Protein 8IX3 (pdb70)

Solvent-accessible surface area: 20314 Å² total; per-residue (Å²): 130,13,112,4,78,22,68,52,90,110,41,33,14,43,97,48,68,164,6,82,1,47,0,114,12,90,88,43,0,94,80,13,2,0,2,0,28,14,101,126,72,110,18,0,93,8,5,0,40,7,0,68,62,58,51,102,83,46,60,101,55,8,51,11,66,39,72,32,46,55,2,46,0,25,1,65,54,8,64,94,110,4,50,6,20,3,17,0,0,0,4,59,61,51,35,5,36,11,5,84,18,0,106,8,68,104,213,199,30,96,2,86,20,68,38,40,30,134,20,85,58,61,132,68,31,122,0,33,2,44,12,61,59,37,126,2,48,30,53,0,0,1,0,0,27,25,26,97,63,146,17,15,80,4,2,0,0,1,0,45,79,49,55,63,58,13,40,10,115,74,4,159,68,57,4,64,16,46,24,54,57,89,138,83,17,0,45,0,50,0,55,78,12,18,92,108,2,39,3,65,0,12,0,0,13,0,17,1,6,15,1,1,1,5,35,41,1,1,0,35,59,2,0,126,17,35,103,0,47,0,66,108,148,112,136,21,57,14,68,116,10,10,97,37,25,96,6,19,15,0,26,16,5,78,96,84,210,9,57,119,7,51,5,62,10,90,54,4,132,133,90,21,135,48,113,25,50,89,25,55,76,12,57,52,132,112,5,77,130,39,58,4,5,64,2,45,2,2,9,0,1,0,56,7,106,18,15,64,26,1,10,46,53,77,110,30,47,0,3,17,54,1,2,63,3,25,129,113,16,45,0,0,4,0,0,28,64,5,37,135,49,0,5,34,35,27,14,4,141,72,3,86,29,13,44,64,60,182,72,91,14,155,58,61,90,96,34,115,63,81,139,51,64,63,59,69,109,132,112,17,147,58,90,67,46,136,77,5,141,94,1,16,87,49,2,10,0,78,44,116,88,32,118,23,81,15,0,11,3,0,0,1,1,7,1,74,50,143,114,98,112,35,49,1,50,47

Secondary structure (DSSP, 8-state):
-PPP-STTTSS-S----TTS-----B-S----TTGGGTS---SEEEESSS-TTSTTS---SSBEE--EEE-STTGGGSSBT--SSSTTTT--B-TT--SEEEEEE-TTTS--SS--TT-EEE---SS---TT------PPEE-SSS--SS--STTEE-SEEE----TTS-TTTS-EEEEEEE---S-SS-----/--EEEEE----B-TT-EEEEEEEEESS-TTTS-EEEEEE-SSS-EEEEEEE-SSSSS-EE-SSSTTTEEEEEETTTTEEEEEEES--GGG-EEEEEEE-SSSS-SSSSS----EE---EEE-B--/---EEEE-SEEE--TT--EEEEEEESS--TT-EEEEEE-TTS--EEEEETTTEEPTTS-TTEEEE--TTEEEEEESS--TT--SEEEEEE-SSSSP-B---EEEE--

B-factor: mean 186.88, std 17.39, range [150.92, 232.84]

Structure (mmCIF, N/CA/C/O backbone):
data_8IX3
#
_entry.id   8IX3
#
_cell.length_a   1.00
_cell.length_b   1.00
_cell.length_c   1.00
_cell.angle_alpha   90.00
_cell.angle_beta   90.00
_cell.angle_gamma   90.00
#
_symmetry.space_group_name_H-M   'P 1'
#
loop_
_entity.id
_entity.type
_entity.pdbx_description
1 polymer 'light chain of 1G11'
2 polymer 'heavy chain of 1G11'
3 polymer 'BA.4/5 variant spike protein'
#
loop_
_atom_site.group_PDB
_atom_site.id
_atom_site.type_symbol
_atom_site.label_atom_id
_atom_site.label_alt_id
_atom_site.label_comp_id
_atom_site.label_asym_id
_atom_site.label_entity_id
_atom_site.label_seq_id
_atom_site.pdbx_PDB_ins_code
_atom_site.Cartn_x
_atom_site.Cartn_y
_atom_site.Cartn_z
_atom_site.occupancy
_atom_site.B_iso_or_equiv
_atom_site.auth_seq_id
_atom_site.auth_comp_id
_atom_site.auth_asym_id
_atom_site.auth_atom_id
_atom_site.pdbx_PDB_model_num
ATOM 1 N N . ASP A 1 1 ? 240.005 216.030 142.952 1.00 193.58 1 ASP L N 1
ATOM 2 C CA . ASP A 1 1 ? 239.671 216.751 144.174 1.00 193.58 1 ASP L CA 1
ATOM 3 C C . ASP A 1 1 ? 239.054 218.126 143.889 1.00 193.58 1 ASP L C 1
ATOM 4 O O . ASP A 1 1 ? 238.175 218.250 143.037 1.00 193.58 1 ASP L O 1
ATOM 9 N N . ILE A 1 2 ? 239.513 219.150 144.600 1.00 193.59 2 ILE L N 1
ATOM 10 C CA . ILE A 1 2 ? 238.889 220.467 144.543 1.00 193.59 2 ILE L CA 1
ATOM 11 C C . ILE A 1 2 ? 239.633 221.333 143.535 1.00 193.59 2 ILE L C 1
ATOM 12 O O . ILE A 1 2 ? 240.863 221.264 143.423 1.00 193.59 2 ILE L O 1
ATOM 17 N N . GLN A 1 3 ? 238.886 222.131 142.776 1.00 199.18 3 GLN L N 1
ATOM 18 C CA . GLN A 1 3 ? 239.433 223.036 141.776 1.00 199.18 3 GLN L CA 1
ATOM 19 C C . GLN A 1 3 ? 238.929 224.450 142.037 1.00 199.18 3 GLN L C 1
ATOM 20 O O . GLN A 1 3 ? 237.742 224.653 142.311 1.00 199.18 3 GLN L O 1
ATOM 26 N N . LEU A 1 4 ? 239.828 225.426 141.953 1.00 191.03 4 LEU L N 1
ATOM 27 C CA . LEU A 1 4 ? 239.506 226.822 142.213 1.00 191.03 4 LEU L CA 1
ATOM 28 C C . LEU A 1 4 ? 239.657 227.636 140.936 1.00 191.03 4 LEU L C 1
ATOM 29 O O . LEU A 1 4 ? 240.655 227.500 140.222 1.00 191.03 4 LEU L O 1
ATOM 34 N N . THR A 1 5 ? 238.667 228.479 140.654 1.00 197.29 5 THR L N 1
ATOM 35 C CA . THR A 1 5 ? 238.673 229.343 139.482 1.00 197.29 5 THR L CA 1
ATOM 36 C C . THR A 1 5 ? 238.508 230.784 139.933 1.00 197.29 5 THR L C 1
ATOM 37 O O . THR A 1 5 ? 237.804 231.054 140.909 1.00 197.29 5 THR L O 1
ATOM 41 N N . GLN A 1 6 ? 239.154 231.704 139.225 1.00 201.09 6 GLN L N 1
ATOM 42 C CA . GLN A 1 6 ? 239.084 233.121 139.541 1.00 201.09 6 GLN L CA 1
ATOM 43 C C . GLN A 1 6 ? 238.507 233.911 138.376 1.00 201.09 6 GLN L C 1
ATOM 44 O O . GLN A 1 6 ? 238.839 233.670 137.212 1.00 201.09 6 GLN L O 1
ATOM 50 N N . SER A 1 7 ? 237.649 234.877 138.709 1.00 209.06 7 SER L N 1
ATOM 51 C CA . SER A 1 7 ? 237.097 235.810 137.744 1.00 209.06 7 SER L CA 1
ATOM 52 C C . SER A 1 7 ? 237.078 237.180 138.404 1.00 209.06 7 SER L C 1
ATOM 53 O O . SER A 1 7 ? 236.633 237.292 139.555 1.00 209.06 7 SER L O 1
ATOM 56 N N . PRO A 1 8 ? 237.554 238.235 137.724 1.00 212.66 8 PRO L N 1
ATOM 57 C CA . PRO A 1 8 ? 238.108 238.272 136.365 1.00 212.66 8 PRO L CA 1
ATOM 58 C C . PRO A 1 8 ? 239.561 237.820 136.292 1.00 212.66 8 PRO L C 1
ATOM 59 O O . PRO A 1 8 ? 240.166 237.540 137.323 1.00 212.66 8 PRO L O 1
ATOM 63 N N . SER A 1 9 ? 240.102 237.737 135.076 1.00 216.36 9 SER L N 1
ATOM 64 C CA . SER A 1 9 ? 241.483 237.298 134.898 1.00 216.36 9 SER L CA 1
ATOM 65 C C . SER A 1 9 ? 242.452 238.469 134.833 1.00 216.36 9 SER L C 1
ATOM 66 O O . SER A 1 9 ? 243.668 238.264 134.921 1.00 216.36 9 SER L O 1
ATOM 69 N N . PHE A 1 10 ? 241.941 239.688 134.684 1.00 219.91 10 PHE L N 1
ATOM 70 C CA . PHE A 1 10 ? 242.768 240.883 134.615 1.00 219.91 10 PHE L CA 1
ATOM 71 C C . PHE A 1 10 ? 241.907 242.089 134.953 1.00 219.91 10 PHE L C 1
ATOM 72 O O . PHE A 1 10 ? 240.712 242.110 134.651 1.00 219.91 10 PHE L O 1
ATOM 80 N N . LEU A 1 11 ? 242.518 243.086 135.589 1.00 217.45 11 LEU L N 1
ATOM 81 C CA . LEU A 1 11 ? 241.864 244.364 135.833 1.00 217.45 11 LEU L CA 1
ATOM 82 C C . LEU A 1 11 ? 242.874 245.483 135.642 1.00 217.45 11 LEU L C 1
ATOM 83 O O . LEU A 1 11 ? 244.084 245.245 135.666 1.00 217.45 11 LEU L O 1
ATOM 88 N N . SER A 1 12 ? 242.370 246.694 135.439 1.00 221.24 12 SER L N 1
ATOM 89 C CA . SER A 1 12 ? 243.180 247.903 135.428 1.00 221.24 12 SER L CA 1
ATOM 90 C C . SER A 1 12 ? 242.422 248.976 136.194 1.00 221.24 12 SER L C 1
ATOM 91 O O . SER A 1 12 ? 241.435 249.521 135.689 1.00 221.24 12 SER L O 1
ATOM 94 N N . ALA A 1 13 ? 242.879 249.276 137.405 1.00 216.60 13 ALA L N 1
ATOM 95 C CA . ALA A 1 13 ? 242.183 250.211 138.273 1.00 216.60 13 ALA L CA 1
ATOM 96 C C . ALA A 1 13 ? 243.135 251.317 138.697 1.00 216.60 13 ALA L C 1
ATOM 97 O O . ALA A 1 13 ? 244.331 251.091 138.897 1.00 216.60 13 ALA L O 1
ATOM 99 N N . SER A 1 14 ? 242.588 252.520 138.828 1.00 219.09 14 SER L N 1
ATOM 100 C CA . SER A 1 14 ? 243.365 253.661 139.275 1.00 219.09 14 SER L CA 1
ATOM 101 C C . SER A 1 14 ? 243.252 253.820 140.790 1.00 219.09 14 SER L C 1
ATOM 102 O O . SER A 1 14 ? 242.577 253.046 141.472 1.00 219.09 14 SER L O 1
ATOM 105 N N . VAL A 1 15 ? 243.933 254.843 141.309 1.00 214.93 15 VAL L N 1
ATOM 106 C CA . VAL A 1 15 ? 243.981 255.074 142.746 1.00 214.93 15 VAL L CA 1
ATOM 107 C C . VAL A 1 15 ? 242.627 255.571 143.238 1.00 214.93 15 VAL L C 1
ATOM 108 O O . VAL A 1 15 ? 242.060 256.530 142.698 1.00 214.93 15 VAL L O 1
ATOM 112 N N . GLY A 1 16 ? 242.096 254.907 144.267 1.00 213.23 16 GLY L N 1
ATOM 113 C CA . GLY A 1 16 ? 240.852 255.299 144.889 1.00 213.23 16 GLY L CA 1
ATOM 114 C C . GLY A 1 16 ? 239.649 254.478 144.483 1.00 213.23 16 GLY L C 1
ATOM 115 O O . GLY A 1 16 ? 238.582 254.639 145.089 1.00 213.23 16 GLY L O 1
ATOM 116 N N . ASP A 1 17 ? 239.787 253.602 143.494 1.00 212.02 17 ASP L N 1
ATOM 117 C CA . ASP A 1 17 ? 238.662 252.831 142.993 1.00 212.02 17 ASP L CA 1
ATOM 118 C C . ASP A 1 17 ? 238.303 251.695 143.945 1.00 212.02 17 ASP L C 1
ATOM 119 O O . ASP A 1 17 ? 238.951 251.470 144.970 1.00 212.02 17 ASP L O 1
ATOM 124 N N . ARG A 1 18 ? 237.245 250.977 143.588 1.00 208.15 18 ARG L N 1
ATOM 125 C CA . ARG A 1 18 ? 236.806 249.804 144.327 1.00 208.15 18 ARG L CA 1
ATOM 126 C C . ARG A 1 18 ? 236.815 248.585 143.411 1.00 208.15 18 ARG L C 1
ATOM 127 O O . ARG A 1 18 ? 236.359 248.652 142.266 1.00 208.15 18 ARG L O 1
ATOM 135 N N . VAL A 1 19 ? 237.331 247.470 143.923 1.00 207.22 19 VAL L N 1
ATOM 136 C CA . VAL A 1 19 ? 237.572 246.266 143.137 1.00 207.22 19 VAL L CA 1
ATOM 137 C C . VAL A 1 19 ? 236.930 245.081 143.851 1.00 207.22 19 VAL L C 1
ATOM 138 O O . VAL A 1 19 ? 236.951 245.002 145.083 1.00 207.22 19 VAL L O 1
ATOM 142 N N . THR A 1 20 ? 236.305 244.186 143.083 1.00 205.99 20 THR L N 1
ATOM 143 C CA . THR A 1 20 ? 235.778 242.932 143.606 1.00 205.99 20 THR L CA 1
ATOM 144 C C . THR A 1 20 ? 236.357 241.786 142.791 1.00 205.99 20 THR L C 1
ATOM 145 O O . THR A 1 20 ? 236.375 241.847 141.558 1.00 205.99 20 THR L O 1
ATOM 149 N N . ILE A 1 21 ? 236.838 240.752 143.480 1.00 203.69 21 ILE L N 1
ATOM 150 C CA . ILE A 1 21 ? 237.369 239.553 142.844 1.00 203.69 21 ILE L CA 1
ATOM 151 C C . ILE A 1 21 ? 236.536 238.369 143.310 1.00 203.69 21 ILE L C 1
ATOM 152 O O . ILE A 1 21 ? 236.179 238.269 144.487 1.00 203.69 21 ILE L O 1
ATOM 157 N N . THR A 1 22 ? 236.224 237.469 142.383 1.00 207.33 22 THR L N 1
ATOM 158 C CA . THR A 1 22 ? 235.399 236.313 142.686 1.00 207.33 22 THR L CA 1
ATOM 159 C C . THR A 1 22 ? 236.248 235.048 142.681 1.00 207.33 22 THR L C 1
ATOM 160 O O . THR A 1 22 ? 237.345 235.011 142.118 1.00 207.33 22 THR L O 1
ATOM 164 N N . CYS A 1 23 ? 235.724 234.007 143.325 1.00 205.87 23 CYS L N 1
ATOM 165 C CA . CYS A 1 23 ? 236.445 232.758 143.526 1.00 205.87 23 CYS L CA 1
ATOM 166 C C . CYS A 1 23 ? 235.441 231.648 143.798 1.00 205.87 23 CYS L C 1
ATOM 167 O O . CYS A 1 23 ? 234.641 231.752 144.732 1.00 205.87 23 CYS L O 1
ATOM 170 N N . ARG A 1 24 ? 235.478 230.594 142.988 1.00 203.74 24 ARG L N 1
ATOM 171 C CA . ARG A 1 24 ? 234.500 229.521 143.077 1.00 203.74 24 ARG L CA 1
ATOM 172 C C . ARG A 1 24 ? 235.201 228.172 143.153 1.00 203.74 24 ARG L C 1
ATOM 173 O O . ARG A 1 24 ? 236.322 227.999 142.671 1.00 203.74 24 ARG L O 1
ATOM 181 N N . ALA A 1 25 ? 234.507 227.211 143.760 1.00 207.96 25 ALA L N 1
ATOM 182 C CA . ALA A 1 25 ? 235.006 225.857 143.940 1.00 207.96 25 ALA L CA 1
ATOM 183 C C . ALA A 1 25 ? 234.073 224.876 143.249 1.00 207.96 25 ALA L C 1
ATOM 184 O O . ALA A 1 25 ? 232.963 225.229 142.847 1.00 207.96 25 ALA L O 1
ATOM 186 N N . SER A 1 26 ? 234.536 223.633 143.113 1.00 210.72 26 SER L N 1
ATOM 187 C CA . SER A 1 26 ? 233.719 222.616 142.458 1.00 210.72 26 SER L CA 1
ATOM 188 C C . SER A 1 26 ? 232.649 222.076 143.399 1.00 210.72 26 SER L C 1
ATOM 189 O O . SER A 1 26 ? 231.644 221.512 142.948 1.00 210.72 26 SER L O 1
ATOM 192 N N . GLN A 1 27 ? 232.847 222.228 144.706 1.00 206.12 27 GLN L N 1
ATOM 193 C CA . GLN A 1 27 ? 231.894 221.766 145.702 1.00 206.12 27 GLN L CA 1
ATOM 194 C C . GLN A 1 27 ? 231.786 222.795 146.817 1.00 206.12 27 GLN L C 1
ATOM 195 O O . GLN A 1 27 ? 232.419 223.852 146.776 1.00 206.12 27 GLN L O 1
ATOM 201 N N . GLY A 1 28 ? 230.962 222.479 147.812 1.00 200.41 28 GLY L N 1
ATOM 202 C CA . GLY A 1 28 ? 230.849 223.321 148.987 1.00 200.41 28 GLY L CA 1
ATOM 203 C C . GLY A 1 28 ? 231.981 223.074 149.959 1.00 200.41 28 GLY L C 1
ATOM 204 O O . GLY A 1 28 ? 232.161 221.946 150.423 1.00 200.41 28 GLY L O 1
ATOM 205 N N . ILE A 1 29 ? 232.758 224.111 150.278 1.00 188.31 29 ILE L N 1
ATOM 206 C CA . ILE A 1 29 ? 233.934 223.944 151.121 1.00 188.31 29 ILE L CA 1
ATOM 207 C C . ILE A 1 29 ? 233.742 224.515 152.516 1.00 188.31 29 ILE L C 1
ATOM 208 O O . ILE A 1 29 ? 234.615 224.314 153.370 1.00 188.31 29 ILE L O 1
ATOM 213 N N 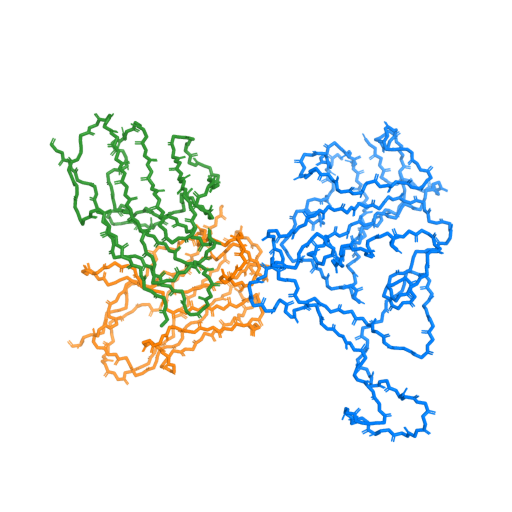. ASP A 1 30 ? 232.632 225.231 152.761 1.00 190.07 30 ASP L N 1
ATOM 214 C CA . ASP A 1 30 ? 232.198 225.682 154.095 1.00 190.07 30 ASP L CA 1
ATOM 215 C C . ASP A 1 30 ? 233.226 226.596 154.767 1.00 190.07 30 ASP L C 1
ATOM 216 O O . ASP A 1 30 ? 233.797 226.248 155.803 1.00 190.07 30 ASP L O 1
ATOM 221 N N . LYS A 1 31 ? 233.498 227.747 154.145 1.00 178.01 31 LYS L N 1
ATOM 222 C CA . LYS A 1 31 ? 234.166 228.944 154.688 1.00 178.01 31 LYS L CA 1
ATOM 223 C C . LYS A 1 31 ? 235.674 228.763 154.892 1.00 178.01 31 LYS L C 1
ATOM 224 O O . LYS A 1 31 ? 236.367 229.755 155.147 1.00 178.01 31 LYS L O 1
ATOM 230 N N . TYR A 1 32 ? 236.222 227.558 154.734 1.00 175.89 32 TYR L N 1
ATOM 231 C CA . TYR A 1 32 ? 237.648 227.329 154.982 1.00 175.89 32 TYR L CA 1
ATOM 232 C C . TYR A 1 32 ? 238.460 227.783 153.770 1.00 175.89 32 TYR L C 1
ATOM 233 O O . TYR A 1 32 ? 238.946 226.985 152.970 1.00 175.89 32 TYR L O 1
ATOM 242 N N . LEU A 1 33 ? 238.620 229.097 153.654 1.00 179.45 33 LEU L N 1
ATOM 243 C CA . LEU A 1 33 ? 239.305 229.663 152.504 1.00 179.45 33 LEU L CA 1
ATOM 244 C C . LEU A 1 33 ? 239.982 230.961 152.909 1.00 179.45 33 LEU L C 1
ATOM 245 O O . LEU A 1 33 ? 239.498 231.691 153.774 1.00 179.45 33 LEU L O 1
ATOM 250 N N . ALA A 1 34 ? 241.118 231.245 152.274 1.00 181.33 34 ALA L N 1
ATOM 25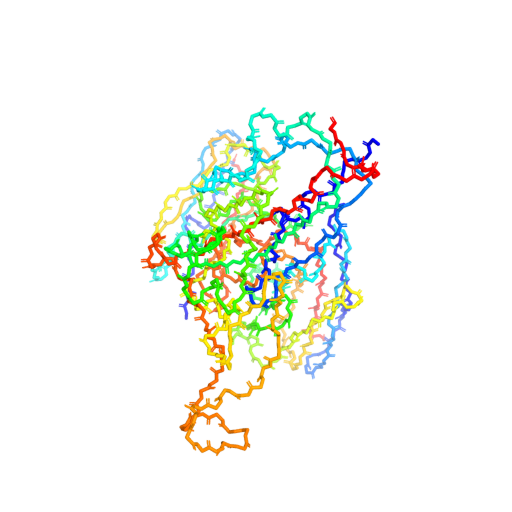1 C CA . ALA A 1 34 ? 241.916 232.413 152.607 1.00 181.33 34 ALA L CA 1
ATOM 252 C C . ALA A 1 34 ? 242.147 233.246 151.353 1.00 181.33 34 ALA L C 1
ATOM 253 O O . ALA A 1 34 ? 241.678 232.911 150.262 1.00 181.33 34 ALA L O 1
ATOM 255 N N . TRP A 1 35 ? 242.863 234.355 151.522 1.00 183.41 35 TRP L N 1
ATOM 256 C CA . TRP A 1 35 ? 243.221 235.235 150.418 1.00 183.41 35 TRP L CA 1
ATOM 257 C C . TRP A 1 35 ? 244.631 235.745 150.654 1.00 183.41 35 TRP L C 1
ATOM 258 O O . TRP A 1 35 ? 244.992 236.071 151.787 1.00 183.41 35 TRP L O 1
ATOM 269 N N . TYR A 1 36 ? 245.423 235.819 149.589 1.00 181.40 36 TYR L N 1
ATOM 270 C CA . TYR A 1 36 ? 246.819 236.219 149.691 1.00 181.40 36 TYR L CA 1
ATOM 271 C C . TYR A 1 36 ? 247.133 237.269 148.639 1.00 181.40 36 TYR L C 1
ATOM 272 O O . TYR A 1 36 ? 246.333 237.525 147.739 1.00 181.40 36 TYR L O 1
ATOM 281 N N . GLN A 1 37 ? 248.304 237.887 148.772 1.00 192.09 37 GLN L N 1
ATOM 282 C CA . GLN A 1 37 ? 248.726 238.980 147.910 1.00 192.09 37 GLN L CA 1
ATOM 283 C C . GLN A 1 37 ? 250.222 238.883 147.662 1.00 192.09 37 GLN L C 1
ATOM 284 O O . GLN A 1 37 ? 250.994 238.682 148.603 1.00 192.09 37 GLN L O 1
ATOM 290 N N . GLN A 1 38 ? 250.631 239.038 146.405 1.00 196.59 38 GLN L N 1
ATOM 291 C CA . GLN A 1 38 ? 252.032 238.930 146.028 1.00 196.59 38 GLN L CA 1
ATOM 292 C C . GLN A 1 38 ? 252.412 240.062 145.087 1.00 196.59 38 GLN L C 1
ATOM 293 O O . GLN A 1 38 ? 251.894 240.142 143.970 1.00 196.59 38 GLN L O 1
ATOM 299 N N . LYS A 1 39 ? 253.320 240.921 145.530 1.00 202.68 39 LYS L N 1
ATOM 300 C CA . LYS A 1 39 ? 253.960 241.891 144.661 1.00 202.68 39 LYS L CA 1
ATOM 301 C C . LYS A 1 39 ? 255.147 241.238 143.959 1.00 202.68 39 LYS L C 1
ATOM 302 O O . LYS A 1 39 ? 255.772 240.325 144.512 1.00 202.68 39 LYS L O 1
ATOM 308 N N . PRO A 1 40 ? 255.462 241.646 142.726 1.00 208.83 40 PRO L N 1
ATOM 309 C CA . PRO A 1 40 ? 256.480 240.922 141.947 1.00 208.83 40 PRO L CA 1
ATOM 310 C C . PRO A 1 40 ? 257.881 241.142 142.496 1.00 208.83 40 PRO L C 1
ATOM 311 O O . PRO A 1 40 ? 258.339 242.277 142.644 1.00 208.83 40 PRO L O 1
ATOM 315 N N . GLY A 1 41 ? 258.562 240.037 142.794 1.00 211.70 41 GLY L N 1
ATOM 316 C CA . GLY A 1 41 ? 259.921 240.072 143.281 1.00 211.70 41 GLY L CA 1
ATOM 317 C C . GLY A 1 41 ? 260.089 239.868 144.769 1.00 211.70 41 GLY L C 1
ATOM 318 O O . GLY A 1 41 ? 261.223 239.937 145.256 1.00 211.70 41 GLY L O 1
ATOM 319 N N . GLN A 1 42 ? 259.012 239.615 145.510 1.00 206.43 42 GLN L N 1
ATOM 320 C CA . GLN A 1 42 ? 259.079 239.389 146.947 1.00 206.43 42 GLN L CA 1
ATOM 321 C C . GLN A 1 42 ? 258.154 238.249 147.356 1.00 206.43 42 GLN L C 1
ATOM 322 O O . GLN A 1 42 ? 257.567 237.560 146.519 1.00 206.43 42 GLN L O 1
ATOM 328 N N . ALA A 1 43 ? 258.036 238.061 148.666 1.00 188.43 43 ALA L N 1
ATOM 329 C CA . ALA A 1 43 ? 257.265 236.971 149.238 1.00 188.43 43 ALA L CA 1
ATOM 330 C C . ALA A 1 43 ? 255.803 237.363 149.422 1.00 188.43 43 ALA L C 1
ATOM 331 O O . ALA A 1 43 ? 255.487 238.532 149.649 1.00 188.43 43 ALA L O 1
ATOM 333 N N . PRO A 1 44 ? 254.887 236.404 149.316 1.00 184.27 44 PRO L N 1
ATOM 334 C CA . PRO A 1 44 ? 253.477 236.694 149.596 1.00 184.27 44 PRO L CA 1
ATOM 335 C C . PRO A 1 44 ? 253.197 236.747 151.093 1.00 184.27 44 PRO L C 1
ATOM 336 O O . PRO A 1 44 ? 253.972 236.257 151.916 1.00 184.27 44 PRO L O 1
ATOM 340 N N . LYS A 1 45 ? 252.062 237.356 151.440 1.00 177.43 45 LYS L N 1
ATOM 341 C CA . LYS A 1 45 ? 251.659 237.540 152.828 1.00 177.43 45 LYS L CA 1
ATOM 342 C C . LYS A 1 45 ? 250.163 237.301 152.993 1.00 177.43 45 LYS L C 1
ATOM 343 O O . LYS A 1 45 ? 249.411 237.316 152.014 1.00 177.43 45 LYS L O 1
ATOM 349 N N . VAL A 1 46 ? 249.746 237.092 154.238 1.00 179.54 46 VAL L N 1
ATOM 350 C CA . VAL A 1 46 ? 248.356 236.791 154.573 1.00 179.54 46 VAL L CA 1
ATOM 351 C C . VAL A 1 46 ? 247.555 238.085 154.583 1.00 179.54 46 VAL L C 1
ATOM 352 O O . VAL A 1 46 ? 248.038 239.120 155.050 1.00 179.54 46 VAL L O 1
ATOM 356 N N . LEU A 1 47 ? 246.331 238.033 154.064 1.00 180.52 47 LEU L N 1
ATOM 357 C CA . LEU A 1 47 ? 245.403 239.137 154.267 1.00 180.52 47 LEU L CA 1
ATOM 358 C C . LEU A 1 47 ? 244.186 238.726 155.089 1.00 180.52 47 LEU L C 1
ATOM 359 O O . LEU A 1 47 ? 243.913 239.327 156.131 1.00 180.52 47 LEU L O 1
ATOM 364 N N . ILE A 1 48 ? 243.446 237.714 154.645 1.00 180.13 48 ILE L N 1
ATOM 365 C CA . ILE A 1 48 ? 242.234 237.276 155.327 1.00 180.13 48 ILE L CA 1
ATOM 366 C C . ILE A 1 48 ? 242.246 235.756 155.385 1.00 180.13 48 ILE L C 1
ATOM 367 O O . ILE A 1 48 ? 242.518 235.088 154.386 1.00 180.13 48 ILE L O 1
ATOM 372 N N . TYR A 1 49 ? 241.976 235.204 156.570 1.00 178.16 49 TYR L N 1
ATOM 373 C CA . TYR A 1 49 ? 241.727 233.776 156.710 1.00 178.16 49 TYR L CA 1
ATOM 374 C C . TYR A 1 49 ? 240.262 233.573 157.066 1.00 178.16 49 TYR L C 1
ATOM 375 O O . TYR A 1 49 ? 239.630 234.437 157.678 1.00 178.16 49 TYR L O 1
ATOM 384 N N . ALA A 1 50 ? 239.733 232.415 156.650 1.00 177.25 50 ALA L N 1
ATOM 385 C CA . ALA A 1 50 ? 238.334 231.996 156.849 1.00 177.25 50 ALA L CA 1
ATOM 386 C C . ALA A 1 50 ? 237.325 232.984 156.256 1.00 177.25 50 ALA L C 1
ATOM 387 O O . ALA A 1 50 ? 236.188 233.070 156.727 1.00 177.25 50 ALA L O 1
ATOM 389 N N . ALA A 1 51 ? 237.767 233.778 155.270 1.00 186.62 51 ALA L N 1
ATOM 390 C CA . ALA A 1 51 ? 236.980 234.653 154.398 1.00 186.62 51 ALA L CA 1
ATOM 391 C C . ALA A 1 51 ? 236.320 235.837 155.100 1.00 186.62 51 ALA L C 1
ATOM 392 O O . ALA A 1 51 ? 235.710 236.677 154.433 1.00 186.62 51 ALA L O 1
ATOM 394 N N . SER A 1 52 ? 236.439 235.939 156.424 1.00 188.33 52 SER L N 1
ATOM 395 C CA . SER A 1 52 ? 235.773 237.005 157.159 1.00 188.33 52 SER L CA 1
ATOM 396 C C . SER A 1 52 ? 236.614 237.611 158.272 1.00 188.33 52 SER L C 1
ATOM 397 O O . SER A 1 52 ? 236.160 238.567 158.906 1.00 188.33 52 SER L O 1
ATOM 400 N N . THR A 1 53 ? 237.815 237.104 158.528 1.00 185.59 53 THR L N 1
ATOM 401 C CA . THR A 1 53 ? 238.633 237.554 159.642 1.00 185.59 53 THR L CA 1
ATOM 402 C C . THR A 1 53 ? 240.007 237.958 159.126 1.00 185.59 53 THR L C 1
ATOM 403 O O . THR A 1 53 ? 240.644 237.200 158.391 1.00 185.59 53 THR L O 1
ATOM 407 N N . LEU A 1 54 ? 240.460 239.146 159.513 1.00 194.05 54 LEU L N 1
ATOM 408 C CA . LEU A 1 54 ? 241.738 239.658 159.041 1.00 194.05 54 LEU L CA 1
ATOM 409 C C . LEU A 1 54 ? 242.875 239.223 159.954 1.00 194.05 54 LEU L C 1
ATOM 410 O O . LEU A 1 54 ? 242.666 238.926 161.133 1.00 194.05 54 LEU L O 1
ATOM 415 N N . HIS A 1 55 ? 244.082 239.183 159.399 1.00 198.99 55 HIS L N 1
ATOM 416 C CA . HIS A 1 55 ? 245.264 238.923 160.202 1.00 198.99 55 HIS L CA 1
ATOM 417 C C . HIS A 1 55 ? 245.851 240.234 160.709 1.00 198.99 55 HIS L C 1
ATOM 418 O O . HIS A 1 55 ? 245.541 241.315 160.203 1.00 198.99 55 HIS L O 1
ATOM 425 N N . SER A 1 56 ? 246.710 240.129 161.719 1.00 202.05 56 SER L N 1
ATOM 426 C CA . SER A 1 56 ? 247.227 241.313 162.391 1.00 202.05 56 SER L CA 1
ATOM 427 C C . SER A 1 56 ? 248.246 242.042 161.523 1.00 202.05 56 SER L C 1
ATOM 428 O O . SER A 1 56 ? 249.077 241.422 160.855 1.00 202.05 56 SER L O 1
ATOM 431 N N . GLY A 1 57 ? 248.179 243.372 161.544 1.00 204.55 57 GLY L N 1
ATOM 432 C CA . GLY A 1 57 ? 249.112 244.216 160.838 1.00 204.55 57 GLY L CA 1
ATOM 433 C C . GLY A 1 57 ? 248.536 244.940 159.639 1.00 204.55 57 GLY L C 1
ATOM 434 O O . GLY A 1 57 ? 248.954 246.068 159.356 1.00 204.55 57 GLY L O 1
ATOM 435 N N . VAL A 1 58 ? 247.590 244.331 158.934 1.00 203.09 58 VAL L N 1
ATOM 436 C CA . VAL A 1 58 ? 247.007 244.949 157.746 1.00 203.09 58 VAL L CA 1
ATOM 437 C C . VAL A 1 58 ? 245.911 245.918 158.181 1.00 203.09 58 VAL L C 1
ATOM 438 O O . VAL A 1 58 ? 245.327 245.743 159.261 1.00 203.09 58 VAL L O 1
ATOM 442 N N . PRO A 1 59 ? 245.647 246.979 157.421 1.00 208.82 59 PRO L N 1
ATOM 443 C CA . PRO A 1 59 ? 244.582 247.914 157.802 1.00 208.82 59 PRO L CA 1
ATOM 444 C C . PRO A 1 59 ? 243.195 247.308 157.642 1.00 208.82 59 PRO L C 1
ATOM 445 O O . PRO A 1 59 ? 242.996 246.280 156.993 1.00 208.82 59 PRO L O 1
ATOM 449 N N . SER A 1 60 ? 242.219 247.985 158.250 1.00 213.27 60 SER L N 1
ATOM 450 C CA . SER A 1 60 ? 240.859 247.462 158.308 1.00 213.27 60 SER L CA 1
ATOM 451 C C . SER A 1 60 ? 240.041 247.784 157.065 1.00 213.27 60 SER L C 1
ATOM 452 O O . SER A 1 60 ? 238.831 247.535 157.061 1.00 213.27 60 SER L O 1
ATOM 455 N N . ARG A 1 61 ? 240.654 248.338 156.016 1.00 210.98 61 ARG L N 1
ATOM 456 C CA . ARG A 1 61 ? 239.907 248.555 154.781 1.00 210.98 61 ARG L CA 1
ATOM 457 C C . ARG A 1 61 ? 239.697 247.251 154.024 1.00 210.98 61 ARG L C 1
ATOM 458 O O . ARG A 1 61 ? 238.754 247.139 153.232 1.00 210.98 61 ARG L O 1
ATOM 466 N N . PHE A 1 62 ? 240.554 246.260 154.255 1.00 205.92 62 PHE L N 1
ATOM 467 C CA . PHE A 1 62 ? 240.405 244.954 153.630 1.00 205.92 62 PHE L CA 1
ATOM 468 C C . PHE A 1 62 ? 239.243 244.201 154.258 1.00 205.92 62 PHE L C 1
ATOM 469 O O . PHE A 1 62 ? 239.100 244.160 155.482 1.00 205.92 62 PHE L O 1
ATOM 477 N N . SER A 1 63 ? 238.413 243.595 153.413 1.00 200.94 63 SER L N 1
ATOM 478 C CA . SER A 1 63 ? 237.270 242.845 153.906 1.00 200.94 63 SER L CA 1
ATOM 479 C C . SER A 1 63 ? 236.861 241.809 152.874 1.00 200.94 63 SER L C 1
ATOM 480 O O . SER A 1 63 ? 236.936 242.039 151.666 1.00 200.94 63 SER L O 1
ATOM 483 N N . GLY A 1 64 ? 236.423 240.660 153.375 1.00 194.89 64 GLY L N 1
ATOM 484 C CA . GLY A 1 64 ? 235.871 239.626 152.524 1.00 194.89 64 GLY L CA 1
ATOM 485 C C . GLY A 1 64 ? 234.513 239.231 153.052 1.00 194.89 64 GLY L C 1
ATOM 486 O O . GLY A 1 64 ? 234.179 239.483 154.214 1.00 194.89 64 GLY L O 1
ATOM 487 N N . SER A 1 65 ? 233.724 238.612 152.181 1.00 195.90 65 SER L N 1
ATOM 488 C CA . SER A 1 65 ? 232.380 238.187 152.547 1.00 195.90 65 SER L CA 1
ATOM 489 C C . SER A 1 65 ? 232.036 236.936 151.752 1.00 195.90 65 SER L C 1
ATOM 490 O O . SER A 1 65 ? 232.809 236.481 150.904 1.00 195.90 65 SER L O 1
ATOM 493 N N . GLY A 1 66 ? 230.868 236.378 152.041 1.00 196.12 66 GLY L N 1
ATOM 494 C CA . GLY A 1 66 ? 230.399 235.213 151.326 1.00 196.12 66 GLY L CA 1
ATOM 495 C C . GLY A 1 66 ? 230.703 233.920 152.047 1.00 196.12 66 GLY L C 1
ATOM 496 O O . GLY A 1 66 ? 231.587 233.867 152.906 1.00 196.12 66 GLY L O 1
ATOM 497 N N . SER A 1 67 ? 229.964 232.869 151.702 1.00 203.35 67 SER L N 1
ATOM 498 C CA . SER A 1 67 ? 230.195 231.538 152.237 1.00 203.35 67 SER L CA 1
ATOM 499 C C . SER A 1 67 ? 229.761 230.527 151.190 1.00 203.35 67 SER L C 1
ATOM 500 O O . SER A 1 67 ? 229.316 230.890 150.099 1.00 203.35 67 SER L O 1
ATOM 503 N N . GLY A 1 68 ? 229.899 229.252 151.529 1.00 202.40 68 GLY L N 1
ATOM 504 C CA . GLY A 1 68 ? 229.492 228.213 150.607 1.00 202.40 68 GLY L CA 1
ATOM 505 C C . GLY A 1 68 ? 230.482 227.994 149.484 1.00 202.40 68 GLY L C 1
ATOM 506 O O . GLY A 1 68 ? 231.619 227.586 149.728 1.00 202.40 68 GLY L O 1
ATOM 507 N N . THR A 1 69 ? 230.066 228.262 148.244 1.00 202.98 69 THR L N 1
ATOM 508 C CA . THR A 1 69 ? 230.921 227.944 147.107 1.00 202.98 69 THR L CA 1
ATOM 509 C C . THR A 1 69 ? 231.597 229.172 146.512 1.00 202.98 69 THR L C 1
ATOM 510 O O . THR A 1 69 ? 232.697 229.053 145.960 1.00 202.98 69 THR L O 1
ATOM 514 N N . ASP A 1 70 ? 230.978 230.346 146.601 1.00 204.59 70 ASP L N 1
ATOM 515 C CA . ASP A 1 70 ? 231.505 231.555 145.977 1.00 204.59 70 ASP L CA 1
ATOM 516 C C . ASP A 1 70 ? 232.007 232.504 147.056 1.00 204.59 70 ASP L C 1
ATOM 517 O O . ASP A 1 70 ? 231.389 232.621 148.120 1.00 204.59 70 ASP L O 1
ATOM 522 N N . PHE A 1 71 ? 233.125 233.178 146.781 1.00 193.62 71 PHE L N 1
ATOM 523 C CA . PHE A 1 71 ? 233.755 234.080 147.733 1.00 193.62 71 PHE L CA 1
ATOM 524 C C . PHE A 1 71 ? 234.159 235.372 147.041 1.00 193.62 71 PHE L C 1
ATOM 525 O O . PHE A 1 71 ? 234.504 235.379 145.857 1.00 193.62 71 PHE L O 1
ATOM 533 N N . THR A 1 72 ? 234.108 236.472 147.792 1.00 189.74 72 THR L N 1
ATOM 534 C CA . THR A 1 72 ? 234.436 237.790 147.274 1.00 189.74 72 THR L CA 1
ATOM 535 C C . THR A 1 72 ? 235.506 238.440 148.137 1.00 189.74 72 THR L C 1
ATOM 536 O O . THR A 1 72 ? 235.544 238.252 149.355 1.00 189.74 72 THR L O 1
ATOM 540 N N . LEU A 1 73 ? 236.363 239.222 147.487 1.00 196.57 73 LEU L N 1
ATOM 541 C CA . LEU A 1 73 ? 237.379 240.030 148.148 1.00 196.57 73 LEU L CA 1
ATOM 542 C C . LEU A 1 73 ? 237.286 241.449 147.617 1.00 196.57 73 LEU L C 1
ATOM 543 O O . LEU A 1 73 ? 237.381 241.663 146.404 1.00 196.57 73 LEU L O 1
ATOM 548 N N . THR A 1 74 ? 237.108 242.416 148.514 1.00 205.15 74 THR L N 1
ATOM 549 C CA . THR A 1 74 ? 236.924 243.799 148.105 1.00 205.15 74 THR L CA 1
ATOM 550 C C . THR A 1 74 ? 237.744 244.750 148.965 1.00 205.15 74 THR L C 1
ATOM 551 O O . THR A 1 74 ? 238.000 244.490 150.144 1.00 205.15 74 THR L O 1
ATOM 555 N N . ILE A 1 75 ? 238.195 245.831 148.339 1.00 209.07 75 ILE L N 1
ATOM 556 C CA . ILE A 1 75 ? 238.844 246.946 149.013 1.00 209.07 75 ILE L CA 1
ATOM 557 C C . ILE A 1 75 ? 238.094 248.199 148.591 1.00 209.07 75 ILE L C 1
ATOM 558 O O . ILE A 1 75 ? 237.917 248.442 147.392 1.00 209.07 75 ILE L O 1
ATOM 563 N N . SER A 1 76 ? 237.641 248.989 149.566 1.00 212.25 76 SER L N 1
ATOM 564 C CA . SER A 1 76 ? 236.864 250.181 149.239 1.00 212.25 76 SER L CA 1
ATOM 565 C C . SER A 1 76 ? 237.750 251.258 148.629 1.00 212.25 76 SER L C 1
ATOM 566 O O . SER A 1 76 ? 237.448 251.793 147.558 1.00 212.25 76 SER L O 1
ATOM 569 N N . SER A 1 77 ? 238.864 251.570 149.284 1.00 214.26 77 SER L N 1
ATOM 570 C CA . SER A 1 77 ? 239.774 252.596 148.786 1.00 214.26 77 SER L CA 1
ATOM 571 C C . SER A 1 77 ? 241.091 251.934 148.429 1.00 214.26 77 SER L C 1
ATOM 572 O O . SER A 1 77 ? 241.839 251.523 149.322 1.00 214.26 77 SER L O 1
ATOM 575 N N . LEU A 1 78 ? 241.375 251.833 147.133 1.00 214.49 78 LEU L N 1
ATOM 576 C CA . LEU A 1 78 ? 242.620 251.229 146.685 1.00 214.49 78 LEU L CA 1
ATOM 577 C C . LEU A 1 78 ? 243.797 252.160 146.950 1.00 214.49 78 LEU L C 1
ATOM 578 O O . LEU A 1 78 ? 243.654 253.385 146.969 1.00 214.49 78 LEU L O 1
ATOM 583 N N . GLN A 1 79 ? 244.960 251.569 147.162 1.00 216.54 79 GLN L N 1
ATOM 584 C CA . GLN A 1 79 ? 246.169 252.285 147.518 1.00 216.54 79 GLN L CA 1
ATOM 585 C C . GLN A 1 79 ? 247.287 251.980 146.529 1.00 216.54 79 GLN L C 1
ATOM 586 O O . GLN A 1 79 ? 247.254 250.953 145.843 1.00 216.54 79 GLN L O 1
ATOM 592 N N . PRO A 1 80 ? 248.290 252.864 146.406 1.00 218.03 80 PRO L N 1
ATOM 593 C CA . PRO A 1 80 ? 249.394 252.587 145.468 1.00 218.03 80 PRO L CA 1
ATOM 594 C C . PRO A 1 80 ? 250.292 251.427 145.870 1.00 218.03 80 PRO L C 1
ATOM 595 O O . PRO A 1 80 ? 251.061 250.942 145.032 1.00 218.03 80 PRO L O 1
ATOM 599 N N . GLU A 1 81 ? 250.231 250.971 147.123 1.00 214.84 81 GLU L N 1
ATOM 600 C CA . GLU A 1 81 ? 251.003 249.794 147.505 1.00 214.84 81 GLU L CA 1
ATOM 601 C C . GLU A 1 81 ? 250.257 248.508 147.185 1.00 214.84 81 GLU L C 1
ATOM 602 O O . GLU A 1 81 ? 250.849 247.424 147.218 1.00 214.84 81 GLU L O 1
ATOM 608 N N . ASP A 1 82 ? 248.964 248.604 146.873 1.00 208.68 82 ASP L N 1
ATOM 609 C CA . ASP A 1 82 ? 248.157 247.404 146.681 1.00 208.68 82 ASP L CA 1
ATOM 610 C C . ASP A 1 82 ? 248.173 246.920 145.239 1.00 208.68 82 ASP L C 1
ATOM 611 O O . ASP A 1 82 ? 247.431 245.992 144.897 1.00 208.68 82 ASP L O 1
ATOM 616 N N . PHE A 1 83 ? 248.986 247.530 144.380 1.00 213.79 83 PHE L N 1
ATOM 617 C CA . PHE A 1 83 ? 249.056 247.092 142.993 1.00 213.79 83 PHE L CA 1
ATOM 618 C C . PHE A 1 83 ? 249.869 245.809 142.904 1.00 213.79 83 PHE L C 1
ATOM 619 O O . PHE A 1 83 ? 251.095 245.847 142.774 1.00 213.79 83 PHE L O 1
ATOM 627 N N . ALA A 1 84 ? 249.173 244.676 142.970 1.00 204.48 84 ALA L N 1
ATOM 628 C CA . ALA A 1 84 ? 249.790 243.356 142.976 1.00 204.48 84 ALA L CA 1
ATOM 629 C C . ALA A 1 84 ? 248.748 242.316 142.585 1.00 204.48 84 ALA L C 1
ATOM 630 O O . ALA A 1 84 ? 247.606 242.669 142.274 1.00 204.48 84 ALA L O 1
ATOM 632 N N . THR A 1 85 ? 249.117 241.038 142.594 1.00 196.35 85 THR L N 1
ATOM 633 C CA . THR A 1 85 ? 248.177 239.975 142.270 1.00 196.35 85 THR L CA 1
ATOM 634 C C . THR A 1 85 ? 247.623 239.350 143.541 1.00 196.35 85 THR L C 1
ATOM 635 O O . THR A 1 85 ? 248.228 239.451 144.612 1.00 196.35 85 THR L O 1
ATOM 639 N N . TYR A 1 86 ? 246.459 238.717 143.422 1.00 194.73 86 TYR L N 1
ATOM 640 C CA . TYR A 1 86 ? 245.755 238.158 144.565 1.00 194.73 86 TYR L CA 1
ATOM 641 C C . TYR A 1 86 ? 245.358 236.715 144.288 1.00 194.73 86 TYR L C 1
ATOM 642 O O . TYR A 1 86 ? 244.769 236.413 143.248 1.00 194.73 86 TYR L O 1
ATOM 651 N N . TYR A 1 87 ? 245.672 235.831 145.233 1.00 190.68 87 TYR L N 1
ATOM 652 C CA . TYR A 1 87 ? 245.410 234.406 145.103 1.00 190.68 87 TYR L CA 1
ATOM 653 C C . TYR A 1 87 ? 244.419 233.940 146.159 1.00 190.68 87 TYR L C 1
ATOM 654 O O . TYR A 1 87 ? 244.452 234.389 147.308 1.00 190.68 87 TYR L O 1
ATOM 663 N N . CYS A 1 88 ? 243.548 233.019 145.761 1.00 187.34 88 CYS L N 1
ATOM 664 C CA . CYS A 1 88 ? 242.702 232.281 146.683 1.00 187.34 88 CYS L CA 1
ATOM 665 C C . CYS A 1 88 ? 243.507 231.123 147.240 1.00 187.34 88 CYS L C 1
ATOM 666 O O . CYS A 1 88 ? 244.583 230.808 146.730 1.00 187.34 88 CYS L O 1
ATOM 669 N N . GLN A 1 89 ? 242.987 230.494 148.288 1.00 177.68 89 GLN L N 1
ATOM 670 C CA . GLN A 1 89 ? 243.484 229.211 148.761 1.00 177.68 89 GLN L CA 1
ATOM 671 C C . GLN A 1 89 ? 242.370 228.494 149.499 1.00 177.68 89 GLN L C 1
ATOM 672 O O . GLN A 1 89 ? 241.822 229.028 150.465 1.00 177.68 89 GLN L O 1
ATOM 678 N N . GLN A 1 90 ? 242.028 227.290 149.054 1.00 176.32 90 GLN L N 1
ATOM 679 C CA . GLN A 1 90 ? 241.023 226.497 149.746 1.00 176.32 90 GLN L CA 1
ATOM 680 C C . GLN A 1 90 ? 241.709 225.756 150.880 1.00 176.32 90 GLN L C 1
ATOM 681 O O . GLN A 1 90 ? 242.915 225.502 150.820 1.00 176.32 90 GLN L O 1
ATOM 687 N N . LEU A 1 91 ? 240.938 225.406 151.903 1.00 171.23 91 LEU L N 1
ATOM 688 C CA . LEU A 1 91 ? 241.459 224.691 153.058 1.00 171.23 91 LEU L CA 1
ATOM 689 C C . LEU A 1 91 ? 240.502 223.627 153.572 1.00 171.23 91 LEU L C 1
ATOM 690 O O . LEU A 1 91 ? 240.415 223.432 154.787 1.00 171.23 91 LEU L O 1
ATOM 695 N N . TYR A 1 92 ? 239.750 222.960 152.696 1.00 175.00 92 TYR L N 1
ATOM 696 C CA . TYR A 1 92 ? 238.815 221.951 153.179 1.00 175.00 92 TYR L CA 1
ATOM 697 C C . TYR A 1 92 ? 239.544 220.696 153.639 1.00 175.00 92 TYR L C 1
ATOM 698 O O . TYR A 1 92 ? 239.387 220.270 154.788 1.00 175.00 92 TYR L O 1
ATOM 707 N N . THR A 1 93 ? 240.356 220.099 152.769 1.00 175.13 93 THR L N 1
ATOM 708 C CA . THR A 1 93 ? 241.130 218.920 153.138 1.00 175.13 93 THR L CA 1
ATOM 709 C C . THR A 1 93 ? 242.355 218.827 152.239 1.00 175.13 93 THR L C 1
ATOM 710 O O . THR A 1 93 ? 242.477 219.556 151.252 1.00 175.13 93 THR L O 1
ATOM 714 N N . PHE A 1 94 ? 243.268 217.935 152.615 1.00 168.73 94 PHE L N 1
ATOM 715 C CA . PHE A 1 94 ? 244.392 217.610 151.750 1.00 168.73 94 PHE L CA 1
ATOM 716 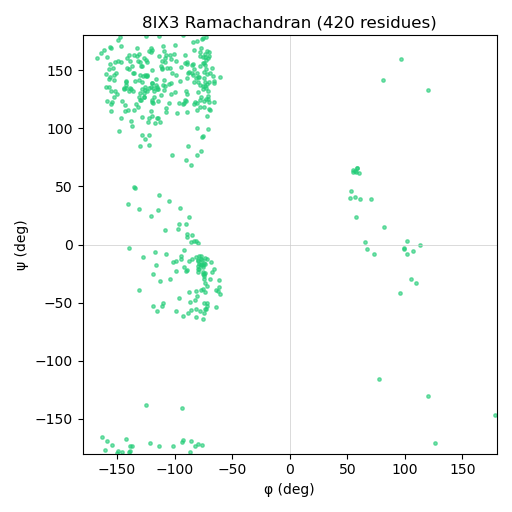C C . PHE A 1 94 ? 243.873 216.923 150.489 1.00 168.73 94 PHE L C 1
ATOM 717 O O . PHE A 1 94 ? 242.962 216.098 150.566 1.00 168.73 94 PHE L O 1
ATOM 725 N N . PRO A 1 95 ? 244.434 217.228 149.314 1.00 169.61 95 PRO L N 1
ATOM 726 C CA . PRO A 1 95 ? 245.531 218.141 149.001 1.00 169.61 95 PRO L CA 1
ATOM 727 C C . PRO A 1 95 ? 245.100 219.593 148.857 1.00 169.61 95 PRO L C 1
ATOM 728 O O . PRO A 1 95 ? 244.055 219.878 148.274 1.00 169.61 95 PRO L O 1
ATOM 732 N N . VAL A 1 96 ? 245.923 220.498 149.383 1.00 174.75 96 VAL L N 1
ATOM 733 C CA . VAL A 1 96 ? 245.659 221.926 149.284 1.00 174.75 96 VAL L CA 1
ATOM 734 C C . VAL A 1 96 ? 245.883 222.379 147.850 1.00 174.75 96 VAL L C 1
ATOM 735 O O . VAL A 1 96 ? 246.844 221.960 147.192 1.00 174.75 96 VAL L O 1
ATOM 739 N N . THR A 1 97 ? 244.996 223.232 147.345 1.00 177.98 97 THR L N 1
ATOM 740 C CA . THR A 1 97 ? 245.172 223.819 146.028 1.00 177.98 97 THR L CA 1
ATOM 741 C C . THR A 1 97 ? 244.787 225.290 146.060 1.00 177.98 97 THR L C 1
ATOM 742 O O . THR A 1 97 ? 244.055 225.741 146.946 1.00 177.98 97 THR L O 1
ATOM 746 N N . PHE A 1 98 ? 245.308 226.036 145.095 1.00 179.31 98 PHE L N 1
ATOM 747 C CA . PHE A 1 98 ? 245.219 227.487 145.075 1.00 179.31 98 PHE L CA 1
ATOM 748 C C . PHE A 1 98 ? 244.358 227.950 143.911 1.00 179.31 98 PHE L C 1
ATOM 749 O O . PHE A 1 98 ? 243.727 227.156 143.213 1.00 179.31 98 PHE L O 1
ATOM 757 N N . GLY A 1 99 ? 244.333 229.264 143.721 1.00 188.33 99 GLY L N 1
ATOM 758 C CA . GLY A 1 99 ? 243.659 229.862 142.596 1.00 188.33 99 GLY L CA 1
ATOM 759 C C . GLY A 1 99 ? 244.642 230.235 141.507 1.00 188.33 99 GLY L C 1
ATOM 760 O O . GLY A 1 99 ? 245.855 230.290 141.737 1.00 188.33 99 GLY L O 1
ATOM 761 N N . PRO A 1 100 ? 244.144 230.494 140.297 1.00 195.98 100 PRO L N 1
ATOM 762 C CA . PRO A 1 100 ? 245.055 230.783 139.178 1.00 195.98 100 PRO L CA 1
ATOM 763 C C . PRO A 1 100 ? 245.726 232.143 139.263 1.00 195.98 100 PRO L C 1
ATOM 764 O O . PRO A 1 100 ? 246.894 232.258 138.873 1.00 195.98 100 PRO L O 1
ATOM 768 N N . GLY A 1 101 ? 245.048 233.163 139.760 1.00 198.50 101 GLY L N 1
ATOM 769 C CA . GLY A 1 101 ? 245.714 234.437 139.935 1.00 198.50 101 GLY L CA 1
ATOM 770 C C . GLY A 1 101 ? 245.060 235.558 139.150 1.00 198.50 101 GLY L C 1
ATOM 771 O O . GLY A 1 101 ? 244.744 235.427 137.963 1.00 198.50 101 GLY L O 1
ATOM 772 N N . THR A 1 102 ? 244.855 236.686 139.827 1.00 202.21 102 THR L N 1
ATOM 773 C CA . THR A 1 102 ? 244.315 237.896 139.224 1.00 202.21 102 THR L CA 1
ATOM 774 C C . THR A 1 102 ? 245.161 239.079 139.660 1.00 202.21 102 THR L C 1
ATOM 775 O O . THR A 1 102 ? 245.269 239.353 140.859 1.00 202.21 102 THR L O 1
ATOM 779 N N . LYS A 1 103 ? 245.748 239.783 138.697 1.00 202.62 103 LYS L N 1
ATOM 780 C CA . LYS A 1 103 ? 246.684 240.857 138.990 1.00 202.62 103 LYS L CA 1
ATOM 781 C C . LYS A 1 103 ? 246.032 242.216 138.794 1.00 202.62 103 LYS L C 1
ATOM 782 O O . LYS A 1 103 ? 245.101 242.364 137.999 1.00 202.62 103 LYS L O 1
ATOM 788 N N . VAL A 1 104 ? 246.520 243.201 139.544 1.00 207.05 104 VAL L N 1
ATOM 789 C CA . VAL A 1 104 ? 245.983 244.557 139.543 1.00 207.05 104 VAL L CA 1
ATOM 790 C C . VAL A 1 104 ? 247.050 245.486 138.983 1.00 207.05 104 VAL L C 1
ATOM 791 O O . VAL A 1 104 ? 248.070 245.741 139.638 1.00 207.05 104 VAL L O 1
ATOM 795 N N . ASP A 1 105 ? 246.820 245.988 137.776 1.00 217.89 105 ASP L N 1
ATOM 796 C CA . ASP A 1 105 ? 247.739 246.896 137.113 1.00 217.89 105 ASP L CA 1
ATOM 797 C C . ASP A 1 105 ? 247.130 248.290 137.050 1.00 217.89 105 ASP L C 1
ATOM 798 O O . ASP A 1 105 ? 245.952 248.484 137.364 1.00 217.89 105 ASP L O 1
ATOM 803 N N . VAL A 1 106 ? 247.945 249.258 136.642 1.00 219.09 106 VAL L N 1
ATOM 804 C CA . VAL A 1 106 ? 247.536 250.659 136.627 1.00 219.09 106 VAL L CA 1
ATOM 805 C C . VAL A 1 106 ? 246.558 250.894 135.484 1.00 219.09 106 VAL L C 1
ATOM 806 O O . VAL A 1 106 ? 246.471 250.094 134.547 1.00 219.09 106 VAL L O 1
ATOM 810 N N . ARG A 1 107 ? 245.810 251.991 135.566 1.00 220.18 107 ARG L N 1
ATOM 811 C CA . ARG A 1 107 ? 244.835 252.338 134.535 1.00 220.18 107 ARG L CA 1
ATOM 812 C C . ARG A 1 107 ? 245.077 253.746 134.000 1.00 220.18 107 ARG L C 1
ATOM 813 O O . ARG A 1 107 ? 245.227 254.698 134.764 1.00 220.18 107 ARG L O 1
ATOM 822 N N . GLU B 2 1 ? 261.673 238.718 164.938 1.00 203.14 1 GLU H N 1
ATOM 823 C CA . GLU B 2 1 ? 260.445 238.242 164.316 1.00 203.14 1 GLU H CA 1
ATOM 824 C C . GLU B 2 1 ? 260.570 236.771 163.944 1.00 203.14 1 GLU H C 1
ATOM 825 O O . GLU B 2 1 ? 261.103 235.974 164.712 1.00 203.14 1 GLU H O 1
ATOM 831 N N . VAL B 2 2 ? 260.077 236.415 162.762 1.00 195.29 2 VAL H N 1
ATOM 832 C CA . VAL B 2 2 ? 260.149 235.052 162.250 1.00 195.29 2 VAL H CA 1
ATOM 833 C C . VAL B 2 2 ? 261.226 235.016 161.178 1.00 195.29 2 VAL H C 1
ATOM 834 O O . VAL B 2 2 ? 261.144 235.744 160.180 1.00 195.29 2 VAL H O 1
ATOM 838 N N . GLN B 2 3 ? 262.231 234.171 161.377 1.00 194.78 3 GLN H N 1
ATOM 839 C CA . GLN B 2 3 ? 263.359 234.065 160.462 1.00 194.78 3 GLN H CA 1
ATOM 840 C C . GLN B 2 3 ? 263.438 232.642 159.933 1.00 194.78 3 GLN H C 1
ATOM 841 O O . GLN B 2 3 ? 263.682 231.705 160.700 1.00 194.78 3 GLN H O 1
ATOM 847 N N . LEU B 2 4 ? 263.228 232.484 158.630 1.00 193.75 4 LEU H N 1
ATOM 848 C CA . LEU B 2 4 ? 263.318 231.193 157.960 1.00 193.75 4 LEU H CA 1
ATOM 849 C C . LEU B 2 4 ? 264.334 231.292 156.832 1.00 193.75 4 LEU H C 1
ATOM 850 O O . LEU B 2 4 ? 264.046 231.883 155.785 1.00 193.75 4 LEU H O 1
ATOM 855 N N . VAL B 2 5 ? 265.512 230.715 157.041 1.00 197.47 5 VAL H N 1
ATOM 856 C CA . VAL B 2 5 ? 266.548 230.659 156.019 1.00 197.47 5 VAL H CA 1
ATOM 857 C C . VAL B 2 5 ? 266.558 229.255 155.428 1.00 197.47 5 VAL H C 1
ATOM 858 O O . VAL B 2 5 ? 266.370 228.262 156.142 1.00 197.47 5 VAL H O 1
ATOM 862 N N . GLU B 2 6 ? 266.721 229.180 154.113 1.00 203.34 6 GLU H N 1
ATOM 863 C CA . GLU B 2 6 ? 266.673 227.928 153.375 1.00 203.34 6 GLU H CA 1
ATOM 864 C C . GLU B 2 6 ? 267.918 227.810 152.508 1.00 203.34 6 GLU H C 1
ATOM 865 O O . GLU B 2 6 ? 268.512 228.824 152.130 1.00 203.34 6 GLU H O 1
ATOM 871 N N . SER B 2 7 ? 268.310 226.576 152.200 1.00 208.19 7 SER H N 1
ATOM 872 C CA . SER B 2 7 ? 269.524 226.333 151.435 1.00 208.19 7 SER H CA 1
ATOM 873 C C . SER B 2 7 ? 269.336 225.091 150.577 1.00 208.19 7 SER H C 1
ATOM 874 O O . SER B 2 7 ? 268.296 224.428 150.621 1.00 208.19 7 SER H O 1
ATOM 877 N N . GLY B 2 8 ? 270.368 224.774 149.802 1.00 211.33 8 GLY H N 1
ATOM 878 C CA . GLY B 2 8 ? 270.368 223.595 148.965 1.00 211.33 8 GLY H CA 1
ATOM 879 C C . GLY B 2 8 ? 270.031 223.831 147.511 1.00 211.33 8 GLY H C 1
ATOM 880 O O . GLY B 2 8 ? 270.094 222.882 146.720 1.00 211.33 8 GLY H O 1
ATOM 881 N N . GLY B 2 9 ? 269.688 225.057 147.127 1.00 216.70 9 GLY H N 1
ATOM 882 C CA . GLY B 2 9 ? 269.329 225.320 145.744 1.00 216.70 9 GLY H CA 1
ATOM 883 C C . GLY B 2 9 ? 270.550 225.359 144.841 1.00 216.70 9 GLY H C 1
ATOM 884 O O . GLY B 2 9 ? 271.565 225.984 145.154 1.00 216.70 9 GLY H O 1
ATOM 885 N N . GLY B 2 10 ? 270.443 224.677 143.706 1.00 221.82 10 GLY H N 1
ATOM 886 C CA . GLY B 2 10 ? 271.526 224.633 142.743 1.00 221.82 10 GLY H CA 1
ATOM 887 C C . GLY B 2 10 ? 271.096 224.066 141.406 1.00 221.82 10 GLY H C 1
ATOM 888 O O . GLY B 2 10 ? 270.070 223.387 141.316 1.00 221.82 10 GLY H O 1
ATOM 889 N N . LEU B 2 11 ? 271.866 224.345 140.358 1.00 223.84 11 LEU H N 1
ATOM 890 C CA . LEU B 2 11 ? 271.541 223.826 139.037 1.00 223.84 11 LEU H CA 1
ATOM 891 C C . LEU B 2 11 ? 271.868 222.339 138.972 1.00 223.84 11 LEU H C 1
ATOM 892 O O . LEU B 2 11 ? 273.002 221.927 139.230 1.00 223.84 11 LEU H O 1
ATOM 897 N N . VAL B 2 12 ? 270.860 221.532 138.637 1.00 223.55 12 VAL H N 1
ATOM 898 C CA . VAL B 2 12 ? 270.983 220.081 138.619 1.00 223.55 12 VAL H CA 1
ATOM 899 C C . VAL B 2 12 ? 270.443 219.536 137.303 1.00 223.55 12 VAL H C 1
ATOM 900 O O . VAL B 2 12 ? 269.740 220.221 136.558 1.00 223.55 12 VAL H O 1
ATOM 904 N N . GLN B 2 13 ? 270.796 218.285 137.024 1.00 220.68 13 GLN H N 1
ATOM 905 C CA . GLN B 2 13 ? 270.413 217.595 135.803 1.00 220.68 13 GLN H CA 1
ATOM 906 C C . GLN B 2 13 ? 269.206 216.701 136.081 1.00 220.68 13 GLN H C 1
ATOM 907 O O . GLN B 2 13 ? 269.058 216.184 137.190 1.00 220.68 13 GLN H O 1
ATOM 913 N N . PRO B 2 14 ? 268.300 216.536 135.106 1.00 219.12 14 PRO H N 1
ATOM 914 C CA . PRO B 2 14 ? 267.127 215.677 135.331 1.00 219.12 14 PRO H CA 1
ATOM 915 C C . PRO B 2 14 ? 267.498 214.214 135.513 1.00 219.12 14 PRO H C 1
ATOM 916 O O . PRO B 2 14 ? 268.355 213.674 134.809 1.00 219.12 14 PRO H O 1
ATOM 920 N N . GLY B 2 15 ? 266.825 213.575 136.470 1.00 219.47 15 GLY H N 1
ATOM 921 C CA . GLY B 2 15 ? 267.149 212.230 136.885 1.00 219.47 15 GLY H CA 1
ATOM 922 C C . GLY B 2 15 ? 267.984 212.141 138.142 1.00 219.47 15 GLY H C 1
ATOM 923 O O . GLY B 2 15 ? 268.269 211.029 138.602 1.00 219.47 15 GLY H O 1
ATOM 924 N N . ARG B 2 16 ? 268.389 213.272 138.708 1.00 218.03 16 ARG H N 1
ATOM 925 C CA . ARG B 2 16 ? 269.231 213.281 139.891 1.00 218.03 16 ARG H CA 1
ATOM 926 C C . ARG B 2 16 ? 268.380 213.381 141.154 1.00 218.03 16 ARG H C 1
ATOM 927 O O . ARG B 2 16 ? 267.154 213.248 141.129 1.00 218.03 16 ARG H O 1
ATOM 935 N N . SER B 2 17 ? 269.051 213.615 142.278 1.00 213.75 17 SER H N 1
ATOM 936 C CA . SER B 2 17 ? 268.397 213.764 143.567 1.00 213.75 17 SER H CA 1
ATOM 937 C C . SER B 2 17 ? 269.082 214.848 144.387 1.00 213.75 17 SER H C 1
ATOM 938 O O . SER B 2 17 ? 270.279 215.110 144.230 1.00 213.75 17 SER H O 1
ATOM 941 N N . LEU B 2 18 ? 268.307 215.472 145.269 1.00 207.14 18 LEU H N 1
ATOM 942 C CA . LEU B 2 18 ? 268.774 216.584 146.082 1.00 207.14 18 LEU H CA 1
ATOM 943 C C . LEU B 2 18 ? 267.899 216.660 147.323 1.00 207.14 18 LEU H C 1
ATOM 944 O O . LEU B 2 18 ? 266.760 216.188 147.322 1.00 207.14 18 LEU H O 1
ATOM 949 N N . ARG B 2 19 ? 268.442 217.242 148.389 1.00 201.44 19 ARG H N 1
ATOM 950 C CA . ARG B 2 19 ? 267.693 217.465 149.618 1.00 201.44 19 ARG H CA 1
ATOM 951 C C . ARG B 2 19 ? 267.654 218.956 149.912 1.00 201.44 19 ARG H C 1
ATOM 952 O O . ARG B 2 19 ? 268.702 219.604 149.994 1.00 201.44 19 ARG H O 1
ATOM 960 N N . LEU B 2 20 ? 266.450 219.496 150.062 1.00 199.93 20 LEU H N 1
ATOM 961 C CA . LEU B 2 20 ? 266.265 220.878 150.475 1.00 199.93 20 LEU H CA 1
ATOM 962 C C . LEU B 2 20 ? 266.305 220.984 151.993 1.00 199.93 20 LEU H C 1
ATOM 963 O O . LEU B 2 20 ? 266.014 220.029 152.715 1.00 199.93 20 LEU H O 1
ATOM 968 N N . SER B 2 21 ? 266.671 222.167 152.474 1.00 197.86 21 SER H N 1
ATOM 969 C CA . SER B 2 21 ? 266.794 222.420 153.899 1.00 197.86 21 SER H CA 1
ATOM 970 C C . SER B 2 21 ? 266.180 223.769 154.230 1.00 197.86 21 SER H C 1
ATOM 971 O O . SER B 2 21 ? 266.113 224.659 153.380 1.00 197.86 21 SER H O 1
ATOM 974 N N . CYS B 2 22 ? 265.728 223.908 155.474 1.00 195.98 22 CYS H N 1
ATOM 975 C CA . CYS B 2 22 ? 265.115 225.144 155.947 1.00 195.98 22 CYS H CA 1
ATOM 976 C C . CYS B 2 22 ? 265.274 225.226 157.456 1.00 195.98 22 CYS H C 1
ATOM 977 O O . CYS B 2 22 ? 264.704 224.410 158.185 1.00 195.98 22 CYS H O 1
ATOM 980 N N . ALA B 2 23 ? 266.041 226.205 157.919 1.00 192.52 23 ALA H N 1
ATOM 981 C CA . ALA B 2 23 ? 266.217 226.449 159.340 1.00 192.52 23 ALA H CA 1
ATOM 982 C C . ALA B 2 23 ? 265.144 227.409 159.831 1.00 192.52 23 ALA H C 1
ATOM 983 O O . ALA B 2 23 ? 264.567 228.172 159.050 1.00 192.52 23 ALA H O 1
ATOM 985 N N . ALA B 2 24 ? 264.870 227.361 161.130 1.00 186.50 24 ALA H N 1
ATOM 986 C CA . ALA B 2 24 ? 263.842 228.189 161.738 1.00 186.50 24 ALA H CA 1
ATOM 987 C C . ALA B 2 24 ? 264.366 228.819 163.017 1.00 186.50 24 ALA H C 1
ATOM 988 O O . ALA B 2 24 ? 265.077 228.174 163.794 1.00 186.50 24 ALA H O 1
ATOM 990 N N . SER B 2 25 ? 264.002 230.079 163.233 1.00 191.15 25 SER H N 1
ATOM 991 C CA . SER B 2 25 ? 264.399 230.822 164.416 1.00 191.15 25 SER H CA 1
ATOM 992 C C . SER B 2 25 ? 263.415 231.958 164.643 1.00 191.15 25 SER H C 1
ATOM 993 O O . SER B 2 25 ? 263.041 232.671 163.709 1.00 191.15 25 SER H O 1
ATOM 996 N N . GLY B 2 26 ? 263.007 232.126 165.895 1.00 187.96 26 GLY H N 1
ATOM 997 C CA . GLY B 2 26 ? 262.083 233.179 166.250 1.00 187.96 26 GLY H CA 1
ATOM 998 C C . GLY B 2 26 ? 260.718 232.721 166.707 1.00 187.96 26 GLY H C 1
ATOM 999 O O . GLY B 2 26 ? 259.880 233.570 167.036 1.00 187.96 26 GLY H O 1
ATOM 1000 N N . PHE B 2 27 ? 260.459 231.419 166.737 1.00 180.38 27 PHE H N 1
ATOM 1001 C CA . PHE B 2 27 ? 259.219 230.907 167.299 1.00 180.38 27 PHE H CA 1
ATOM 1002 C C . PHE B 2 27 ? 259.498 229.535 167.892 1.00 180.38 27 PHE H C 1
ATOM 1003 O O . PHE B 2 27 ? 260.632 229.053 167.892 1.00 180.38 27 PHE H O 1
ATOM 1011 N N . LYS B 2 28 ? 258.445 228.916 168.411 1.00 179.99 28 LYS H N 1
ATOM 1012 C CA . LYS B 2 28 ? 258.529 227.544 168.894 1.00 179.99 28 LYS H CA 1
ATOM 1013 C C . LYS B 2 28 ? 258.202 226.620 167.731 1.00 179.99 28 LYS H C 1
ATOM 1014 O O . LYS B 2 28 ? 257.068 226.606 167.245 1.00 179.99 28 LYS H O 1
ATOM 1020 N N . PHE B 2 29 ? 259.192 225.846 167.285 1.00 182.76 29 PHE H N 1
ATOM 1021 C CA . PHE B 2 29 ? 259.048 225.121 166.028 1.00 182.76 29 PHE H CA 1
ATOM 1022 C C . PHE B 2 29 ? 258.135 223.913 166.168 1.00 182.76 29 PHE H C 1
ATOM 1023 O O . PHE B 2 29 ? 257.358 223.610 165.258 1.00 182.76 29 PHE H O 1
ATOM 1031 N N . ASP B 2 30 ? 258.219 223.200 167.291 1.00 182.66 30 ASP H N 1
ATOM 1032 C CA . ASP B 2 30 ? 257.488 221.942 167.405 1.00 182.66 30 ASP H CA 1
ATOM 1033 C C . ASP B 2 30 ? 256.000 222.165 167.664 1.00 182.66 30 ASP H C 1
ATOM 1034 O O . ASP B 2 30 ? 255.201 221.229 167.558 1.00 182.66 30 ASP H O 1
ATOM 1039 N N . ASP B 2 31 ? 255.605 223.395 167.996 1.00 178.86 31 ASP H N 1
ATOM 1040 C CA . ASP B 2 31 ? 254.190 223.661 168.227 1.00 178.86 31 ASP H CA 1
ATOM 1041 C C . ASP B 2 31 ? 253.475 224.054 166.940 1.00 178.86 31 ASP H C 1
ATOM 1042 O O . ASP B 2 31 ? 252.249 223.932 166.847 1.00 178.86 31 ASP H O 1
ATOM 1047 N N . TYR B 2 32 ? 254.209 224.532 165.945 1.00 177.43 32 TYR H N 1
ATOM 1048 C CA . TYR B 2 32 ? 253.623 224.962 164.684 1.00 177.43 32 TYR H CA 1
ATOM 1049 C C . TYR B 2 32 ? 253.928 223.950 163.589 1.00 177.43 32 TYR H C 1
ATOM 1050 O O . TYR B 2 32 ? 254.945 223.256 163.641 1.00 177.43 32 TYR H O 1
ATOM 1059 N N . ALA B 2 33 ? 253.046 223.872 162.600 1.00 171.23 33 ALA H N 1
ATOM 1060 C CA . ALA B 2 33 ? 253.262 222.963 161.488 1.00 171.23 33 ALA H CA 1
ATOM 1061 C C . ALA B 2 33 ? 254.197 223.587 160.460 1.00 171.23 33 ALA H C 1
ATOM 1062 O O . ALA B 2 33 ? 254.755 224.666 160.662 1.00 171.23 33 ALA H O 1
ATOM 1064 N N . MET B 2 34 ? 254.357 222.893 159.339 1.00 174.29 34 MET H N 1
ATOM 1065 C CA . MET B 2 34 ? 255.201 223.347 158.243 1.00 174.29 34 MET H CA 1
ATOM 1066 C C . MET B 2 34 ? 254.643 222.837 156.923 1.00 174.29 34 MET H C 1
ATOM 1067 O O . MET B 2 34 ? 253.897 221.855 156.892 1.00 174.29 34 MET H O 1
ATOM 1072 N N . HIS B 2 35 ? 255.001 223.510 155.833 1.00 174.25 35 HIS H N 1
ATOM 1073 C CA . HIS B 2 35 ? 254.608 223.107 154.493 1.00 174.25 35 HIS H CA 1
ATOM 1074 C C . HIS B 2 35 ? 255.725 223.441 153.514 1.00 174.25 35 HIS H C 1
ATOM 1075 O O . HIS B 2 35 ? 256.783 223.945 153.892 1.00 174.25 35 HIS H O 1
ATOM 1082 N N . TRP B 2 36 ? 255.476 223.143 152.243 1.00 184.86 36 TRP H N 1
ATOM 1083 C CA . TRP B 2 36 ? 256.322 223.573 151.141 1.00 184.86 36 TRP H CA 1
ATOM 1084 C C . TRP B 2 36 ? 255.430 223.921 149.962 1.00 184.86 36 TRP H C 1
ATOM 1085 O O . TRP B 2 36 ? 254.507 223.169 149.637 1.00 184.86 36 TRP H O 1
ATOM 1096 N N . VAL B 2 37 ? 255.701 225.052 149.322 1.00 188.55 37 VAL H N 1
ATOM 1097 C CA . VAL B 2 37 ? 254.931 225.497 148.171 1.00 188.55 37 VAL H CA 1
ATOM 1098 C C . VAL B 2 37 ? 255.892 226.052 147.125 1.00 188.55 37 VAL H C 1
ATOM 1099 O O . VAL B 2 37 ? 256.832 226.787 147.452 1.00 188.55 37 VAL H O 1
ATOM 1103 N N . ARG B 2 38 ? 255.698 225.640 145.875 1.00 198.33 38 ARG H N 1
ATOM 1104 C CA . ARG B 2 38 ? 256.567 226.045 144.785 1.00 198.33 38 ARG H CA 1
ATOM 1105 C C . ARG B 2 38 ? 255.835 227.018 143.874 1.00 198.33 38 ARG H C 1
ATOM 1106 O O . ARG B 2 38 ? 254.603 227.064 143.835 1.00 198.33 38 ARG H O 1
ATOM 1114 N N . GLN B 2 39 ? 256.618 227.815 143.149 1.00 204.53 39 GLN H N 1
ATOM 1115 C CA . GLN B 2 39 ? 256.077 228.801 142.224 1.00 204.53 39 GLN H CA 1
ATOM 1116 C C . GLN B 2 39 ? 256.942 228.820 140.976 1.00 204.53 39 GLN H C 1
ATOM 1117 O O . GLN B 2 39 ? 258.123 229.168 141.048 1.00 204.53 39 GLN H O 1
ATOM 1123 N N . ALA B 2 40 ? 256.351 228.447 139.844 1.00 214.20 40 ALA H N 1
ATOM 1124 C CA . ALA B 2 40 ? 257.041 228.505 138.570 1.00 214.20 40 ALA H CA 1
ATOM 1125 C C . ALA B 2 40 ? 257.293 229.959 138.173 1.00 214.20 40 ALA H C 1
ATOM 1126 O O . ALA B 2 40 ? 256.559 230.856 138.595 1.00 214.20 40 ALA H O 1
ATOM 1128 N N . PRO B 2 41 ? 258.365 230.224 137.386 1.00 212.98 41 PRO H N 1
ATOM 1129 C CA . PRO B 2 41 ? 258.651 231.602 136.948 1.00 212.98 41 PRO H CA 1
ATOM 1130 C C . PRO B 2 41 ? 257.558 232.228 136.095 1.00 212.98 41 PRO H C 1
ATOM 1131 O O . PRO B 2 41 ? 257.358 233.446 136.130 1.00 212.98 41 PRO H O 1
ATOM 1135 N N . GLY B 2 42 ? 256.844 231.404 135.326 1.00 215.93 42 GLY H N 1
ATOM 1136 C CA . GLY B 2 42 ? 255.737 231.912 134.538 1.00 215.93 42 GLY H CA 1
ATOM 1137 C C . GLY B 2 42 ? 254.375 231.711 135.162 1.00 215.93 42 GLY H C 1
ATOM 1138 O O . GLY B 2 42 ? 253.440 232.448 134.831 1.00 215.93 42 GLY H O 1
ATOM 1139 N N . LYS B 2 43 ? 254.238 230.739 136.059 1.00 212.71 43 LYS H N 1
ATOM 1140 C CA . LYS B 2 43 ? 252.940 230.420 136.631 1.00 212.71 43 LYS H CA 1
ATOM 1141 C C . LYS B 2 43 ? 252.805 231.024 138.029 1.00 212.71 43 LYS H C 1
ATOM 1142 O O . LYS B 2 43 ? 253.654 231.785 138.499 1.00 212.71 43 LYS H O 1
ATOM 1148 N N . GLY B 2 44 ? 251.706 230.676 138.700 1.00 205.94 44 GLY H N 1
ATOM 1149 C CA . GLY B 2 44 ? 251.458 231.122 140.053 1.00 205.94 44 GLY H CA 1
ATOM 1150 C C . GLY B 2 44 ? 251.936 230.120 141.088 1.00 205.94 44 GLY H C 1
ATOM 1151 O O . GLY B 2 44 ? 252.984 229.491 140.956 1.00 205.94 44 GLY H O 1
ATOM 1152 N N . LEU B 2 45 ? 251.135 229.972 142.138 1.00 194.85 45 LEU H N 1
ATOM 1153 C CA . LEU B 2 45 ? 251.493 229.090 143.238 1.00 194.85 45 LEU H CA 1
ATOM 1154 C C . LEU B 2 45 ? 250.875 227.711 143.054 1.00 194.85 45 LEU H C 1
ATOM 1155 O O . LEU B 2 45 ? 249.833 227.559 142.409 1.00 194.85 45 LEU H O 1
ATOM 1160 N N . GLU B 2 46 ? 251.530 226.703 143.626 1.00 187.26 46 GLU H N 1
ATOM 1161 C CA . GLU B 2 46 ? 251.036 225.335 143.636 1.00 187.26 46 GLU H CA 1
ATOM 1162 C C . GLU B 2 46 ? 251.602 224.627 144.856 1.00 187.26 46 GLU H C 1
ATOM 1163 O O . GLU B 2 46 ? 252.817 224.618 145.065 1.00 187.26 46 GLU H O 1
ATOM 1169 N N . TRP B 2 47 ? 250.720 224.028 145.648 1.00 182.36 47 TRP H N 1
ATOM 1170 C CA . TRP B 2 47 ? 251.079 223.464 146.946 1.00 182.36 47 TRP H CA 1
ATOM 1171 C C . TRP B 2 47 ? 251.791 222.132 146.740 1.00 182.36 47 TRP H C 1
ATOM 1172 O O . TRP B 2 47 ? 251.282 221.240 146.059 1.00 182.36 47 TRP H O 1
ATOM 1183 N N . VAL B 2 48 ? 252.978 221.993 147.333 1.00 182.41 48 VAL H N 1
ATOM 1184 C CA . VAL B 2 48 ? 253.794 220.804 147.106 1.00 182.41 48 VAL H CA 1
ATOM 1185 C C . VAL B 2 48 ? 253.516 219.746 148.162 1.00 182.41 48 VAL H C 1
ATOM 1186 O O . VAL B 2 48 ? 253.067 218.637 147.852 1.00 182.41 48 VAL H O 1
ATOM 1190 N N . SER B 2 49 ? 253.779 220.071 149.425 1.00 181.56 49 SER H N 1
ATOM 1191 C CA . SER B 2 49 ? 253.750 219.075 150.483 1.00 181.56 49 SER H CA 1
ATOM 1192 C C . SER B 2 49 ? 253.272 219.719 151.770 1.00 181.56 49 SER H C 1
ATOM 1193 O O . SER B 2 49 ? 253.120 220.939 151.861 1.00 181.56 49 SER H O 1
ATOM 1196 N N . GLY B 2 50 ? 253.022 218.876 152.761 1.00 177.64 50 GLY H N 1
ATOM 1197 C CA . GLY B 2 50 ? 252.591 219.350 154.055 1.00 177.64 50 GLY H CA 1
ATOM 1198 C C . GLY B 2 50 ? 252.904 218.356 155.149 1.00 177.64 50 GLY H C 1
ATOM 1199 O O . GLY B 2 50 ? 252.799 217.144 154.940 1.00 177.64 50 GLY H O 1
ATOM 1200 N N . THR B 2 51 ? 253.287 218.846 156.321 1.00 173.21 51 THR H N 1
ATOM 1201 C CA . THR B 2 51 ? 253.599 217.980 157.441 1.00 173.21 51 THR H CA 1
ATOM 1202 C C . THR B 2 51 ? 252.960 218.518 158.709 1.00 173.21 51 THR H C 1
ATOM 1203 O O . THR B 2 51 ? 252.560 219.681 158.782 1.00 173.21 51 THR H O 1
ATOM 1207 N N . SER B 2 52 ? 252.868 217.651 159.707 1.00 173.26 52 SER H N 1
ATOM 1208 C CA . SER B 2 52 ? 252.230 217.961 160.971 1.00 173.26 52 SER H CA 1
ATOM 1209 C C . SER B 2 52 ? 253.256 218.474 161.977 1.00 173.26 52 SER H C 1
ATOM 1210 O O . SER B 2 52 ? 254.397 218.795 161.641 1.00 173.26 52 SER H O 1
ATOM 1213 N N . TRP B 2 53 ? 252.832 218.561 163.239 1.00 174.65 53 TRP H N 1
ATOM 1214 C CA . TRP B 2 53 ? 253.733 219.031 164.286 1.00 174.65 53 TRP H CA 1
ATOM 1215 C C . TRP B 2 53 ? 254.757 217.965 164.653 1.00 174.65 53 TRP H C 1
ATOM 1216 O O . TRP B 2 53 ? 255.882 218.289 165.053 1.00 174.65 53 TRP H O 1
ATOM 1227 N N . ASN B 2 54 ? 254.394 216.691 164.522 1.00 175.16 54 ASN H N 1
ATOM 1228 C CA . ASN B 2 54 ? 255.290 215.585 164.823 1.00 175.16 54 ASN H CA 1
ATOM 1229 C C . ASN B 2 54 ? 255.323 214.552 163.709 1.00 175.16 54 ASN H C 1
ATOM 1230 O O . ASN B 2 54 ? 255.543 213.368 163.988 1.00 175.16 54 ASN H O 1
ATOM 1235 N N . SER B 2 55 ? 255.124 214.986 162.462 1.00 176.53 55 SER H N 1
ATOM 1236 C CA . SER B 2 55 ? 254.887 214.141 161.292 1.00 176.53 55 SER H CA 1
ATOM 1237 C C . SER B 2 55 ? 253.762 213.143 161.517 1.00 176.53 55 SER H C 1
ATOM 1238 O O . SER B 2 55 ? 253.865 211.985 161.103 1.00 176.53 55 SER H O 1
ATOM 1241 N N . GLY B 2 56 ? 252.688 213.568 162.183 1.00 175.73 56 GLY H N 1
ATOM 1242 C CA . GLY B 2 56 ? 251.553 212.684 162.375 1.00 175.73 56 GLY H CA 1
ATOM 1243 C C . GLY B 2 56 ? 250.769 212.466 161.097 1.00 175.73 56 GLY H C 1
ATOM 1244 O O . GLY B 2 56 ? 250.572 211.329 160.663 1.00 175.73 56 GLY H O 1
ATOM 1245 N N . THR B 2 57 ? 250.319 213.550 160.474 1.00 172.66 57 THR H N 1
ATOM 1246 C CA . THR B 2 57 ? 249.605 213.491 159.207 1.00 172.66 57 THR H CA 1
ATOM 1247 C C . THR B 2 57 ? 250.394 214.274 158.173 1.00 172.66 57 THR H C 1
ATOM 1248 O O . THR B 2 57 ? 250.474 215.503 158.254 1.00 172.66 57 THR H O 1
ATOM 1252 N N . THR B 2 58 ? 250.976 213.565 157.213 1.00 172.54 58 THR H N 1
ATOM 1253 C CA . THR B 2 58 ? 251.657 214.188 156.090 1.00 172.54 58 THR H CA 1
ATOM 1254 C C . THR B 2 58 ? 250.919 213.832 154.814 1.00 172.54 58 THR H C 1
ATOM 1255 O O . THR B 2 58 ? 250.500 212.687 154.627 1.00 172.54 58 THR H O 1
ATOM 1259 N N . GLY B 2 59 ? 250.752 214.821 153.942 1.00 179.96 59 GLY H N 1
ATOM 1260 C CA . GLY B 2 59 ? 250.159 214.586 152.644 1.00 179.96 59 GLY H CA 1
ATOM 1261 C C . GLY B 2 59 ? 250.887 215.389 151.587 1.00 179.96 59 GLY H C 1
ATOM 1262 O O . GLY B 2 59 ? 251.452 216.451 151.857 1.00 179.96 59 GLY H O 1
ATOM 1263 N N . TYR B 2 60 ? 250.870 214.858 150.371 1.00 183.57 60 TYR H N 1
ATOM 1264 C CA . TYR B 2 60 ? 251.481 215.524 149.236 1.00 183.57 60 TYR H CA 1
ATOM 1265 C C . TYR B 2 60 ? 250.417 215.773 148.179 1.00 183.57 60 TYR H C 1
ATOM 1266 O O . TYR B 2 60 ? 249.325 215.205 148.226 1.00 183.57 60 TYR H O 1
ATOM 1275 N N . ALA B 2 61 ? 250.746 216.633 147.221 1.00 193.54 61 ALA H N 1
ATOM 1276 C CA . ALA B 2 61 ? 249.876 216.817 146.073 1.00 193.54 61 ALA H CA 1
ATOM 1277 C C . ALA B 2 61 ? 249.969 215.604 145.149 1.00 193.54 61 ALA H C 1
ATOM 1278 O O . ALA B 2 61 ? 250.891 214.788 145.237 1.00 193.54 61 ALA H O 1
ATOM 1280 N N . ASP B 2 62 ? 248.996 215.490 144.244 1.00 203.66 62 ASP H N 1
ATOM 1281 C CA . ASP B 2 62 ? 248.944 214.326 143.367 1.00 203.66 62 ASP H CA 1
ATOM 1282 C C . ASP B 2 62 ? 250.000 214.370 142.269 1.00 203.66 62 ASP H C 1
ATOM 1283 O O . ASP B 2 62 ? 250.274 213.341 141.643 1.00 203.66 62 ASP H O 1
ATOM 1288 N N . SER B 2 63 ? 250.601 215.533 142.020 1.00 203.62 63 SER H N 1
ATOM 1289 C CA . SER B 2 63 ? 251.623 215.625 140.982 1.00 203.62 63 SER H CA 1
ATOM 1290 C C . SER B 2 63 ? 252.971 215.131 141.493 1.00 203.62 63 SER H C 1
ATOM 1291 O O . SER B 2 63 ? 253.671 214.380 140.804 1.00 203.62 63 SER H O 1
ATOM 1294 N N . VAL B 2 64 ? 253.351 215.542 142.703 1.00 198.95 64 VAL H N 1
ATOM 1295 C CA . VAL B 2 64 ? 254.641 215.146 143.256 1.00 198.95 64 VAL H CA 1
ATOM 1296 C C . VAL B 2 64 ? 254.536 213.938 144.178 1.00 198.95 64 VAL H C 1
ATOM 1297 O O . VAL B 2 64 ? 255.466 213.679 144.952 1.00 198.95 64 VAL H O 1
ATOM 1301 N N . ARG B 2 65 ? 253.435 213.191 144.102 1.00 197.39 65 ARG H N 1
ATOM 1302 C CA . ARG B 2 65 ? 253.209 212.046 144.976 1.00 197.39 65 ARG H CA 1
ATOM 1303 C C . ARG B 2 65 ? 254.209 210.929 144.706 1.00 197.39 65 ARG H C 1
ATOM 1304 O O . ARG B 2 65 ? 254.311 210.427 143.584 1.00 197.39 65 ARG H O 1
ATOM 1312 N N . GLY B 2 66 ? 254.946 210.546 145.743 1.00 199.98 66 GLY H N 1
ATOM 1313 C CA . GLY B 2 66 ? 255.912 209.473 145.630 1.00 199.98 66 GLY H CA 1
ATOM 1314 C C . GLY B 2 66 ? 257.327 209.938 145.356 1.00 199.98 66 GLY H C 1
ATOM 1315 O O . GLY B 2 66 ? 258.279 209.415 145.942 1.00 199.98 66 GLY H O 1
ATOM 1316 N N . ARG B 2 67 ? 257.482 210.922 144.469 1.00 204.89 67 ARG H N 1
ATOM 1317 C CA . ARG B 2 67 ? 258.815 211.397 144.112 1.00 204.89 67 ARG H CA 1
ATOM 1318 C C . ARG B 2 67 ? 259.435 212.231 145.225 1.00 204.89 67 ARG H C 1
ATOM 1319 O O . ARG B 2 67 ? 260.663 212.339 145.312 1.00 204.89 67 ARG H O 1
ATOM 1327 N N . PHE B 2 68 ? 258.606 212.831 146.071 1.00 200.82 68 PHE H N 1
ATOM 1328 C CA . PHE B 2 68 ? 259.058 213.699 147.144 1.00 200.82 68 PHE H CA 1
ATOM 1329 C C . PHE B 2 68 ? 258.798 213.027 148.486 1.00 200.82 68 PHE H C 1
ATOM 1330 O O . PHE B 2 68 ? 257.954 212.134 148.595 1.00 200.82 68 PHE H O 1
ATOM 1338 N N . THR B 2 69 ? 259.534 213.459 149.506 1.00 193.19 69 THR H N 1
ATOM 1339 C CA . THR B 2 69 ? 259.325 212.971 150.865 1.00 193.19 69 THR H CA 1
ATOM 1340 C C . THR B 2 69 ? 259.735 214.049 151.856 1.00 193.19 69 THR H C 1
ATOM 1341 O O . THR B 2 69 ? 260.800 214.658 151.719 1.00 193.19 69 THR H O 1
ATOM 1345 N N . ILE B 2 70 ? 258.866 214.303 152.835 1.00 181.11 70 ILE H N 1
ATOM 1346 C CA . ILE B 2 70 ? 259.149 215.309 153.846 1.00 181.11 70 ILE H CA 1
ATOM 1347 C C . ILE B 2 70 ? 259.572 214.621 155.139 1.00 181.11 70 ILE H C 1
ATOM 1348 O O . ILE B 2 70 ? 259.328 213.423 155.344 1.00 181.11 70 ILE H O 1
ATOM 1353 N N . SER B 2 71 ? 260.252 215.369 156.005 1.00 185.84 71 SER H N 1
ATOM 1354 C CA . SER B 2 71 ? 260.568 214.883 157.339 1.00 185.84 71 SER H CA 1
ATOM 1355 C C . SER B 2 71 ? 260.717 216.072 158.269 1.00 185.84 71 SER H C 1
ATOM 1356 O O . SER B 2 71 ? 261.089 217.172 157.856 1.00 185.84 71 SER H O 1
ATOM 1359 N N . ARG B 2 72 ? 260.433 215.832 159.537 1.00 183.55 72 ARG H N 1
ATOM 1360 C CA . ARG B 2 72 ? 260.524 216.850 160.565 1.00 183.55 72 ARG H CA 1
ATOM 1361 C C . ARG B 2 72 ? 261.603 216.464 161.562 1.00 183.55 72 ARG H C 1
ATOM 1362 O O . ARG B 2 72 ? 261.690 215.311 161.992 1.00 183.55 72 ARG H O 1
ATOM 1370 N N . ASP B 2 73 ? 262.425 217.438 161.935 1.00 191.23 73 ASP H N 1
ATOM 1371 C CA . ASP B 2 73 ? 263.442 217.187 162.938 1.00 191.23 73 ASP H CA 1
ATOM 1372 C C . ASP B 2 73 ? 263.445 218.386 163.887 1.00 191.23 73 ASP H C 1
ATOM 1373 O O . ASP B 2 73 ? 263.978 219.457 163.605 1.00 191.23 73 ASP H O 1
ATOM 1378 N N . ASN B 2 74 ? 262.825 218.190 165.053 1.00 190.97 74 ASN H N 1
ATOM 1379 C CA . ASN B 2 74 ? 262.584 219.299 165.969 1.00 190.97 74 ASN H CA 1
ATOM 1380 C C . ASN B 2 74 ? 263.836 219.659 166.760 1.00 190.97 74 ASN H C 1
ATOM 1381 O O . ASN B 2 74 ? 263.863 220.681 167.453 1.00 190.97 74 ASN H O 1
ATOM 1386 N N . ALA B 2 75 ? 264.873 218.825 166.678 1.00 193.72 75 ALA H N 1
ATOM 1387 C CA . ALA B 2 75 ? 266.081 219.061 167.464 1.00 193.72 75 ALA H CA 1
ATOM 1388 C C . ALA B 2 75 ? 266.868 220.251 166.929 1.00 193.72 75 ALA H C 1
ATOM 1389 O O . ALA B 2 75 ? 267.192 221.183 167.675 1.00 193.72 75 ALA H O 1
ATOM 1391 N N . LYS B 2 76 ? 267.175 220.243 165.635 1.00 192.86 76 LYS H N 1
ATOM 1392 C CA . LYS B 2 76 ? 267.990 221.280 165.013 1.00 192.86 76 LYS H CA 1
ATOM 1393 C C . LYS B 2 76 ? 267.179 222.492 164.576 1.00 192.86 76 LYS H C 1
ATOM 1394 O O . LYS B 2 76 ? 267.764 223.426 164.011 1.00 192.86 76 LYS H O 1
ATOM 1400 N N . LYS B 2 77 ? 265.865 222.496 164.845 1.00 189.38 77 LYS H N 1
ATOM 1401 C CA . LYS B 2 77 ? 264.903 223.468 164.310 1.00 189.38 77 LYS H CA 1
ATOM 1402 C C . LYS B 2 77 ? 264.991 223.545 162.786 1.00 189.38 77 LYS H C 1
ATOM 1403 O O . LYS B 2 77 ? 265.027 224.625 162.195 1.00 189.38 77 LYS H O 1
ATOM 1409 N N . SER B 2 78 ? 265.029 222.378 162.151 1.00 188.97 78 SER H N 1
ATOM 1410 C CA . SER B 2 78 ? 265.250 222.281 160.719 1.00 188.97 78 SER H CA 1
ATOM 1411 C C . SER B 2 78 ? 264.075 221.587 160.048 1.00 188.97 78 SER H C 1
ATOM 1412 O O . SER B 2 78 ? 263.204 221.011 160.703 1.00 188.97 78 SER H O 1
ATOM 1415 N N . LEU B 2 79 ? 264.070 221.656 158.721 1.00 188.69 79 LEU H N 1
ATOM 1416 C CA . LEU B 2 79 ? 263.041 221.048 157.892 1.00 188.69 79 LEU H CA 1
ATOM 1417 C C . LEU B 2 79 ? 263.702 220.489 156.642 1.00 188.69 79 LEU H C 1
ATOM 1418 O O . LEU B 2 79 ? 264.618 221.110 156.095 1.00 188.69 79 LEU H O 1
ATOM 1423 N N . TYR B 2 80 ? 263.245 219.323 156.195 1.00 193.02 80 TYR H N 1
ATOM 1424 C CA . TYR B 2 80 ? 263.882 218.595 155.107 1.00 193.02 80 TYR H CA 1
ATOM 1425 C C . TYR B 2 80 ? 262.861 218.235 154.041 1.00 193.02 80 TYR H C 1
ATOM 1426 O O . TYR B 2 80 ? 261.769 217.753 154.356 1.00 193.02 80 TYR H O 1
ATOM 1435 N N . LEU B 2 81 ? 263.221 218.467 152.784 1.00 195.47 81 LEU H N 1
ATOM 1436 C CA . LEU B 2 81 ? 262.476 217.969 151.637 1.00 195.47 81 LEU H CA 1
ATOM 1437 C C . LEU B 2 81 ? 263.456 217.302 150.685 1.00 195.47 81 LEU H C 1
ATOM 1438 O O . LEU B 2 81 ? 264.458 217.910 150.298 1.00 195.47 81 LEU H O 1
ATOM 1443 N N . GLN B 2 82 ? 263.166 216.058 150.314 1.00 205.00 82 GLN H N 1
ATOM 1444 C CA . GLN B 2 82 ? 264.022 215.264 149.441 1.00 205.00 82 GLN H CA 1
ATOM 1445 C C . GLN B 2 82 ? 263.284 214.995 148.138 1.00 205.00 82 GLN H C 1
ATOM 1446 O O . GLN B 2 82 ? 262.180 214.441 148.151 1.00 205.00 82 GLN H O 1
ATOM 1452 N N . MET B 2 83 ? 263.892 215.383 147.023 1.00 209.13 83 MET H N 1
ATOM 1453 C CA . MET B 2 83 ? 263.293 215.246 145.701 1.00 209.13 83 MET H CA 1
ATOM 1454 C C . MET B 2 83 ? 264.070 214.200 144.911 1.00 209.13 83 MET H C 1
ATOM 1455 O O . MET B 2 83 ? 265.300 214.275 144.819 1.00 209.13 83 MET H O 1
ATOM 1460 N N . ASN B 2 84 ? 263.358 213.229 144.350 1.00 212.83 84 ASN H N 1
ATOM 1461 C CA . ASN B 2 84 ? 263.964 212.184 143.541 1.00 212.83 84 ASN H CA 1
ATOM 1462 C C . ASN B 2 84 ? 263.214 212.051 142.221 1.00 212.83 84 ASN H C 1
ATOM 1463 O O . ASN B 2 84 ? 261.993 212.228 142.163 1.00 212.83 84 ASN H O 1
ATOM 1468 N N . SER B 2 85 ? 263.978 211.725 141.172 1.00 215.10 85 SER H N 1
ATOM 1469 C CA . SER B 2 85 ? 263.505 211.632 139.782 1.00 215.10 85 SER H CA 1
ATOM 1470 C C . SER B 2 85 ? 262.832 212.929 139.338 1.00 215.10 85 SER H C 1
ATOM 1471 O O . SER B 2 85 ? 261.634 212.975 139.055 1.00 215.10 85 SER H O 1
ATOM 1474 N N . LEU B 2 86 ? 263.623 213.996 139.288 1.00 212.89 86 LEU H N 1
ATOM 1475 C CA . LEU B 2 86 ? 263.101 215.305 138.929 1.00 212.89 86 LEU H CA 1
ATOM 1476 C C . LEU B 2 86 ? 262.812 215.373 137.436 1.00 212.89 86 LEU H C 1
ATOM 1477 O O . LEU B 2 86 ? 263.411 214.650 136.637 1.00 212.89 86 LEU H O 1
ATOM 1482 N N . GLY B 2 87 ? 261.880 216.253 137.059 1.00 215.64 87 GLY H N 1
ATOM 1483 C CA . GLY B 2 87 ? 261.637 216.552 135.666 1.00 215.64 87 GLY H CA 1
ATOM 1484 C C . GLY B 2 87 ? 262.024 217.989 135.367 1.00 215.64 87 GLY H C 1
ATOM 1485 O O . GLY B 2 87 ? 262.461 218.729 136.249 1.00 215.64 87 GLY H O 1
ATOM 1486 N N . VAL B 2 88 ? 261.846 218.379 134.102 1.00 220.02 88 VAL H N 1
ATOM 1487 C CA . VAL B 2 88 ? 262.197 219.740 133.706 1.00 220.02 88 VAL H CA 1
ATOM 1488 C C . VAL B 2 88 ? 261.126 220.724 134.161 1.00 220.02 88 VAL H C 1
ATOM 1489 O O . VAL B 2 88 ? 261.372 221.933 134.238 1.00 220.02 88 VAL H O 1
ATOM 1493 N N . GLU B 2 89 ? 259.935 220.225 134.496 1.00 217.81 89 GLU H N 1
ATOM 1494 C CA . GLU B 2 89 ? 258.837 221.100 134.887 1.00 217.81 89 GLU H CA 1
ATOM 1495 C C . GLU B 2 89 ? 258.990 221.628 136.305 1.00 217.81 89 GLU H C 1
ATOM 1496 O O . GLU B 2 89 ? 258.279 222.564 136.684 1.00 217.81 89 GLU H O 1
ATOM 1502 N N . ASP B 2 90 ? 259.899 221.057 137.101 1.00 213.89 90 ASP H N 1
ATOM 1503 C CA . ASP B 2 90 ? 259.978 221.431 138.506 1.00 213.89 90 ASP H CA 1
ATOM 1504 C C . ASP B 2 90 ? 260.935 222.585 138.762 1.00 213.89 90 ASP H C 1
ATOM 1505 O O . ASP B 2 90 ? 261.355 222.776 139.907 1.00 213.89 90 ASP H O 1
ATOM 1510 N N . THR B 2 91 ? 261.298 223.351 137.737 1.00 217.61 91 THR H N 1
ATOM 1511 C CA . THR B 2 91 ? 262.039 224.581 137.974 1.00 217.61 91 THR H CA 1
ATOM 1512 C C . THR B 2 91 ? 261.129 225.638 138.595 1.00 217.61 91 THR H C 1
ATOM 1513 O O . THR B 2 91 ? 260.195 226.140 137.962 1.00 217.61 91 THR H O 1
ATOM 1517 N N . ALA B 2 92 ? 261.387 225.953 139.862 1.00 209.80 92 ALA H N 1
ATOM 1518 C CA . ALA B 2 92 ? 260.488 226.810 140.624 1.00 209.80 92 ALA H CA 1
ATOM 1519 C C . ALA B 2 92 ? 261.233 227.363 141.829 1.00 209.80 92 ALA H C 1
ATOM 1520 O O . ALA B 2 92 ? 262.325 226.905 142.179 1.00 209.80 92 ALA H O 1
ATOM 1522 N N . PHE B 2 93 ? 260.620 228.359 142.463 1.00 206.84 93 PHE H N 1
ATOM 1523 C CA . PHE B 2 93 ? 261.062 228.849 143.757 1.00 206.84 93 PHE H CA 1
ATOM 1524 C C . PHE B 2 93 ? 260.289 228.112 144.841 1.00 206.84 93 PHE H C 1
ATOM 1525 O O . PHE B 2 93 ? 259.058 228.186 144.883 1.00 206.84 93 PHE H O 1
ATOM 1533 N N . TYR B 2 94 ? 261.005 227.417 145.719 1.00 200.30 94 TYR H N 1
ATOM 1534 C CA . TYR B 2 94 ? 260.392 226.636 146.786 1.00 200.30 94 TYR H CA 1
ATOM 1535 C C . TYR B 2 94 ? 260.412 227.452 148.070 1.00 200.30 94 TYR H C 1
ATOM 1536 O O . TYR B 2 94 ? 261.486 227.734 148.613 1.00 200.30 94 TYR H O 1
ATOM 1545 N N . TYR B 2 95 ? 259.232 227.834 148.544 1.00 193.14 95 TYR H N 1
ATOM 1546 C CA . TYR B 2 95 ? 259.087 228.607 149.767 1.00 193.14 95 TYR H CA 1
ATOM 1547 C C . TYR B 2 95 ? 258.909 227.682 150.962 1.00 193.14 95 TYR H C 1
ATOM 1548 O O . TYR B 2 95 ? 257.969 226.887 151.014 1.00 193.14 95 TYR H O 1
ATOM 1557 N N . CYS B 2 96 ? 259.807 227.798 151.933 1.00 187.48 96 CYS H N 1
ATOM 1558 C CA . CYS B 2 96 ? 259.651 227.114 153.207 1.00 187.48 96 CYS H CA 1
ATOM 1559 C C . CYS B 2 96 ? 258.692 227.931 154.054 1.00 187.48 96 CYS H C 1
ATOM 1560 O O . CYS B 2 96 ? 259.087 228.936 154.650 1.00 187.48 96 CYS H O 1
ATOM 1563 N N . VAL B 2 97 ? 257.435 227.503 154.105 1.00 177.96 97 VAL H N 1
ATOM 1564 C CA . VAL B 2 97 ? 256.349 228.322 154.623 1.00 177.96 97 VAL H CA 1
ATOM 1565 C C . VAL B 2 97 ? 255.873 227.758 155.957 1.00 177.96 97 VAL H C 1
ATOM 1566 O O . VAL B 2 97 ? 255.702 226.543 156.111 1.00 177.96 97 VAL H O 1
ATOM 1570 N N . LYS B 2 98 ? 255.725 228.640 156.940 1.00 177.01 98 LYS H N 1
ATOM 1571 C CA . LYS B 2 98 ? 255.315 228.258 158.284 1.00 177.01 98 LYS H CA 1
ATOM 1572 C C . LYS B 2 98 ? 253.800 228.332 158.387 1.00 177.01 98 LYS H C 1
ATOM 1573 O O . LYS B 2 98 ? 253.209 229.383 158.131 1.00 177.01 98 LYS H O 1
ATOM 1579 N N . ASP B 2 99 ? 253.180 227.226 158.778 1.00 173.80 99 ASP H N 1
ATOM 1580 C CA . ASP B 2 99 ? 251.744 227.211 158.988 1.00 173.80 99 ASP H CA 1
ATOM 1581 C C . ASP B 2 99 ? 251.421 227.918 160.303 1.00 173.80 99 ASP H C 1
ATOM 1582 O O . ASP B 2 99 ? 252.309 228.251 161.089 1.00 173.80 99 ASP H O 1
ATOM 1587 N N . SER B 2 100 ? 250.137 228.042 160.642 1.00 171.05 100 SER H N 1
ATOM 1588 C CA . SER B 2 100 ? 249.744 228.679 161.910 1.00 171.05 100 SER H CA 1
ATOM 1589 C C . SER B 2 100 ? 249.160 227.777 162.991 1.00 171.05 100 SER H C 1
ATOM 1590 O O . SER B 2 100 ? 249.574 227.848 164.127 1.00 171.05 100 SER H O 1
ATOM 1593 N N . ASN B 2 101 ? 248.173 226.962 162.671 1.00 174.18 101 ASN H N 1
ATOM 1594 C CA . ASN B 2 101 ? 247.647 226.019 163.659 1.00 174.18 101 ASN H CA 1
ATOM 1595 C C . ASN B 2 101 ? 248.542 224.811 163.818 1.00 174.18 101 ASN H C 1
ATOM 1596 O O . ASN B 2 101 ? 249.420 224.576 162.998 1.00 174.18 101 ASN H O 1
ATOM 1601 N N . TYR B 2 102 ? 248.332 224.033 164.868 1.00 171.79 102 TYR H N 1
ATOM 1602 C CA . TYR B 2 102 ? 249.227 222.914 165.137 1.00 171.79 102 TYR H CA 1
ATOM 1603 C C . TYR B 2 102 ? 249.318 221.804 164.126 1.00 171.79 102 TYR H C 1
ATOM 1604 O O . TYR B 2 102 ? 250.402 221.295 163.887 1.00 171.79 102 TYR H O 1
ATOM 1613 N N . ASP B 2 103 ? 248.210 221.399 163.529 1.00 175.22 103 ASP H N 1
ATOM 1614 C CA . ASP B 2 103 ? 248.283 220.227 162.663 1.00 175.22 103 ASP H CA 1
ATOM 1615 C C . ASP B 2 103 ? 248.134 220.286 161.164 1.00 175.22 103 ASP H C 1
ATOM 1616 O O . ASP B 2 103 ? 249.023 219.811 160.467 1.00 175.22 103 ASP H O 1
ATOM 1621 N N . SER B 2 104 ? 247.068 220.876 160.636 1.00 178.54 104 SER H N 1
ATOM 1622 C CA . SER B 2 104 ? 246.846 220.770 159.189 1.00 178.54 104 SER H CA 1
ATOM 1623 C C . SER B 2 104 ? 245.894 221.704 158.491 1.00 178.54 104 SER H C 1
ATOM 1624 O O . SER B 2 104 ? 245.500 222.720 159.039 1.00 178.54 104 SER H O 1
ATOM 1627 N N . SER B 2 105 ? 245.539 221.353 157.260 1.00 173.94 105 SER H N 1
ATOM 1628 C CA . SER B 2 105 ? 244.603 222.150 156.467 1.00 173.94 105 SER H CA 1
ATOM 1629 C C . SER B 2 105 ? 243.169 222.298 156.941 1.00 173.94 105 SER H C 1
ATOM 1630 O O . SER B 2 105 ? 242.597 223.370 156.813 1.00 173.94 105 SER H O 1
ATOM 1633 N N . GLY B 2 106 ? 242.571 221.243 157.472 1.00 171.90 106 GLY H N 1
ATOM 1634 C CA . GLY B 2 106 ? 241.166 221.287 157.845 1.00 171.90 106 GLY H CA 1
ATOM 1635 C C . GLY B 2 106 ? 240.712 222.274 158.894 1.00 171.90 106 GLY H C 1
ATOM 1636 O O . GLY B 2 106 ? 239.614 222.810 158.801 1.00 171.90 106 GLY H O 1
ATOM 1637 N N . TYR B 2 107 ? 241.528 222.511 159.905 1.00 174.10 107 TYR H N 1
ATOM 1638 C CA . TYR B 2 107 ? 241.125 223.383 160.995 1.00 174.10 107 TYR H CA 1
ATOM 1639 C C . TYR B 2 107 ? 240.830 224.772 160.494 1.00 174.10 107 TYR H C 1
ATOM 1640 O O . TYR B 2 107 ? 241.507 225.268 159.602 1.00 174.10 107 TYR H O 1
ATOM 1649 N N . LEU B 2 108 ? 239.837 225.424 161.080 1.00 173.88 108 LEU H N 1
ATOM 1650 C CA . LEU B 2 108 ? 239.421 226.728 160.583 1.00 173.88 108 LEU H CA 1
ATOM 1651 C C . LEU B 2 108 ? 240.525 227.763 160.630 1.00 173.88 108 LEU H C 1
ATOM 1652 O O . LEU B 2 108 ? 240.701 228.517 159.681 1.00 173.88 108 LEU H O 1
ATOM 1657 N N . ILE B 2 109 ? 241.278 227.803 161.718 1.00 174.23 109 ILE H N 1
ATOM 1658 C CA . ILE B 2 109 ? 242.324 228.799 161.831 1.00 174.23 109 ILE H CA 1
ATOM 1659 C C . ILE B 2 109 ? 243.603 228.313 161.168 1.00 174.23 109 ILE H C 1
ATOM 1660 O O . ILE B 2 109 ? 244.603 228.021 161.816 1.00 174.23 109 ILE H O 1
ATOM 1665 N N . ASN B 2 110 ? 243.574 228.205 159.852 1.00 169.04 110 ASN H N 1
ATOM 1666 C CA . ASN B 2 110 ? 244.779 227.834 159.148 1.00 169.04 110 ASN H CA 1
ATOM 1667 C C . ASN B 2 110 ? 245.065 228.906 158.131 1.00 169.04 110 ASN H C 1
ATOM 1668 O O . ASN B 2 110 ? 244.169 229.340 157.423 1.00 169.04 110 ASN H O 1
ATOM 1673 N N . ASN B 2 111 ? 246.299 229.372 158.082 1.00 173.17 111 ASN H N 1
ATOM 1674 C CA . ASN B 2 111 ? 246.678 230.371 157.110 1.00 173.17 111 ASN H CA 1
ATOM 1675 C C . ASN B 2 111 ? 248.179 230.291 156.978 1.00 173.17 111 ASN H C 1
ATOM 1676 O O . ASN B 2 111 ? 248.875 230.171 157.976 1.00 173.17 111 ASN H O 1
ATOM 1681 N N . PHE B 2 112 ? 248.690 230.324 155.757 1.00 174.07 112 PHE H N 1
ATOM 1682 C CA . PHE B 2 112 ? 250.124 230.157 155.588 1.00 174.07 112 PHE H CA 1
ATOM 1683 C C . PHE B 2 112 ? 250.827 231.440 156.007 1.00 174.07 112 PHE H C 1
ATOM 1684 O O . PHE B 2 112 ? 251.010 232.351 155.198 1.00 174.07 112 PHE H O 1
ATOM 1692 N N . ASP B 2 113 ? 251.252 231.491 157.273 1.00 183.67 113 ASP H N 1
ATOM 1693 C CA . ASP B 2 113 ? 251.488 232.758 157.959 1.00 183.67 113 ASP H CA 1
ATOM 1694 C C . ASP B 2 113 ? 252.782 233.420 157.505 1.00 183.67 113 ASP H C 1
ATOM 1695 O O . ASP B 2 113 ? 252.745 234.508 156.925 1.00 183.67 113 ASP H O 1
ATOM 1700 N N . TYR B 2 114 ? 253.924 232.795 157.758 1.00 185.95 114 TYR H N 1
ATOM 1701 C CA . TYR B 2 114 ? 255.184 233.400 157.353 1.00 185.95 114 TYR H CA 1
ATOM 1702 C C . TYR B 2 114 ? 255.808 232.606 156.218 1.00 185.95 114 TYR H C 1
ATOM 1703 O O . TYR B 2 114 ? 255.825 231.373 156.240 1.00 185.95 114 TYR H O 1
ATOM 1712 N N . TRP B 2 115 ? 256.327 233.321 155.228 1.00 179.58 115 TRP H N 1
ATOM 1713 C CA . TRP B 2 115 ? 256.873 232.720 154.023 1.00 179.58 115 TRP H CA 1
ATOM 1714 C C . TRP B 2 115 ? 258.342 233.096 153.940 1.00 179.58 115 TRP H C 1
ATOM 1715 O O . TRP B 2 115 ? 258.700 234.256 154.167 1.00 179.58 115 TRP H O 1
ATOM 1726 N N . GLY B 2 116 ? 259.188 232.123 153.624 1.00 192.12 116 GLY H N 1
ATOM 1727 C CA . GLY B 2 116 ? 260.597 232.397 153.466 1.00 192.12 116 GLY H CA 1
ATOM 1728 C C . GLY B 2 116 ? 260.902 233.152 152.188 1.00 192.12 116 GLY H C 1
ATOM 1729 O O . GLY B 2 116 ? 260.024 233.451 151.381 1.00 192.12 116 GLY H O 1
ATOM 1730 N N . GLN B 2 117 ? 262.184 233.466 152.007 1.00 195.39 117 GLN H N 1
ATOM 1731 C CA . GLN B 2 117 ? 262.630 234.191 150.825 1.00 195.39 117 GLN H CA 1
ATOM 1732 C C . GLN B 2 117 ? 262.513 233.320 149.582 1.00 195.39 117 GLN H C 1
ATOM 1733 O O . GLN B 2 117 ? 262.303 233.828 148.476 1.00 195.39 117 GLN H O 1
ATOM 1739 N N . GLY B 2 118 ? 262.644 232.013 149.755 1.00 200.78 118 GLY H N 1
ATOM 1740 C CA . GLY B 2 118 ? 262.534 231.082 148.655 1.00 200.78 118 GLY H CA 1
ATOM 1741 C C . GLY B 2 118 ? 263.817 230.993 147.850 1.00 200.78 118 GLY H C 1
ATOM 1742 O O . GLY B 2 118 ? 264.512 231.983 147.607 1.00 200.78 118 GLY H O 1
ATOM 1743 N N . ILE B 2 119 ? 264.132 229.777 147.419 1.00 205.92 119 ILE H N 1
ATOM 1744 C CA . ILE B 2 119 ? 265.318 229.506 146.621 1.00 205.92 119 ILE H CA 1
ATOM 1745 C C . ILE B 2 119 ? 264.883 228.830 145.332 1.00 205.92 119 ILE H C 1
ATOM 1746 O O . ILE B 2 119 ? 263.909 228.069 145.320 1.00 205.92 119 ILE H O 1
ATOM 1751 N N . LEU B 2 120 ? 265.581 229.135 144.244 1.00 209.94 120 LEU H N 1
ATOM 1752 C CA . LEU B 2 120 ? 265.259 228.541 142.956 1.00 209.94 120 LEU H CA 1
ATOM 1753 C C . LEU B 2 120 ? 266.041 227.245 142.809 1.00 209.94 120 LEU H C 1
ATOM 1754 O O . LEU B 2 120 ? 267.251 227.205 143.050 1.00 209.94 120 LEU H O 1
ATOM 1759 N N . VAL B 2 121 ? 265.344 226.173 142.462 1.00 214.25 121 VAL H N 1
ATOM 1760 C CA . VAL B 2 121 ? 265.976 224.944 142.013 1.00 214.25 121 VAL H CA 1
ATOM 1761 C C . VAL B 2 121 ? 265.627 224.780 140.547 1.00 214.25 121 VAL H C 1
ATOM 1762 O O . VAL B 2 121 ? 264.493 224.425 140.208 1.00 214.25 121 VAL H O 1
ATOM 1766 N N . THR B 2 122 ? 266.594 225.037 139.674 1.00 222.95 122 THR H N 1
ATOM 1767 C CA . THR B 2 122 ? 266.380 225.006 138.237 1.00 222.95 122 THR H CA 1
ATOM 1768 C C . THR B 2 122 ? 267.050 223.765 137.672 1.00 222.95 122 THR H C 1
ATOM 1769 O O . THR B 2 122 ? 268.270 223.611 137.772 1.00 222.95 122 THR H O 1
ATOM 1773 N N . VAL B 2 123 ? 266.245 222.877 137.100 1.00 228.09 123 VAL H N 1
ATOM 1774 C CA . VAL B 2 123 ? 266.719 221.602 136.583 1.00 228.09 123 VAL H CA 1
ATOM 1775 C C . VAL B 2 123 ? 266.365 221.509 135.095 1.00 228.09 123 VAL H C 1
ATOM 1776 O O . VAL B 2 123 ? 265.236 221.165 134.715 1.00 228.09 123 VAL H O 1
ATOM 1780 N N . SER B 2 124 ? 267.322 221.897 134.252 1.00 232.84 124 SER H N 1
ATOM 1781 C CA . SER B 2 124 ? 267.190 221.746 132.809 1.00 232.84 124 SER H CA 1
ATOM 1782 C C . SER B 2 124 ? 268.434 221.088 132.230 1.0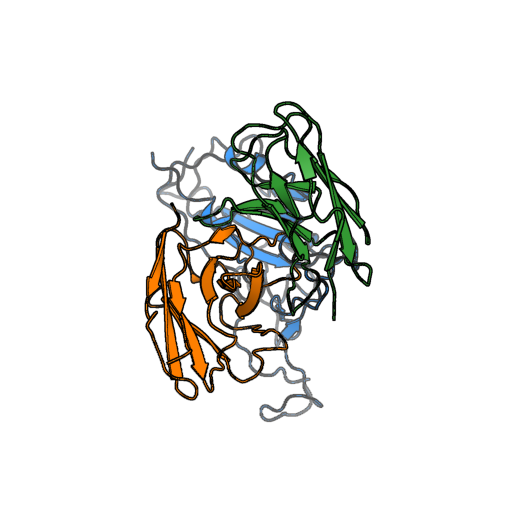0 232.84 124 SER H C 1
ATOM 1783 O O . SER B 2 124 ? 268.332 220.244 131.332 1.00 232.84 124 SER H O 1
ATOM 1786 N N . SER B 2 125 ? 269.601 221.468 132.761 1.00 229.91 125 SER H N 1
ATOM 1787 C CA . SER B 2 125 ? 270.933 221.042 132.303 1.00 229.91 125 SER H CA 1
ATOM 1788 C C . SER B 2 125 ? 271.156 221.257 130.806 1.00 229.91 125 SER H C 1
ATOM 1789 O O . SER B 2 125 ? 271.159 222.388 130.321 1.00 229.91 125 SER H O 1
ATOM 1793 N N . THR C 3 1 ? 259.216 241.546 190.395 1.00 174.98 333 THR G N 1
ATOM 1794 C CA . THR C 3 1 ? 258.387 242.419 189.572 1.00 174.98 333 THR G CA 1
ATOM 1795 C C . THR C 3 1 ? 258.123 241.838 188.186 1.00 174.98 333 THR G C 1
ATOM 1796 O O . THR C 3 1 ? 257.365 242.410 187.404 1.00 174.98 333 THR G O 1
ATOM 1800 N N . ASN C 3 2 ? 258.750 240.706 187.880 1.00 177.18 334 ASN G N 1
ATOM 1801 C CA . ASN C 3 2 ? 258.541 240.069 186.589 1.00 177.18 334 ASN G CA 1
ATOM 1802 C C . ASN C 3 2 ? 257.284 239.202 186.589 1.00 177.18 334 ASN G C 1
ATOM 1803 O O . ASN C 3 2 ? 257.142 238.261 187.373 1.00 177.18 334 ASN G O 1
ATOM 1808 N N . LEU C 3 3 ? 256.360 239.541 185.695 1.00 184.58 335 LEU G N 1
ATOM 1809 C CA . LEU C 3 3 ? 255.101 238.823 185.589 1.00 184.58 335 LEU G CA 1
ATOM 1810 C C . LEU C 3 3 ? 255.339 237.429 185.024 1.00 184.58 335 LEU G C 1
ATOM 1811 O O . LEU C 3 3 ? 255.777 237.258 183.883 1.00 184.58 335 LEU G O 1
ATOM 1816 N N . CYS C 3 4 ? 255.044 236.429 185.838 1.00 194.87 336 CYS G N 1
ATOM 1817 C CA . CYS C 3 4 ? 255.358 235.069 185.440 1.00 194.87 336 CYS G CA 1
ATOM 1818 C C . CYS C 3 4 ? 254.285 234.542 184.488 1.00 194.87 336 CYS G C 1
ATOM 1819 O O . CYS C 3 4 ? 253.115 234.922 184.601 1.00 194.87 336 CYS G O 1
ATOM 1822 N N . PRO C 3 5 ? 254.664 233.669 183.525 1.00 193.19 337 PRO G N 1
ATOM 1823 C CA . PRO C 3 5 ? 253.794 233.432 182.367 1.00 193.19 337 PRO G CA 1
ATOM 1824 C C . PRO C 3 5 ? 252.502 232.686 182.647 1.00 193.19 337 PRO G C 1
ATOM 1825 O O . PRO C 3 5 ? 252.502 231.528 183.075 1.00 193.19 337 PRO G O 1
ATOM 1829 N N . PHE C 3 6 ? 251.390 233.380 182.428 1.00 189.65 338 PHE G N 1
ATOM 1830 C CA . PHE C 3 6 ? 250.114 232.739 182.166 1.00 189.65 338 PHE G CA 1
ATOM 1831 C C . PHE C 3 6 ? 249.875 232.541 180.679 1.00 189.65 338 PHE G C 1
ATOM 1832 O O . PHE C 3 6 ? 249.050 231.704 180.304 1.00 189.65 338 PHE G O 1
ATOM 1840 N N . ASP C 3 7 ? 250.587 233.286 179.832 1.00 193.49 339 ASP G N 1
ATOM 1841 C CA . ASP C 3 7 ? 250.358 233.220 178.395 1.00 193.49 339 ASP G CA 1
ATOM 1842 C C . ASP C 3 7 ? 250.916 231.939 177.792 1.00 193.49 339 ASP G C 1
ATOM 1843 O O . ASP C 3 7 ? 250.430 231.479 176.754 1.00 193.49 339 ASP G O 1
ATOM 1848 N N . GLU C 3 8 ? 251.928 231.344 178.425 1.00 188.11 340 GLU G N 1
ATOM 1849 C CA . GLU C 3 8 ? 252.447 230.072 177.936 1.00 188.11 340 GLU G CA 1
ATOM 1850 C C . GLU C 3 8 ? 251.585 228.911 178.415 1.00 188.11 340 GLU G C 1
ATOM 1851 O O . GLU C 3 8 ? 251.747 227.773 177.959 1.00 188.11 340 GLU G O 1
ATOM 1857 N N . VAL C 3 9 ? 250.666 229.178 179.344 1.00 175.70 341 VAL G N 1
ATOM 1858 C CA . VAL C 3 9 ? 249.683 228.172 179.730 1.00 175.70 341 VAL G CA 1
ATOM 1859 C C . VAL C 3 9 ? 248.383 228.384 178.964 1.00 175.70 341 VAL G C 1
ATOM 1860 O O . VAL C 3 9 ? 247.803 227.442 178.413 1.00 175.70 341 VAL G O 1
ATOM 1864 N N . PHE C 3 10 ? 247.924 229.633 178.895 1.00 180.98 342 PHE G N 1
ATOM 1865 C CA . PHE C 3 10 ? 246.637 229.914 178.270 1.00 180.98 342 PHE G CA 1
ATOM 1866 C C . PHE C 3 10 ? 246.758 229.984 176.757 1.00 180.98 342 PHE G C 1
ATOM 1867 O O . PHE C 3 10 ? 246.151 229.181 176.041 1.00 180.98 342 PHE G O 1
ATOM 1875 N N . ASN C 3 11 ? 247.541 230.930 176.255 1.00 186.80 343 ASN G N 1
ATOM 1876 C CA . ASN C 3 11 ? 247.608 231.235 174.832 1.00 186.80 343 ASN G CA 1
ATOM 1877 C C . ASN C 3 11 ? 248.691 230.371 174.202 1.00 186.80 343 ASN G C 1
ATOM 1878 O O . ASN C 3 11 ? 249.764 230.871 173.849 1.00 186.80 343 ASN G O 1
ATOM 1883 N N . ALA C 3 12 ? 248.409 229.080 174.061 1.00 170.92 344 ALA G N 1
ATOM 1884 C CA . ALA C 3 12 ? 249.337 228.158 173.428 1.00 170.92 344 ALA G CA 1
ATOM 1885 C C . ALA C 3 12 ? 248.569 227.345 172.403 1.00 170.92 344 ALA G C 1
ATOM 1886 O O . ALA C 3 12 ? 247.346 227.216 172.484 1.00 170.92 344 ALA G O 1
ATOM 1888 N N . THR C 3 13 ? 249.298 226.803 171.428 1.00 167.48 345 THR G N 1
ATOM 1889 C CA . THR C 3 13 ? 248.637 226.095 170.339 1.00 167.48 345 THR G CA 1
ATOM 1890 C C . THR C 3 13 ? 248.272 224.675 170.741 1.00 167.48 345 THR G C 1
ATOM 1891 O O . THR C 3 13 ? 247.106 224.279 170.654 1.00 167.48 345 THR G O 1
ATOM 1895 N N . ARG C 3 14 ? 249.248 223.896 171.192 1.00 165.23 346 ARG G N 1
ATOM 1896 C CA . ARG C 3 14 ? 249.007 222.524 171.613 1.00 165.23 346 ARG G CA 1
ATOM 1897 C C . ARG C 3 14 ? 248.487 222.509 173.038 1.00 165.23 346 ARG G C 1
ATOM 1898 O O . ARG C 3 14 ? 249.147 223.016 173.951 1.00 165.23 346 ARG G O 1
ATOM 1906 N N . PHE C 3 15 ? 247.315 221.928 173.225 1.00 156.14 347 PHE G N 1
ATOM 1907 C CA . PHE C 3 15 ? 246.858 221.508 174.537 1.00 156.14 347 PHE G CA 1
ATOM 1908 C C . PHE C 3 15 ? 246.988 219.998 174.599 1.00 156.14 347 PHE G C 1
ATOM 1909 O O . PHE C 3 15 ? 246.692 219.305 173.623 1.00 156.14 347 PHE G O 1
ATOM 1917 N N . ALA C 3 16 ? 247.457 219.492 175.731 1.00 157.72 348 ALA G N 1
ATOM 1918 C CA . ALA C 3 16 ? 247.694 218.066 175.843 1.00 157.72 348 ALA G CA 1
ATOM 1919 C C . ALA C 3 16 ? 246.379 217.315 176.002 1.00 157.72 348 ALA G C 1
ATOM 1920 O O . ALA C 3 16 ? 245.341 217.888 176.339 1.00 157.72 348 ALA G O 1
ATOM 1922 N N . SER C 3 17 ? 246.428 216.016 175.734 1.00 159.25 349 SER G N 1
ATOM 1923 C CA . SER C 3 17 ? 245.269 215.165 175.935 1.00 159.25 349 SER G CA 1
ATOM 1924 C C . SER C 3 17 ? 244.993 214.991 177.423 1.00 159.25 349 SER G C 1
ATOM 1925 O O . SER C 3 17 ? 245.851 215.243 178.273 1.00 159.25 349 SER G O 1
ATOM 1928 N N . VAL C 3 18 ? 243.774 214.545 177.739 1.00 150.92 350 VAL G N 1
ATOM 1929 C CA . VAL C 3 18 ? 243.321 214.581 179.125 1.00 150.92 350 VAL G CA 1
ATOM 1930 C C . VAL C 3 18 ? 243.969 213.492 179.977 1.00 150.92 350 VAL G C 1
ATOM 1931 O O . VAL C 3 18 ? 244.013 213.621 181.206 1.00 150.92 350 VAL G O 1
ATOM 1935 N N . TYR C 3 19 ? 244.524 212.438 179.375 1.00 160.50 351 TYR G N 1
ATOM 1936 C CA . TYR C 3 19 ? 245.154 211.422 180.209 1.00 160.50 351 TYR G CA 1
ATOM 1937 C C . TYR C 3 19 ? 246.542 211.836 180.659 1.00 160.50 351 TYR G C 1
ATOM 1938 O O . TYR C 3 19 ? 247.062 211.259 181.617 1.00 160.50 351 TYR G O 1
ATOM 1947 N N . ALA C 3 20 ? 247.156 212.813 179.998 1.00 157.00 352 ALA G N 1
ATOM 1948 C CA . ALA C 3 20 ? 248.423 213.389 180.445 1.00 157.00 352 ALA G CA 1
ATOM 1949 C C . ALA C 3 20 ? 248.257 214.902 180.442 1.00 157.00 352 ALA G C 1
ATOM 1950 O O . ALA C 3 20 ? 248.638 215.573 179.483 1.00 157.00 352 ALA G O 1
ATOM 1952 N N . TRP C 3 21 ? 247.716 215.437 181.525 1.00 164.36 353 TRP G N 1
ATOM 1953 C CA . TRP C 3 21 ? 247.579 216.874 181.681 1.00 164.36 353 TRP G CA 1
ATOM 1954 C C . TRP C 3 21 ? 248.905 217.478 182.121 1.00 164.36 353 TRP G C 1
ATOM 1955 O O . TRP C 3 21 ? 249.662 216.870 182.880 1.00 164.36 353 TRP G O 1
ATOM 1966 N N . ASN C 3 22 ? 249.181 218.679 181.632 1.00 166.07 354 ASN G N 1
ATOM 1967 C CA . ASN C 3 22 ? 250.451 219.332 181.906 1.00 166.07 354 ASN G CA 1
ATOM 1968 C C . ASN C 3 22 ? 250.495 219.856 183.339 1.00 166.07 354 ASN G C 1
ATOM 1969 O O . ASN C 3 22 ? 249.471 220.100 183.976 1.00 166.07 354 ASN G O 1
ATOM 1974 N N . ARG C 3 23 ? 251.713 220.013 183.850 1.00 168.82 355 ARG G N 1
ATOM 1975 C CA . ARG C 3 23 ? 251.940 220.600 185.160 1.00 168.82 355 ARG G CA 1
ATOM 1976 C C . ARG C 3 23 ? 253.017 221.660 185.042 1.00 168.82 355 ARG G C 1
ATOM 1977 O O . ARG C 3 23 ? 254.157 221.355 184.685 1.00 168.82 355 ARG G O 1
ATOM 1985 N N . LYS C 3 24 ? 252.660 222.900 185.350 1.00 174.49 356 LYS G N 1
ATOM 1986 C CA . LYS C 3 24 ? 253.601 224.008 185.310 1.00 174.49 356 LYS G CA 1
ATOM 1987 C C . LYS C 3 24 ? 253.754 224.569 186.714 1.00 174.49 356 LYS G C 1
ATOM 1988 O O . LYS C 3 24 ? 252.861 225.268 187.202 1.00 174.49 356 LYS G O 1
ATOM 1994 N N . ARG C 3 25 ? 254.875 224.256 187.361 1.00 177.45 357 ARG G N 1
ATOM 1995 C CA . ARG C 3 25 ? 255.157 224.750 188.704 1.00 177.45 357 ARG G CA 1
ATOM 1996 C C . ARG C 3 25 ? 255.445 226.241 188.614 1.00 177.45 357 ARG G C 1
ATOM 1997 O O . ARG C 3 25 ? 256.553 226.649 188.252 1.00 177.45 357 ARG G O 1
ATOM 2005 N N . ILE C 3 26 ? 254.444 227.052 188.931 1.00 175.54 358 ILE G N 1
ATOM 2006 C CA . ILE C 3 26 ? 254.517 228.503 188.823 1.00 175.54 358 ILE G CA 1
ATOM 2007 C C . ILE C 3 26 ? 254.874 229.051 190.197 1.00 175.54 358 ILE G C 1
ATOM 2008 O O . ILE C 3 26 ? 254.165 228.795 191.177 1.00 175.54 358 ILE G O 1
ATOM 2013 N N . SER C 3 27 ? 255.984 229.779 190.278 1.00 185.08 359 SER G N 1
ATOM 2014 C CA . SER C 3 27 ? 256.440 230.334 191.543 1.00 185.08 359 SER G CA 1
ATOM 2015 C C . SER C 3 27 ? 257.315 231.548 191.274 1.00 185.08 359 SER G C 1
ATOM 2016 O O . SER C 3 27 ? 257.697 231.808 190.130 1.00 185.08 359 SER G O 1
ATOM 2019 N N . ASN C 3 28 ? 257.625 232.279 192.356 1.00 185.97 360 ASN G N 1
ATOM 2020 C CA . ASN C 3 28 ? 258.447 233.495 192.351 1.00 185.97 360 ASN G CA 1
ATOM 2021 C C . ASN C 3 28 ? 257.897 234.546 191.385 1.00 185.97 360 ASN G C 1
ATOM 2022 O O . ASN C 3 28 ? 258.543 234.943 190.416 1.00 185.97 360 ASN G O 1
ATOM 2027 N N . CYS C 3 29 ? 256.685 234.999 191.677 1.00 186.78 361 CYS G N 1
ATOM 2028 C CA . CYS C 3 29 ? 255.950 235.836 190.748 1.00 186.78 361 CYS G CA 1
ATOM 2029 C C . CYS C 3 29 ? 255.589 237.151 191.416 1.00 186.78 361 CYS G C 1
ATOM 2030 O O . CYS C 3 29 ? 255.689 237.302 192.635 1.00 186.78 361 CYS G O 1
ATOM 2033 N N . VAL C 3 30 ? 255.169 238.105 190.594 1.00 177.86 362 VAL G N 1
ATOM 2034 C CA . VAL C 3 30 ? 254.246 239.156 190.989 1.00 177.86 362 VAL G CA 1
ATOM 2035 C C . VAL C 3 30 ? 253.114 239.088 189.976 1.00 177.86 362 VAL G C 1
ATOM 2036 O O . VAL C 3 30 ? 253.195 239.702 188.906 1.00 177.86 362 VAL G O 1
ATOM 2040 N N . ALA C 3 31 ? 252.089 238.299 190.284 1.00 176.33 363 ALA G N 1
ATOM 2041 C CA . ALA C 3 31 ? 251.080 237.905 189.310 1.00 176.33 363 ALA G CA 1
ATOM 2042 C C . ALA C 3 31 ? 249.802 238.703 189.504 1.00 176.33 363 ALA G C 1
ATOM 2043 O O . ALA C 3 31 ? 249.276 238.786 190.618 1.00 176.33 363 ALA G O 1
ATOM 2045 N N . ASP C 3 32 ? 249.303 239.275 188.412 1.00 177.99 364 ASP G N 1
ATOM 2046 C CA . ASP C 3 32 ? 248.036 239.992 188.380 1.00 177.99 364 ASP G CA 1
ATOM 2047 C C . ASP C 3 32 ? 247.130 239.335 187.350 1.00 177.99 364 ASP G C 1
ATOM 2048 O O . ASP C 3 32 ? 247.564 239.044 186.231 1.00 177.99 364 ASP G O 1
ATOM 2053 N N . TYR C 3 33 ? 245.873 239.116 187.724 1.00 182.30 365 TYR G N 1
ATOM 2054 C CA . TYR C 3 33 ? 244.930 238.378 186.895 1.00 182.30 365 TYR G CA 1
ATOM 2055 C C . TYR C 3 33 ? 244.066 239.276 186.024 1.00 182.30 365 TYR G C 1
ATOM 2056 O O . TYR C 3 33 ? 242.911 238.932 185.761 1.00 182.30 365 TYR G O 1
ATOM 2065 N N . SER C 3 34 ? 244.587 240.423 185.587 1.00 194.48 366 SER G N 1
ATOM 2066 C CA . SER C 3 34 ? 243.819 241.284 184.695 1.00 194.48 366 SER G CA 1
ATOM 2067 C C . SER C 3 34 ? 243.847 240.763 183.263 1.00 194.48 366 SER G C 1
ATOM 2068 O O . SER C 3 34 ? 243.020 241.158 182.433 1.00 194.48 366 SER G O 1
ATOM 2071 N N . VAL C 3 35 ? 244.793 239.873 182.956 1.00 194.33 367 VAL G N 1
ATOM 2072 C CA . VAL C 3 35 ? 244.971 239.393 181.591 1.00 194.33 367 VAL G CA 1
ATOM 2073 C C . VAL C 3 35 ? 243.952 238.311 181.243 1.00 194.33 367 VAL G C 1
ATOM 2074 O O . VAL C 3 35 ? 243.762 237.991 180.064 1.00 194.33 367 VAL G O 1
ATOM 2078 N N . LEU C 3 36 ? 243.257 237.763 182.240 1.00 193.56 368 LEU G N 1
ATOM 2079 C CA . LEU C 3 36 ? 242.405 236.603 182.001 1.00 193.56 368 LEU G CA 1
ATOM 2080 C C . LEU C 3 36 ? 241.099 236.986 181.316 1.00 193.56 368 LEU G C 1
ATOM 2081 O O . LEU C 3 36 ? 240.405 236.125 180.765 1.00 193.56 368 LEU G O 1
ATOM 2086 N N . TYR C 3 37 ? 240.739 238.269 181.339 1.00 200.40 369 TYR G N 1
ATOM 2087 C CA . TYR C 3 37 ? 239.452 238.673 180.782 1.00 200.40 369 TYR G CA 1
ATOM 2088 C C . TYR C 3 37 ? 239.584 239.128 179.334 1.00 200.40 369 TYR G C 1
ATOM 2089 O O . TYR C 3 37 ? 238.577 239.334 178.647 1.00 200.40 369 TYR G O 1
ATOM 2098 N N . ASN C 3 38 ? 240.816 239.286 178.849 1.00 206.78 370 ASN G N 1
ATOM 2099 C CA . ASN C 3 38 ? 241.018 239.825 177.506 1.00 206.78 370 ASN G CA 1
ATOM 2100 C C . ASN C 3 38 ? 241.049 238.722 176.454 1.00 206.78 370 ASN G C 1
ATOM 2101 O O . ASN C 3 38 ? 240.782 238.974 175.273 1.00 206.78 370 ASN G O 1
ATOM 2106 N N . PHE C 3 39 ? 241.367 237.490 176.858 1.00 204.36 371 PHE G N 1
ATOM 2107 C CA . PHE C 3 39 ? 241.698 236.468 175.870 1.00 204.36 371 PHE G CA 1
ATOM 2108 C C . PHE C 3 39 ? 240.454 235.838 175.255 1.00 204.36 371 PHE G C 1
ATOM 2109 O O . PHE C 3 39 ? 240.423 235.582 174.045 1.00 204.36 371 PHE G O 1
ATOM 2117 N N . ALA C 3 40 ? 239.418 235.590 176.052 1.00 199.85 372 ALA G N 1
ATOM 2118 C CA . ALA C 3 40 ? 238.226 234.930 175.538 1.00 199.85 372 ALA G CA 1
ATOM 2119 C C . ALA C 3 40 ? 237.048 235.272 176.438 1.00 199.85 372 ALA G C 1
ATOM 2120 O O . ALA C 3 40 ? 237.231 235.533 177.631 1.00 199.85 372 ALA G O 1
ATOM 2122 N N . PRO C 3 41 ? 235.828 235.292 175.891 1.00 196.93 373 PRO G N 1
ATOM 2123 C CA . PRO C 3 41 ? 234.623 235.299 176.733 1.00 196.93 373 PRO G CA 1
ATOM 2124 C C . PRO C 3 41 ? 234.325 233.881 177.196 1.00 196.93 373 PRO G C 1
ATOM 2125 O O . PRO C 3 41 ? 234.020 233.003 176.387 1.00 196.93 373 PRO G O 1
ATOM 2129 N N . PHE C 3 42 ? 234.404 233.659 178.505 1.00 182.33 374 PHE G N 1
ATOM 2130 C CA . PHE C 3 42 ? 234.493 232.310 179.040 1.00 182.33 374 PHE G CA 1
ATOM 2131 C C . PHE C 3 42 ? 233.143 231.610 179.067 1.00 182.33 374 PHE G C 1
ATOM 2132 O O . PHE C 3 42 ? 232.106 232.228 179.309 1.00 182.33 374 PHE G O 1
ATOM 2140 N N . PHE C 3 43 ? 233.174 230.301 178.815 1.00 174.43 375 PHE G N 1
ATOM 2141 C CA . PHE C 3 43 ? 231.983 229.470 178.930 1.00 174.43 375 PHE G CA 1
ATOM 2142 C C . PHE C 3 43 ? 231.635 229.212 180.387 1.00 174.43 375 PHE G C 1
ATOM 2143 O O . PHE C 3 43 ? 230.488 229.415 180.800 1.00 174.43 375 PHE G O 1
ATOM 2151 N N . ALA C 3 44 ? 232.608 228.767 181.178 1.00 166.13 376 ALA G N 1
ATOM 2152 C CA . ALA C 3 44 ? 232.422 228.514 182.601 1.00 166.13 376 ALA G CA 1
ATOM 2153 C C . ALA C 3 44 ? 233.688 228.923 183.333 1.00 166.13 376 ALA G C 1
ATOM 2154 O O . ALA C 3 44 ? 234.745 228.322 183.131 1.00 166.13 376 ALA G O 1
ATOM 2156 N N . PHE C 3 45 ? 233.577 229.946 184.179 1.00 158.67 377 PHE G N 1
ATOM 2157 C CA . PHE C 3 45 ? 234.679 230.431 185.010 1.00 158.67 377 PHE G CA 1
ATOM 2158 C C . PHE C 3 45 ? 234.197 230.337 186.447 1.00 158.67 377 PHE G C 1
ATOM 2159 O O . PHE C 3 45 ? 233.656 231.295 186.999 1.00 158.67 377 PHE G O 1
ATOM 2167 N N . LYS C 3 46 ? 234.371 229.166 187.047 1.00 160.83 378 LYS G N 1
ATOM 2168 C CA . LYS C 3 46 ? 233.945 228.910 188.412 1.00 160.83 378 LYS G CA 1
ATOM 2169 C C . LYS C 3 46 ? 235.166 228.811 189.308 1.00 160.83 378 LYS G C 1
ATOM 2170 O O . LYS C 3 46 ? 236.161 228.186 188.936 1.00 160.83 378 LYS G O 1
ATOM 2176 N N . CYS C 3 47 ? 235.089 229.431 190.477 1.00 161.03 379 CYS G N 1
ATOM 2177 C CA . CYS C 3 47 ? 236.137 229.350 191.477 1.00 161.03 379 CYS G CA 1
ATOM 2178 C C . CYS C 3 47 ? 235.554 228.733 192.736 1.00 161.03 379 CYS G C 1
ATOM 2179 O O . CYS C 3 47 ? 234.358 228.882 193.005 1.00 161.03 379 CYS G O 1
ATOM 2182 N N . TYR C 3 48 ? 236.387 228.033 193.494 1.00 163.46 380 TYR G N 1
ATOM 2183 C CA . TYR C 3 48 ? 235.958 227.354 194.707 1.00 163.46 380 TYR G CA 1
ATOM 2184 C C . TYR C 3 48 ? 236.861 227.753 195.859 1.00 163.46 380 TYR G C 1
ATOM 2185 O O . TYR C 3 48 ? 238.030 227.364 195.897 1.00 163.46 380 TYR G O 1
ATOM 2194 N N . GLY C 3 49 ? 236.319 228.525 196.796 1.00 163.22 381 GLY G N 1
ATOM 2195 C CA . GLY C 3 49 ? 237.069 228.962 197.950 1.00 163.22 381 GLY G CA 1
ATOM 2196 C C . GLY C 3 49 ? 237.511 230.406 197.935 1.00 163.22 381 GLY G C 1
ATOM 2197 O O . GLY C 3 49 ? 237.647 231.002 199.008 1.00 163.22 381 GLY G O 1
ATOM 2198 N N . VAL C 3 50 ? 237.745 230.994 196.766 1.00 158.36 382 VAL G N 1
ATOM 2199 C CA . VAL C 3 50 ? 238.120 232.399 196.661 1.00 158.36 382 VAL G CA 1
ATOM 2200 C C . VAL C 3 50 ? 237.236 233.061 195.617 1.00 158.36 382 VAL G C 1
ATOM 2201 O O . VAL C 3 50 ? 236.901 232.455 194.594 1.00 158.36 382 VAL G O 1
ATOM 2205 N N . SER C 3 51 ? 236.846 234.298 195.879 1.00 165.82 383 SER G N 1
ATOM 2206 C CA . SER C 3 51 ? 235.988 234.938 194.892 1.00 165.82 383 SER G CA 1
ATOM 2207 C C . SER C 3 51 ? 236.833 235.551 193.779 1.00 165.82 383 SER G C 1
ATOM 2208 O O . SER C 3 51 ? 237.944 236.024 194.036 1.00 165.82 383 SER G O 1
ATOM 2211 N N . PRO C 3 52 ? 236.339 235.546 192.536 1.00 162.90 384 PRO G N 1
ATOM 2212 C CA . PRO C 3 52 ? 237.099 236.155 191.435 1.00 162.90 384 PRO G CA 1
ATOM 2213 C C . PRO C 3 52 ? 237.244 237.663 191.526 1.00 162.90 384 PRO G C 1
ATOM 2214 O O . PRO C 3 52 ? 238.197 238.206 190.952 1.00 162.90 384 PRO G O 1
ATOM 2218 N N . THR C 3 53 ? 236.355 238.356 192.231 1.00 163.64 385 THR G N 1
ATOM 2219 C CA . THR C 3 53 ? 236.458 239.806 192.319 1.00 163.64 385 THR G CA 1
ATOM 2220 C C . THR C 3 53 ? 237.505 240.255 193.332 1.00 163.64 385 THR G C 1
ATOM 2221 O O . THR C 3 53 ? 237.989 241.388 193.254 1.00 163.64 385 THR G O 1
ATOM 2225 N N . LYS C 3 54 ? 237.868 239.395 194.284 1.00 162.88 386 LYS G N 1
ATOM 2226 C CA . LYS C 3 54 ? 238.964 239.679 195.195 1.00 162.88 386 LYS G CA 1
ATOM 2227 C C . LYS C 3 54 ? 240.192 238.823 194.904 1.00 162.88 386 LYS G C 1
ATOM 2228 O O . LYS C 3 54 ? 241.142 238.828 195.695 1.00 162.88 386 LYS G O 1
ATOM 2234 N N . LEU C 3 55 ? 240.214 238.140 193.755 1.00 159.05 387 LEU G N 1
ATOM 2235 C CA . LEU C 3 55 ? 241.302 237.238 193.382 1.00 159.05 387 LEU G CA 1
ATOM 2236 C C . LEU C 3 55 ? 242.625 237.957 193.154 1.00 159.05 387 LEU G C 1
ATOM 2237 O O . LEU C 3 55 ? 243.683 237.325 193.243 1.00 159.05 387 LEU G O 1
ATOM 2242 N N . ASN C 3 56 ? 242.595 239.262 192.892 1.00 162.63 388 ASN G N 1
ATOM 2243 C CA . ASN C 3 56 ? 243.811 239.999 192.584 1.00 162.63 388 ASN G CA 1
ATOM 2244 C C . ASN C 3 56 ? 244.649 240.303 193.820 1.00 162.63 388 ASN G C 1
ATOM 2245 O O . ASN C 3 56 ? 245.881 240.228 193.755 1.00 162.63 388 ASN G O 1
ATOM 2250 N N . ASP C 3 57 ? 244.023 240.637 194.945 1.00 158.61 389 ASP G N 1
ATOM 2251 C CA . ASP C 3 57 ? 244.749 241.209 196.069 1.00 158.61 389 ASP G CA 1
ATOM 2252 C C . ASP C 3 57 ? 245.136 240.202 197.142 1.00 158.61 389 ASP G C 1
ATOM 2253 O O . ASP C 3 57 ? 245.525 240.618 198.236 1.00 158.61 389 ASP G O 1
ATOM 2258 N N . LEU C 3 58 ? 245.041 238.904 196.879 1.00 162.10 390 LEU G N 1
ATOM 2259 C CA . LEU C 3 58 ? 245.558 237.936 197.835 1.00 162.10 390 LEU G CA 1
ATOM 2260 C C . LEU C 3 58 ? 247.043 237.691 197.605 1.00 162.10 390 LEU G C 1
ATOM 2261 O O . LEU C 3 58 ? 247.709 238.401 196.849 1.00 162.10 390 LEU G O 1
ATOM 2266 N N . CYS C 3 59 ? 247.562 236.665 198.272 1.00 172.66 391 CYS G N 1
ATOM 2267 C CA . CYS C 3 59 ? 248.977 236.313 198.195 1.00 172.66 391 CYS G CA 1
ATOM 2268 C C . CYS C 3 59 ? 249.089 234.800 198.355 1.00 172.66 391 CYS G C 1
ATOM 2269 O O . CYS C 3 59 ? 249.094 234.288 199.476 1.00 172.66 391 CYS G O 1
ATOM 2272 N N . PHE C 3 60 ? 249.195 234.089 197.237 1.00 176.92 392 PHE G N 1
ATOM 2273 C CA . PHE C 3 60 ? 249.089 232.640 197.239 1.00 176.92 392 PHE G CA 1
ATOM 2274 C C . PHE C 3 60 ? 250.442 232.000 197.531 1.00 176.92 392 PHE G C 1
ATOM 2275 O O . PHE C 3 60 ? 251.448 232.679 197.748 1.00 176.92 392 PHE G O 1
ATOM 2283 N N . THR C 3 61 ? 250.466 230.669 197.534 1.00 185.07 393 THR G N 1
ATOM 2284 C CA . THR C 3 61 ? 251.695 229.888 197.546 1.00 185.07 393 THR G CA 1
ATOM 2285 C C . THR C 3 61 ? 251.418 228.544 196.888 1.00 185.07 393 THR G C 1
ATOM 2286 O O . THR C 3 61 ? 250.331 227.981 197.048 1.00 185.07 393 THR G O 1
ATOM 2290 N N . ASN C 3 62 ? 252.403 228.072 196.113 1.00 181.34 394 ASN G N 1
ATOM 2291 C CA . ASN C 3 62 ? 252.365 226.808 195.368 1.00 181.34 394 ASN G CA 1
ATOM 2292 C C . ASN C 3 62 ? 251.183 226.761 194.399 1.00 181.34 394 ASN G C 1
ATOM 2293 O O . ASN C 3 62 ? 250.284 225.930 194.512 1.00 181.34 394 ASN G O 1
ATOM 2298 N N . VAL C 3 63 ? 251.196 227.680 193.444 1.00 169.24 395 VAL G N 1
ATOM 2299 C CA . VAL C 3 63 ? 250.147 227.743 192.435 1.00 169.24 395 VAL G CA 1
ATOM 2300 C C . VAL C 3 63 ? 250.519 226.885 191.231 1.00 169.24 395 VAL G C 1
ATOM 2301 O O . VAL C 3 63 ? 251.590 227.035 190.630 1.00 169.24 395 VAL G O 1
ATOM 2305 N N . TYR C 3 64 ? 249.639 225.948 190.899 1.00 167.37 396 TYR G N 1
ATOM 2306 C CA . TYR C 3 64 ? 249.798 225.074 189.748 1.00 167.37 396 TYR G CA 1
ATOM 2307 C C . TYR C 3 64 ? 248.885 225.523 188.618 1.00 167.37 396 TYR G C 1
ATOM 2308 O O . TYR C 3 64 ? 247.935 226.279 188.817 1.00 167.37 396 TYR G O 1
ATOM 2317 N N . ALA C 3 65 ? 249.183 225.041 187.418 1.00 161.45 397 ALA G N 1
ATOM 2318 C CA . ALA C 3 65 ? 248.359 225.319 186.250 1.00 161.45 397 ALA G CA 1
ATOM 2319 C C . ALA C 3 65 ? 248.344 224.065 185.394 1.00 161.45 397 ALA G C 1
ATOM 2320 O O . ALA C 3 65 ? 249.399 223.603 184.952 1.00 161.45 397 ALA G O 1
ATOM 2322 N N . ASP C 3 66 ? 247.161 223.513 185.171 1.00 160.50 398 ASP G N 1
ATOM 2323 C CA . ASP C 3 66 ? 246.995 222.315 184.364 1.00 160.50 398 ASP G CA 1
ATOM 2324 C C . ASP C 3 66 ? 246.321 222.679 183.052 1.00 160.50 398 ASP G C 1
ATOM 2325 O O . ASP C 3 66 ? 245.791 223.782 182.902 1.00 160.50 398 ASP G O 1
ATOM 2330 N N . SER C 3 67 ? 246.344 221.754 182.101 1.00 161.55 399 SER G N 1
ATOM 2331 C CA . SER C 3 67 ? 245.780 221.997 180.784 1.00 161.55 399 SER G CA 1
ATOM 2332 C C . SER C 3 67 ? 245.393 220.681 180.137 1.00 161.55 399 SER G C 1
ATOM 2333 O O . SER C 3 67 ? 246.186 219.736 180.125 1.00 161.55 399 SER G O 1
ATOM 2336 N N . PHE C 3 68 ? 244.178 220.631 179.595 1.00 156.22 400 PHE G N 1
ATOM 2337 C CA . PHE C 3 68 ? 243.718 219.530 178.760 1.00 156.22 400 PHE G CA 1
ATOM 2338 C C . PHE C 3 68 ? 242.550 220.014 177.912 1.00 156.22 400 PHE G C 1
ATOM 2339 O O . PHE C 3 68 ? 242.269 221.211 177.839 1.00 156.22 400 PHE G O 1
ATOM 2347 N N . VAL C 3 69 ? 241.879 219.069 177.258 1.00 151.38 401 VAL G N 1
ATOM 2348 C CA . VAL C 3 69 ? 240.762 219.377 176.370 1.00 151.38 401 VAL G CA 1
ATOM 2349 C C . VAL C 3 69 ? 239.776 218.210 176.371 1.00 151.38 401 VAL G C 1
ATOM 2350 O O . VAL C 3 69 ? 240.177 217.046 176.252 1.00 151.38 401 VAL G O 1
ATOM 2354 N N . ILE C 3 70 ? 238.496 218.518 176.579 1.00 160.39 402 ILE G N 1
ATOM 2355 C CA . ILE C 3 70 ? 237.442 217.517 176.717 1.00 160.39 402 ILE G CA 1
ATOM 2356 C C . ILE C 3 70 ? 236.202 217.940 175.943 1.00 160.39 402 ILE G C 1
ATOM 2357 O O . ILE C 3 70 ? 236.214 218.952 175.236 1.00 160.39 402 ILE G O 1
ATOM 2362 N N . ARG C 3 71 ? 235.119 217.182 176.094 1.00 174.80 403 ARG G N 1
ATOM 2363 C CA . ARG C 3 71 ? 233.898 217.390 175.326 1.00 174.80 403 ARG G CA 1
ATOM 2364 C C . ARG C 3 71 ? 233.120 218.591 175.856 1.00 174.80 403 ARG G C 1
ATOM 2365 O O . ARG C 3 71 ? 233.581 219.340 176.719 1.00 174.80 403 ARG G O 1
ATOM 2373 N N . GLY C 3 72 ? 231.911 218.780 175.337 1.00 178.57 404 GLY G N 1
ATOM 2374 C CA . GLY C 3 72 ? 231.079 219.885 175.759 1.00 178.57 404 GLY G CA 1
ATOM 2375 C C . GLY C 3 72 ? 230.250 219.589 176.988 1.00 178.57 404 GLY G C 1
ATOM 2376 O O . GLY C 3 72 ? 230.350 220.290 178.000 1.00 178.57 404 GLY G O 1
ATOM 2377 N N . ASN C 3 73 ? 229.440 218.534 176.924 1.00 187.70 405 ASN G N 1
ATOM 2378 C CA . ASN C 3 73 ? 228.493 218.255 177.995 1.00 187.70 405 ASN G CA 1
ATOM 2379 C C . ASN C 3 73 ? 229.125 217.575 179.198 1.00 187.70 405 ASN G C 1
ATOM 2380 O O . ASN C 3 73 ? 228.405 217.258 180.150 1.00 187.70 405 ASN G O 1
ATOM 2385 N N . GLU C 3 74 ? 230.431 217.333 179.188 1.00 178.63 406 GLU G N 1
ATOM 2386 C CA . GLU C 3 74 ? 231.115 216.791 180.350 1.00 178.63 406 GLU G CA 1
ATOM 2387 C C . GLU C 3 74 ? 232.226 217.697 180.858 1.00 178.63 406 GLU G C 1
ATOM 2388 O O . GLU C 3 74 ? 233.148 217.215 181.522 1.00 178.63 406 GLU G O 1
ATOM 2394 N N . VAL C 3 75 ? 232.154 219.002 180.583 1.00 171.90 407 VAL G N 1
ATOM 2395 C CA . VAL C 3 75 ? 233.054 219.951 181.233 1.00 171.90 407 VAL G CA 1
ATOM 2396 C C . VAL C 3 75 ? 232.642 220.207 182.675 1.00 171.90 407 VAL G C 1
ATOM 2397 O O . VAL C 3 75 ? 233.463 220.663 183.481 1.00 171.90 407 VAL G O 1
ATOM 2401 N N . SER C 3 76 ? 231.406 219.866 183.044 1.00 178.05 408 SER G N 1
ATOM 2402 C CA . SER C 3 76 ? 230.928 220.048 184.405 1.00 178.05 408 SER G CA 1
ATOM 2403 C C . SER C 3 76 ? 231.361 218.933 185.345 1.00 178.05 408 SER G C 1
ATOM 2404 O O . SER C 3 76 ? 230.952 218.939 186.510 1.00 178.05 408 SER G O 1
ATOM 2407 N N . GLN C 3 77 ? 232.153 217.973 184.875 1.00 175.44 409 GLN G N 1
ATOM 2408 C CA . GLN C 3 77 ? 232.756 216.985 185.755 1.00 175.44 409 GLN G CA 1
ATOM 2409 C C . GLN C 3 77 ? 234.137 217.400 186.238 1.00 175.44 409 GLN G C 1
ATOM 2410 O O . GLN C 3 77 ? 234.727 216.694 187.059 1.00 175.44 409 GLN G O 1
ATOM 2416 N N . ILE C 3 78 ? 234.661 218.517 185.748 1.00 170.60 410 ILE G N 1
ATOM 2417 C CA . ILE C 3 78 ? 235.898 219.093 186.293 1.00 170.60 410 ILE G CA 1
ATOM 2418 C C . ILE C 3 78 ? 235.456 220.014 187.423 1.00 170.60 410 ILE G C 1
ATOM 2419 O O . ILE C 3 78 ? 235.269 221.224 187.265 1.00 170.60 410 ILE G O 1
ATOM 2424 N N . ALA C 3 79 ? 235.276 219.419 188.599 1.00 176.80 411 ALA G N 1
ATOM 2425 C CA . ALA C 3 79 ? 234.740 220.062 189.790 1.00 176.80 411 ALA G CA 1
ATOM 2426 C C . ALA C 3 79 ? 235.087 219.169 190.976 1.00 176.80 411 ALA G C 1
ATOM 2427 O O . ALA C 3 79 ? 235.478 218.016 190.766 1.00 176.80 411 ALA G O 1
ATOM 2429 N N . PRO C 3 80 ? 235.000 219.646 192.219 1.00 181.22 412 PRO G N 1
ATOM 2430 C CA . PRO C 3 80 ? 235.248 218.748 193.354 1.00 181.22 412 PRO G CA 1
ATOM 2431 C C . PRO C 3 80 ? 234.132 217.727 193.522 1.00 181.22 412 PRO G C 1
ATOM 2432 O O . PRO C 3 80 ? 232.960 218.080 193.665 1.00 181.22 412 PRO G O 1
ATOM 2436 N N . GLY C 3 81 ? 234.511 216.452 193.493 1.00 181.94 413 GLY G N 1
ATOM 2437 C CA . GLY C 3 81 ? 233.635 215.376 193.900 1.00 181.94 413 GLY G CA 1
ATOM 2438 C C . GLY C 3 81 ? 232.636 214.889 192.879 1.00 181.94 413 GLY G C 1
ATOM 2439 O O . GLY C 3 81 ? 231.690 214.189 193.255 1.00 181.94 413 GLY G O 1
ATOM 2440 N N . GLN C 3 82 ? 232.802 215.225 191.606 1.00 185.00 414 GLN G N 1
ATOM 2441 C CA . GLN C 3 82 ? 231.900 214.716 190.585 1.00 185.00 414 GLN G CA 1
ATOM 2442 C C . GLN C 3 82 ? 232.240 213.269 190.255 1.00 185.00 414 GLN G C 1
ATOM 2443 O O . GLN C 3 82 ? 233.280 212.745 190.666 1.00 185.00 414 GLN G O 1
ATOM 2449 N N . THR C 3 83 ? 231.351 212.622 189.508 1.00 183.77 415 THR G N 1
ATOM 2450 C CA . THR C 3 83 ? 231.488 211.212 189.172 1.00 183.77 415 THR G CA 1
ATOM 2451 C C . THR C 3 83 ? 231.094 210.988 187.718 1.00 183.77 415 THR G C 1
ATOM 2452 O O . THR C 3 83 ? 230.078 211.513 187.251 1.00 183.77 415 THR G O 1
ATOM 2456 N N . GLY C 3 84 ? 231.906 210.211 187.008 1.00 182.56 416 GLY G N 1
ATOM 2457 C CA . GLY C 3 84 ? 231.638 209.895 185.618 1.00 182.56 416 GLY G CA 1
ATOM 2458 C C . GLY C 3 84 ? 232.752 209.032 185.061 1.00 182.56 416 GLY G C 1
ATOM 2459 O O . GLY C 3 84 ? 233.328 208.210 185.774 1.00 182.56 416 GLY G O 1
ATOM 2460 N N . ASN C 3 85 ? 233.044 209.225 183.779 1.00 175.31 417 ASN G N 1
ATOM 2461 C CA . ASN C 3 85 ? 234.203 208.579 183.180 1.00 175.31 417 ASN G CA 1
ATOM 2462 C C . ASN C 3 85 ? 235.407 209.504 183.087 1.00 175.31 417 ASN G C 1
ATOM 2463 O O . ASN C 3 85 ? 236.519 209.028 182.837 1.00 175.31 417 ASN G O 1
ATOM 2468 N N . ILE C 3 86 ? 235.213 210.806 183.273 1.00 170.65 418 ILE G N 1
ATOM 2469 C CA . ILE C 3 86 ? 236.326 211.748 183.291 1.00 170.65 418 ILE G CA 1
ATOM 2470 C C . ILE C 3 86 ? 236.933 211.851 184.681 1.00 170.65 418 ILE G C 1
ATOM 2471 O O . ILE C 3 86 ? 238.149 211.732 184.845 1.00 170.65 418 ILE G O 1
ATOM 2476 N N . ALA C 3 87 ? 236.096 212.045 185.697 1.00 173.96 419 ALA G N 1
ATOM 2477 C CA . ALA C 3 87 ? 236.577 212.359 187.035 1.00 173.96 419 ALA G CA 1
ATOM 2478 C C . ALA C 3 87 ? 236.984 211.138 187.847 1.00 173.96 419 ALA G C 1
ATOM 2479 O O . ALA C 3 87 ? 237.327 211.290 189.022 1.00 173.96 419 ALA G O 1
ATOM 2481 N N . ASP C 3 88 ? 236.939 209.936 187.281 1.00 178.18 420 ASP G N 1
ATOM 2482 C CA . ASP C 3 88 ? 237.483 208.767 187.957 1.00 178.18 420 ASP G CA 1
ATOM 2483 C C . ASP C 3 88 ? 238.660 208.142 187.230 1.00 178.18 420 ASP G C 1
ATOM 2484 O O . ASP C 3 88 ? 239.404 207.374 187.839 1.00 178.18 420 ASP G O 1
ATOM 2489 N N . TYR C 3 89 ? 238.847 208.459 185.950 1.00 170.30 421 TYR G N 1
ATOM 2490 C CA . TYR C 3 89 ? 239.844 207.798 185.126 1.00 170.30 421 TYR G CA 1
ATOM 2491 C C . TYR C 3 89 ? 240.922 208.721 184.581 1.00 170.30 421 TYR G C 1
ATOM 2492 O O . TYR C 3 89 ? 242.022 208.243 184.290 1.00 170.30 421 TYR G O 1
ATOM 2501 N N . ASN C 3 90 ? 240.651 210.013 184.426 1.00 164.64 422 ASN G N 1
ATOM 2502 C CA . ASN C 3 90 ? 241.623 210.920 183.828 1.00 164.64 422 ASN G CA 1
ATOM 2503 C C . ASN C 3 90 ? 242.049 212.028 184.779 1.00 164.64 422 ASN G C 1
ATOM 2504 O O . ASN C 3 90 ? 243.249 212.217 184.998 1.00 164.64 422 ASN G O 1
ATOM 2509 N N . TYR C 3 91 ? 241.106 212.767 185.350 1.00 163.12 423 TYR G N 1
ATOM 2510 C CA . TYR C 3 91 ? 241.438 213.952 186.130 1.00 163.12 423 TYR G CA 1
ATOM 2511 C C . TYR C 3 91 ? 240.438 214.091 187.262 1.00 163.12 423 TYR G C 1
ATOM 2512 O O . TYR C 3 91 ? 239.275 214.426 187.023 1.00 163.12 423 TYR G O 1
ATOM 2521 N N . LYS C 3 92 ? 240.882 213.836 188.486 1.00 170.82 424 LYS G N 1
ATOM 2522 C CA . LYS C 3 92 ? 240.048 214.012 189.662 1.00 170.82 424 LYS G CA 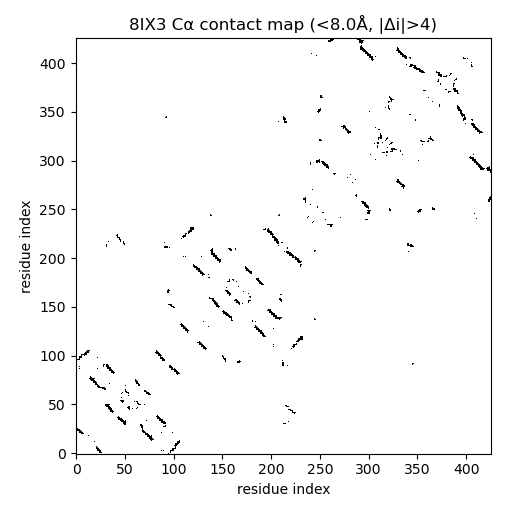1
ATOM 2523 C C . LYS C 3 92 ? 240.669 215.061 190.564 1.00 170.82 424 LYS G C 1
ATOM 2524 O O . LYS C 3 92 ? 241.847 214.959 190.916 1.00 170.82 424 LYS G O 1
ATOM 2530 N N . LEU C 3 93 ? 239.877 216.060 190.930 1.00 168.47 425 LEU G N 1
ATOM 2531 C CA . LEU C 3 93 ? 240.279 217.020 191.942 1.00 168.47 425 LEU G CA 1
ATOM 2532 C C . LEU C 3 93 ? 239.869 216.511 193.317 1.00 168.47 425 LEU G C 1
ATOM 2533 O O . LEU C 3 93 ? 238.859 215.810 193.435 1.00 168.47 425 LEU G O 1
ATOM 2538 N N . PRO C 3 94 ? 240.620 216.803 194.370 1.00 172.98 426 PRO G N 1
ATOM 2539 C CA . PRO C 3 94 ? 240.208 216.384 195.712 1.00 172.98 426 PRO G CA 1
ATOM 2540 C C . PRO C 3 94 ? 239.014 217.195 196.200 1.00 172.98 426 PRO G C 1
ATOM 2541 O O . PRO C 3 94 ? 238.647 218.224 195.635 1.00 172.98 426 PRO G O 1
ATOM 2545 N N . ASP C 3 95 ? 238.404 216.700 197.278 1.00 183.87 427 ASP G N 1
ATOM 2546 C CA . ASP C 3 95 ? 237.201 217.329 197.810 1.00 183.87 427 ASP G CA 1
ATOM 2547 C C . ASP C 3 95 ? 237.487 218.643 198.526 1.00 183.87 427 ASP G C 1
ATOM 2548 O O . ASP C 3 95 ? 236.559 219.424 198.752 1.00 183.87 427 ASP G O 1
ATOM 2553 N N . ASP C 3 96 ? 238.740 218.906 198.892 1.00 183.53 428 ASP G N 1
ATOM 2554 C CA . ASP C 3 96 ? 239.149 220.195 199.447 1.00 183.53 428 ASP G CA 1
ATOM 2555 C C . ASP C 3 96 ? 239.915 221.040 198.436 1.00 183.53 428 ASP G C 1
ATOM 2556 O O . ASP C 3 96 ? 240.881 221.722 198.784 1.00 183.53 428 ASP G O 1
ATOM 2561 N N . PHE C 3 97 ? 239.508 220.978 197.171 1.00 169.88 429 PHE G N 1
ATOM 2562 C CA . PHE C 3 97 ? 240.144 221.768 196.126 1.00 169.88 429 PHE G CA 1
ATOM 2563 C C . PHE C 3 97 ? 239.802 223.240 196.294 1.00 169.88 429 PHE G C 1
ATOM 2564 O O . PHE C 3 97 ? 238.641 223.607 196.486 1.00 169.88 429 PHE G O 1
ATOM 2572 N N . THR C 3 98 ? 240.822 224.086 196.219 1.00 167.34 430 THR G N 1
ATOM 2573 C CA . THR C 3 98 ? 240.669 225.497 196.543 1.00 167.34 430 THR G CA 1
ATOM 2574 C C . THR C 3 98 ? 241.343 226.383 195.500 1.00 167.34 430 THR G C 1
ATOM 2575 O O . THR C 3 98 ? 242.082 227.316 195.829 1.00 167.34 430 THR G O 1
ATOM 2579 N N . GLY C 3 99 ? 241.071 226.117 194.224 1.00 166.92 431 GLY G N 1
ATOM 2580 C CA . GLY C 3 99 ? 241.560 226.960 193.147 1.00 166.92 431 GLY G CA 1
ATOM 2581 C C . GLY C 3 99 ? 240.457 227.477 192.245 1.00 166.92 431 GLY G C 1
ATOM 2582 O O . GLY C 3 99 ? 239.398 227.876 192.733 1.00 166.92 431 GLY G O 1
ATOM 2583 N N . CYS C 3 100 ? 240.684 227.485 190.933 1.00 164.03 432 CYS G N 1
ATOM 2584 C CA . CYS C 3 100 ? 239.710 228.000 189.981 1.00 164.03 432 CYS G CA 1
ATOM 2585 C C . CYS C 3 100 ? 239.709 227.153 188.717 1.00 164.03 432 CYS G C 1
ATOM 2586 O O . CYS C 3 100 ? 240.763 226.788 188.197 1.00 164.03 432 CYS G O 1
ATOM 2589 N N . VAL C 3 101 ? 238.511 226.862 188.219 1.00 152.52 433 VAL G N 1
ATOM 2590 C CA . VAL C 3 101 ? 238.306 226.027 187.040 1.00 152.52 433 VAL G CA 1
ATOM 2591 C C . VAL C 3 101 ? 237.879 226.932 185.900 1.00 152.52 433 VAL G C 1
ATOM 2592 O O . VAL C 3 101 ? 236.796 227.524 185.952 1.00 152.52 433 VAL G O 1
ATOM 2596 N N . ILE C 3 102 ? 238.719 227.044 184.875 1.00 159.68 434 ILE G N 1
ATOM 2597 C CA . ILE C 3 102 ? 238.466 227.916 183.733 1.00 159.68 434 ILE G CA 1
ATOM 2598 C C . ILE C 3 102 ? 238.298 227.054 182.493 1.00 159.68 434 ILE G C 1
ATOM 2599 O O . ILE C 3 102 ? 239.095 226.141 182.256 1.00 159.68 434 ILE G O 1
ATOM 2604 N N . ALA C 3 103 ? 237.273 227.349 181.701 1.00 161.03 435 ALA G N 1
ATOM 2605 C CA . ALA C 3 103 ? 236.987 226.549 180.520 1.00 161.03 435 ALA G CA 1
ATOM 2606 C C . ALA C 3 103 ? 236.225 227.383 179.506 1.00 161.03 435 ALA G C 1
ATOM 2607 O O . ALA C 3 103 ? 235.131 227.870 179.803 1.00 161.03 435 ALA G O 1
ATOM 2609 N N . TRP C 3 104 ? 236.790 227.531 178.311 1.00 169.13 436 TRP G N 1
ATOM 2610 C CA . TRP C 3 104 ? 236.167 228.307 177.250 1.00 169.13 436 TRP G CA 1
ATOM 2611 C C . TRP C 3 104 ? 236.024 227.456 176.000 1.00 169.13 436 TRP G C 1
ATOM 2612 O O . TRP C 3 104 ? 236.730 226.460 175.825 1.00 169.13 436 TRP G O 1
ATOM 2623 N N . ASN C 3 105 ? 235.107 227.862 175.127 1.00 169.73 437 ASN G N 1
ATOM 2624 C CA . ASN C 3 105 ? 234.868 227.117 173.901 1.00 169.73 437 ASN G CA 1
ATOM 2625 C C . ASN C 3 105 ? 235.983 227.361 172.898 1.00 169.73 437 ASN G C 1
ATOM 2626 O O . ASN C 3 105 ? 236.423 228.495 172.697 1.00 169.73 437 ASN G O 1
ATOM 2631 N N . SER C 3 106 ? 236.438 226.287 172.262 1.00 171.09 438 SER G N 1
ATOM 2632 C CA . SER C 3 106 ? 237.567 226.332 171.346 1.00 171.09 438 SER G CA 1
ATOM 2633 C C . SER C 3 106 ? 237.273 225.536 170.087 1.00 171.09 438 SER G C 1
ATOM 2634 O O . SER C 3 106 ? 238.066 224.694 169.665 1.00 171.09 438 SER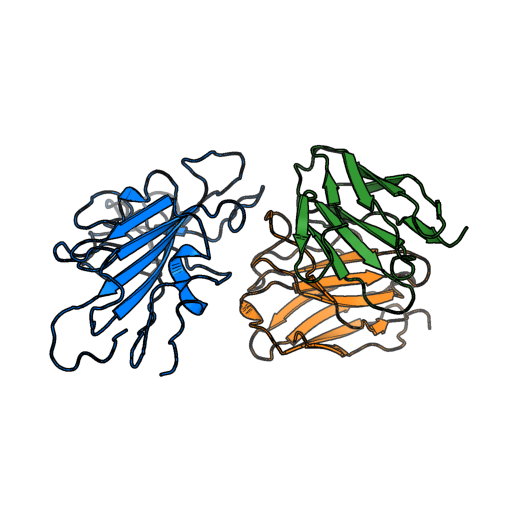 G O 1
ATOM 2637 N N . ASN C 3 107 ? 236.114 225.783 169.475 1.00 170.53 439 ASN G N 1
ATOM 2638 C CA . ASN C 3 107 ? 235.704 224.992 168.320 1.00 170.53 439 ASN G CA 1
ATOM 2639 C C . ASN C 3 107 ? 236.494 225.367 167.073 1.00 170.53 439 ASN G C 1
ATOM 2640 O O . ASN C 3 107 ? 236.663 224.542 166.171 1.00 170.53 439 ASN G O 1
ATOM 2645 N N . LYS C 3 108 ? 236.976 226.608 167.000 1.00 172.95 440 LYS G N 1
ATOM 2646 C CA . LYS C 3 108 ? 237.724 227.032 165.822 1.00 172.95 440 LYS G CA 1
ATOM 2647 C C . LYS C 3 108 ? 239.114 226.417 165.800 1.00 172.95 440 LYS G C 1
ATOM 2648 O O . LYS C 3 108 ? 239.643 226.101 164.730 1.00 172.95 440 LYS G O 1
ATOM 2654 N N . LEU C 3 109 ? 239.713 226.213 166.974 1.00 173.46 441 LEU G N 1
ATOM 2655 C CA . LEU C 3 109 ? 241.111 225.800 167.026 1.00 173.46 441 LEU G CA 1
ATOM 2656 C C . LEU C 3 109 ? 241.268 224.299 166.823 1.00 173.46 441 LEU G C 1
ATOM 2657 O O . LEU C 3 109 ? 242.109 223.862 166.032 1.00 173.46 441 LEU G O 1
ATOM 2662 N N . ASP C 3 110 ? 240.474 223.495 167.524 1.00 171.10 442 ASP G N 1
ATOM 2663 C CA . ASP C 3 110 ? 240.740 222.070 167.654 1.00 171.10 442 ASP G CA 1
ATOM 2664 C C . ASP C 3 110 ? 239.701 221.189 166.977 1.00 171.10 442 ASP G C 1
ATOM 2665 O O . ASP C 3 110 ? 239.298 220.180 167.560 1.00 171.10 442 ASP G O 1
ATOM 2670 N N . SER C 3 111 ? 239.255 221.528 165.772 1.00 174.43 443 SER G N 1
ATOM 2671 C CA . SER C 3 111 ? 238.233 220.745 165.089 1.00 174.43 443 SER G CA 1
ATOM 2672 C C . SER C 3 111 ? 238.464 220.748 163.587 1.00 174.43 443 SER G C 1
ATOM 2673 O O . SER C 3 111 ? 238.512 221.812 162.964 1.00 174.43 443 SER G O 1
ATOM 2676 N N . LYS C 3 112 ? 238.588 219.557 163.010 1.00 176.96 444 LYS G N 1
ATOM 2677 C CA . LYS C 3 112 ? 238.736 219.353 161.576 1.00 176.96 444 LYS G CA 1
ATOM 2678 C C . LYS C 3 112 ? 237.450 218.774 161.007 1.00 176.96 444 LYS G C 1
ATOM 2679 O O . LYS C 3 112 ? 236.605 218.251 161.736 1.00 176.96 444 LYS G O 1
ATOM 2685 N N . VAL C 3 113 ? 237.309 218.853 159.684 1.00 172.76 445 VAL G N 1
ATOM 2686 C CA . VAL C 3 113 ? 236.202 218.155 159.040 1.00 172.76 445 VAL G CA 1
ATOM 2687 C C . VAL C 3 113 ? 236.494 216.664 158.971 1.00 172.76 445 VAL G C 1
ATOM 2688 O O . VAL C 3 113 ? 235.577 215.837 158.917 1.00 172.76 445 VAL G O 1
ATOM 2692 N N . GLY C 3 114 ? 237.773 216.296 158.971 1.00 177.47 446 GLY G N 1
ATOM 2693 C CA . GLY C 3 114 ? 238.144 214.928 159.262 1.00 177.47 446 GLY G CA 1
ATOM 2694 C C . GLY C 3 114 ? 238.225 214.727 160.766 1.00 177.47 446 GLY G C 1
ATOM 2695 O O . GLY C 3 114 ? 238.083 215.667 161.548 1.00 177.47 446 GLY G O 1
ATOM 2696 N N . GLY C 3 115 ? 238.450 213.482 161.171 1.00 182.81 447 GLY G N 1
ATOM 2697 C CA . GLY C 3 115 ? 238.537 213.194 162.590 1.00 182.81 447 GLY G CA 1
ATOM 2698 C C . GLY C 3 115 ? 239.855 213.678 163.173 1.00 182.81 447 GLY G C 1
ATOM 2699 O O . GLY C 3 115 ? 240.934 213.238 162.773 1.00 182.81 447 GLY G O 1
ATOM 2700 N N . ASN C 3 116 ? 239.762 214.602 164.129 1.00 175.39 448 ASN G N 1
ATOM 2701 C CA . ASN C 3 116 ? 240.931 215.047 164.882 1.00 175.39 448 ASN G CA 1
ATOM 2702 C C . ASN C 3 116 ? 241.298 213.993 165.929 1.00 175.39 448 ASN G C 1
ATOM 2703 O O . ASN C 3 116 ? 240.988 214.105 167.113 1.00 175.39 448 ASN G O 1
ATOM 2708 N N . TYR C 3 117 ? 241.990 212.954 165.469 1.00 178.79 449 TYR G N 1
ATOM 2709 C CA . TYR C 3 117 ? 242.143 211.740 166.262 1.00 178.79 449 TYR G CA 1
ATOM 2710 C C . TYR C 3 117 ? 243.339 211.787 167.202 1.00 178.79 449 TYR G C 1
ATOM 2711 O O . TYR C 3 117 ? 243.861 210.738 167.593 1.00 178.79 449 TYR G O 1
ATOM 2720 N N . ASN C 3 118 ? 243.788 212.984 167.572 1.00 176.87 450 ASN G N 1
ATOM 2721 C CA . ASN C 3 118 ? 244.877 213.118 168.529 1.00 176.87 450 ASN G CA 1
ATOM 2722 C C . ASN C 3 118 ? 244.413 213.126 169.977 1.00 176.87 450 ASN G C 1
ATOM 2723 O O . ASN C 3 118 ? 245.064 212.501 170.820 1.00 176.87 450 ASN G O 1
ATOM 2728 N N . TYR C 3 119 ? 243.317 213.808 170.288 1.00 166.13 451 TYR G N 1
ATOM 2729 C CA . TYR C 3 119 ? 242.861 213.974 171.661 1.00 166.13 451 TYR G CA 1
ATOM 2730 C C . TYR C 3 119 ? 242.178 212.690 172.105 1.00 166.13 451 TYR G C 1
ATOM 2731 O O . TYR C 3 119 ? 241.171 212.279 171.520 1.00 166.13 451 TYR G O 1
ATOM 2740 N N . ARG C 3 120 ? 242.732 212.054 173.129 1.00 163.34 452 ARG G N 1
ATOM 2741 C CA . ARG C 3 120 ? 242.269 210.757 173.584 1.00 163.34 452 ARG G CA 1
ATOM 2742 C C . ARG C 3 120 ? 242.053 210.774 175.090 1.00 163.34 452 ARG G C 1
ATOM 2743 O O . ARG C 3 120 ? 242.633 211.585 175.813 1.00 163.34 452 ARG G O 1
ATOM 2751 N N . TYR C 3 121 ? 241.204 209.863 175.558 1.00 164.01 453 TYR G N 1
ATOM 2752 C CA . TYR C 3 121 ? 240.970 209.693 176.981 1.00 164.01 453 TYR G CA 1
ATOM 2753 C C . TYR C 3 121 ? 241.032 208.217 177.326 1.00 164.01 453 TYR G C 1
ATOM 2754 O O . TYR C 3 121 ? 240.942 207.349 176.457 1.00 164.01 453 TYR G O 1
ATOM 2763 N N . ARG C 3 122 ? 241.198 207.943 178.614 1.00 163.75 454 ARG G N 1
ATOM 2764 C CA . ARG C 3 122 ? 241.178 206.578 179.114 1.00 163.75 454 ARG G CA 1
ATOM 2765 C C . ARG C 3 122 ? 239.754 206.211 179.501 1.00 163.75 454 ARG G C 1
ATOM 2766 O O . ARG C 3 122 ? 239.073 206.978 180.186 1.00 163.75 454 ARG G O 1
ATOM 2774 N N . LEU C 3 123 ? 239.296 205.047 179.051 1.00 170.12 455 LEU G N 1
ATOM 2775 C CA . LEU C 3 123 ? 237.910 204.640 179.231 1.00 170.12 455 LEU G CA 1
ATOM 2776 C C . LEU C 3 123 ? 237.742 203.453 180.160 1.00 170.12 455 LEU G C 1
ATOM 2777 O O . LEU C 3 123 ? 236.731 203.364 180.856 1.00 170.12 455 LEU G O 1
ATOM 2782 N N . PHE C 3 124 ? 238.702 202.540 180.204 1.00 175.99 456 PHE G N 1
ATOM 2783 C CA . PHE C 3 124 ? 238.613 201.370 181.061 1.00 175.99 456 PHE G CA 1
ATOM 2784 C C . PHE C 3 124 ? 239.865 201.269 181.916 1.00 175.99 456 PHE G C 1
ATOM 2785 O O . PHE C 3 124 ? 240.964 201.609 181.472 1.00 175.99 456 PHE G O 1
ATOM 2793 N N . ARG C 3 125 ? 239.695 200.795 183.145 1.00 182.01 457 ARG G N 1
ATOM 2794 C CA . ARG C 3 125 ? 240.798 200.745 184.092 1.00 182.01 457 ARG G CA 1
ATOM 2795 C C . ARG C 3 125 ? 240.466 199.710 185.159 1.00 182.01 457 ARG G C 1
ATOM 2796 O O . ARG C 3 125 ? 239.310 199.309 185.317 1.00 182.01 457 ARG G O 1
ATOM 2804 N N . LYS C 3 126 ? 241.511 199.261 185.864 1.00 190.40 458 LYS G N 1
ATOM 2805 C CA . LYS C 3 126 ? 241.351 198.308 186.959 1.00 190.40 458 LYS G CA 1
ATOM 2806 C C . LYS C 3 126 ? 240.537 198.904 188.102 1.00 190.40 458 LYS G C 1
ATOM 2807 O O . LYS C 3 126 ? 239.538 198.322 188.536 1.00 190.40 458 LYS G O 1
ATOM 2813 N N . SER C 3 127 ? 240.953 200.063 188.606 1.00 187.54 459 SER G N 1
ATOM 2814 C CA . SER C 3 127 ? 240.267 200.747 189.691 1.00 187.54 459 SER G CA 1
ATOM 2815 C C . SER C 3 127 ? 240.243 202.242 189.399 1.00 187.54 459 SER G C 1
ATOM 2816 O O . SER C 3 127 ? 240.721 202.699 188.358 1.00 187.54 459 SER G O 1
ATOM 2819 N N . ASN C 3 128 ? 239.688 203.014 190.329 1.00 184.50 460 ASN G N 1
ATOM 2820 C CA . ASN C 3 128 ? 239.587 204.453 190.138 1.00 184.50 460 ASN G CA 1
ATOM 2821 C C . ASN C 3 128 ? 240.911 205.143 190.452 1.00 184.50 460 ASN G C 1
ATOM 2822 O O . ASN C 3 128 ? 241.946 204.506 190.663 1.00 184.50 460 ASN G O 1
ATOM 2827 N N . LEU C 3 129 ? 240.868 206.471 190.480 1.00 180.31 461 LEU G N 1
ATOM 2828 C CA . LEU C 3 129 ? 242.077 207.251 190.680 1.00 180.31 461 LEU G CA 1
ATOM 2829 C C . LEU C 3 129 ? 242.101 207.958 192.028 1.00 180.31 461 LEU G C 1
ATOM 2830 O O . LEU C 3 129 ? 241.066 208.310 192.599 1.00 180.31 461 LEU G O 1
ATOM 2835 N N . LYS C 3 130 ? 243.314 208.171 192.517 1.00 181.66 462 LYS G N 1
ATOM 2836 C CA . LYS C 3 130 ? 243.588 209.149 193.548 1.00 181.66 462 LYS G CA 1
ATOM 2837 C C . LYS C 3 130 ? 243.456 210.549 192.956 1.00 181.66 462 LYS G C 1
ATOM 2838 O O . LYS C 3 130 ? 243.490 210.717 191.734 1.00 181.66 462 LYS G O 1
ATOM 2844 N N . PRO C 3 131 ? 243.273 211.571 193.790 1.00 182.02 463 PRO G N 1
ATOM 2845 C CA . PRO C 3 131 ? 243.319 212.946 193.274 1.00 182.02 463 PRO G CA 1
ATOM 2846 C C . PRO C 3 131 ? 244.713 213.316 192.784 1.00 182.02 463 PRO G C 1
ATOM 2847 O O . PRO C 3 131 ? 245.719 212.855 193.332 1.00 182.02 463 PRO G O 1
ATOM 2851 N N . PHE C 3 132 ? 244.751 214.134 191.720 1.00 170.92 464 PHE G N 1
ATOM 2852 C CA . PHE C 3 132 ? 245.971 214.760 191.190 1.00 170.92 464 PHE G CA 1
ATOM 2853 C C . PHE C 3 132 ? 247.007 213.735 190.730 1.00 170.92 464 PHE G C 1
ATOM 2854 O O . PHE C 3 132 ? 248.212 213.911 190.916 1.00 170.92 464 PHE G O 1
ATOM 2862 N N . GLU C 3 133 ? 246.537 212.655 190.116 1.00 173.15 465 GLU G N 1
ATOM 2863 C CA . GLU C 3 133 ? 247.457 211.647 189.616 1.00 173.15 465 GLU G CA 1
ATOM 2864 C C . GLU C 3 133 ? 246.909 211.089 188.310 1.00 173.15 465 GLU G C 1
ATOM 2865 O O . GLU C 3 133 ? 245.720 210.786 188.188 1.00 173.15 465 GLU G O 1
ATOM 2871 N N . ARG C 3 134 ? 247.793 210.961 187.330 1.00 164.64 466 ARG G N 1
ATOM 2872 C CA . ARG C 3 134 ? 247.419 210.566 185.984 1.00 164.64 466 ARG G CA 1
ATOM 2873 C C . ARG C 3 134 ? 248.018 209.208 185.668 1.00 164.64 466 ARG G C 1
ATOM 2874 O O . ARG C 3 134 ? 248.958 208.759 186.325 1.00 164.64 466 ARG G O 1
ATOM 2882 N N . ASP C 3 135 ? 247.475 208.560 184.642 1.00 169.60 467 ASP G N 1
ATOM 2883 C CA . ASP C 3 135 ? 248.007 207.297 184.147 1.00 169.60 467 ASP G CA 1
ATOM 2884 C C . ASP C 3 135 ? 248.269 207.431 182.657 1.00 169.60 467 ASP G C 1
ATOM 2885 O O . ASP C 3 135 ? 247.375 207.819 181.900 1.00 169.60 467 ASP G O 1
ATOM 2890 N N . ILE C 3 136 ? 249.488 207.114 182.243 1.00 170.69 468 ILE G N 1
ATOM 2891 C CA . ILE C 3 136 ? 249.892 207.221 180.852 1.00 170.69 468 ILE G CA 1
ATOM 2892 C C . ILE C 3 136 ? 250.251 205.843 180.289 1.00 170.69 468 ILE G C 1
ATOM 2893 O O . ILE C 3 136 ? 250.486 205.696 179.091 1.00 170.69 468 ILE G O 1
ATOM 2898 N N . SER C 3 137 ? 250.267 204.819 181.142 1.00 176.15 469 SER G N 1
ATOM 2899 C CA . SER C 3 137 ? 250.600 203.469 180.709 1.00 176.15 469 SER G CA 1
ATOM 2900 C C . SER C 3 137 ? 249.488 202.894 179.840 1.00 176.15 469 SER G C 1
ATOM 2901 O O . SER C 3 137 ? 248.299 203.079 180.109 1.00 176.15 469 SER G O 1
ATOM 2904 N N . THR C 3 138 ? 249.891 202.183 178.793 1.00 189.10 470 THR G N 1
ATOM 2905 C CA . THR C 3 138 ? 248.987 201.757 177.734 1.00 189.10 470 THR G CA 1
ATOM 2906 C C . THR C 3 138 ? 248.843 200.242 177.710 1.00 189.10 470 THR G C 1
ATOM 2907 O O . THR C 3 138 ? 248.596 199.639 176.661 1.00 189.10 470 THR G O 1
ATOM 2911 N N . GLU C 3 139 ? 248.982 199.606 178.871 1.00 188.49 471 GLU G N 1
ATOM 2912 C CA . GLU C 3 139 ? 248.823 198.163 178.971 1.00 188.49 471 GLU G CA 1
ATOM 2913 C C . GLU C 3 139 ? 247.364 197.784 178.756 1.00 188.49 471 GLU G C 1
ATOM 2914 O O . GLU C 3 139 ? 246.458 198.550 179.093 1.00 188.49 471 GLU G O 1
ATOM 2920 N N . ILE C 3 140 ? 247.145 196.604 178.173 1.00 192.31 472 ILE G N 1
ATOM 2921 C CA . ILE C 3 140 ? 245.822 196.229 177.689 1.00 192.31 472 ILE G CA 1
ATOM 2922 C C . ILE C 3 140 ? 244.909 195.907 178.863 1.00 192.31 472 IL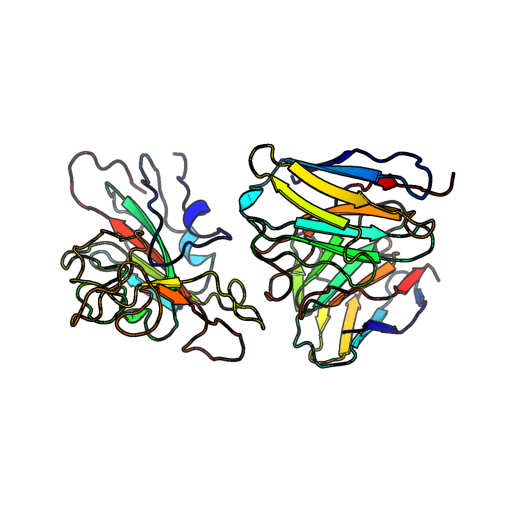E G C 1
ATOM 2923 O O . ILE C 3 140 ? 245.310 195.231 179.820 1.00 192.31 472 ILE G O 1
ATOM 2928 N N . TYR C 3 141 ? 243.678 196.404 178.798 1.00 195.92 473 TYR G N 1
ATOM 2929 C CA . TYR C 3 141 ? 242.688 196.151 179.830 1.00 195.92 473 TYR G CA 1
ATOM 2930 C C . TYR C 3 141 ? 242.100 194.759 179.678 1.00 195.92 473 TYR G C 1
ATOM 2931 O O . TYR C 3 141 ? 241.579 194.401 178.616 1.00 195.92 473 TYR G O 1
ATOM 2940 N N . GLN C 3 142 ? 242.181 193.978 180.746 1.00 205.01 474 GLN G N 1
ATOM 2941 C CA . GLN C 3 142 ? 241.552 192.669 180.811 1.00 205.01 474 GLN G CA 1
ATOM 2942 C C . GLN C 3 142 ? 240.067 192.854 181.083 1.00 205.01 474 GLN G C 1
ATOM 2943 O O . GLN C 3 142 ? 239.686 193.669 181.930 1.00 205.01 474 GLN G O 1
ATOM 2949 N N . ALA C 3 143 ? 239.231 192.091 180.374 1.00 206.76 475 ALA G N 1
ATOM 2950 C CA . ALA C 3 143 ? 237.790 192.220 180.562 1.00 206.76 475 ALA G CA 1
ATOM 2951 C C . ALA C 3 143 ? 237.322 191.539 181.841 1.00 206.76 475 ALA G C 1
ATOM 2952 O O . ALA C 3 143 ? 236.163 191.700 182.239 1.00 206.76 475 ALA G O 1
ATOM 2954 N N . GLY C 3 144 ? 238.195 190.774 182.492 1.00 210.96 476 GLY G N 1
ATOM 2955 C CA . GLY C 3 144 ? 237.887 190.149 183.756 1.00 210.96 476 GLY G CA 1
ATOM 2956 C C . GLY C 3 144 ? 237.672 188.655 183.690 1.00 210.96 476 GLY G C 1
ATOM 2957 O O . GLY C 3 144 ? 237.510 188.023 184.740 1.00 210.96 476 GLY G O 1
ATOM 2958 N N . ASN C 3 145 ? 237.661 188.070 182.493 1.00 202.95 477 ASN G N 1
ATOM 2959 C CA . ASN C 3 145 ? 237.351 186.651 182.381 1.00 202.95 477 ASN G CA 1
ATOM 2960 C C . ASN C 3 145 ? 238.614 185.809 182.253 1.00 202.95 477 ASN G C 1
ATOM 2961 O O . ASN C 3 145 ? 238.857 184.910 183.067 1.00 202.95 477 ASN G O 1
ATOM 2966 N N . LYS C 3 146 ? 239.434 186.086 181.244 1.00 204.38 478 LYS G N 1
ATOM 2967 C CA . LYS C 3 146 ? 240.572 185.240 180.922 1.00 204.38 478 LYS G CA 1
ATOM 2968 C C . LYS C 3 146 ? 241.688 186.127 180.383 1.00 204.38 478 LYS G C 1
ATOM 2969 O O . LYS C 3 146 ? 241.421 187.242 179.923 1.00 204.38 478 LYS G O 1
ATOM 2975 N N . PRO C 3 147 ? 242.946 185.680 180.455 1.00 211.76 479 PRO G N 1
ATOM 2976 C CA . PRO C 3 147 ? 244.042 186.512 179.945 1.00 211.76 479 PRO G CA 1
ATOM 2977 C C . PRO C 3 147 ? 244.060 186.584 178.426 1.00 211.76 479 PRO G C 1
ATOM 2978 O O . PRO C 3 147 ? 243.708 185.629 177.731 1.00 211.76 479 PRO G O 1
ATOM 2982 N N . CYS C 3 148 ? 244.492 187.739 177.921 1.00 211.40 480 CYS G N 1
ATOM 2983 C CA . CYS C 3 148 ? 244.591 187.988 176.492 1.00 211.40 480 CYS G CA 1
ATOM 2984 C C . CYS C 3 148 ? 246.012 187.867 175.963 1.00 211.40 480 CYS G C 1
ATOM 2985 O O . CYS C 3 148 ? 246.183 187.784 174.742 1.00 211.40 480 CYS G O 1
ATOM 2988 N N . ASN C 3 149 ? 247.010 187.861 176.857 1.00 214.63 481 ASN G N 1
ATOM 2989 C CA . ASN C 3 149 ? 248.440 187.795 176.522 1.00 214.63 481 ASN G CA 1
ATOM 2990 C C . ASN C 3 149 ? 248.853 188.941 175.597 1.00 214.63 481 ASN G C 1
ATOM 2991 O O . ASN C 3 149 ? 249.626 188.764 174.654 1.00 214.63 481 ASN G O 1
ATOM 2996 N N . GLY C 3 150 ? 248.328 190.130 175.875 1.00 208.59 482 GLY G N 1
ATOM 2997 C CA . GLY C 3 150 ? 248.685 191.308 175.100 1.00 208.59 482 GLY G CA 1
ATOM 2998 C C . GLY C 3 150 ? 248.138 191.315 173.689 1.00 208.59 482 GLY G C 1
ATOM 2999 O O . GLY C 3 150 ? 248.837 191.732 172.758 1.00 208.59 482 GLY G O 1
ATOM 3000 N N . VAL C 3 151 ? 246.904 190.858 173.508 1.00 210.08 483 VAL G N 1
ATOM 3001 C CA . VAL C 3 151 ? 246.257 190.816 172.203 1.00 210.08 483 VAL G CA 1
ATOM 3002 C C . VAL C 3 151 ? 245.007 191.680 172.262 1.00 210.08 483 VAL G C 1
ATOM 3003 O O . VAL C 3 151 ? 244.126 191.448 173.096 1.00 210.08 483 VAL G O 1
ATOM 3007 N N . ALA C 3 152 ? 244.935 192.676 171.385 1.00 208.14 484 ALA G N 1
ATOM 3008 C CA . ALA C 3 152 ? 243.738 193.498 171.299 1.00 208.14 484 ALA G CA 1
ATOM 3009 C C . ALA C 3 152 ? 242.624 192.742 170.585 1.00 208.14 484 ALA G C 1
ATOM 3010 O O . ALA C 3 152 ? 242.868 191.818 169.806 1.00 208.14 484 ALA G O 1
ATOM 3012 N N . GLY C 3 153 ? 241.388 193.137 170.864 1.00 205.79 485 GLY G N 1
ATOM 3013 C CA . GLY C 3 153 ? 240.243 192.550 170.210 1.00 205.79 485 GLY G CA 1
ATOM 3014 C C . GLY C 3 153 ? 239.315 191.916 171.219 1.00 205.79 485 GLY G C 1
ATOM 3015 O O . GLY C 3 153 ? 238.945 192.533 172.214 1.00 205.79 485 GLY G O 1
ATOM 3016 N N . VAL C 3 154 ? 238.935 190.665 170.939 1.00 211.34 486 VAL G N 1
ATOM 3017 C CA . VAL C 3 154 ? 237.982 189.950 171.784 1.00 211.34 486 VAL G CA 1
ATOM 3018 C C . VAL C 3 154 ? 238.655 189.550 173.099 1.00 211.34 486 VAL G C 1
ATOM 3019 O O . VAL C 3 154 ? 239.887 189.540 173.221 1.00 211.34 486 VAL G O 1
ATOM 3023 N N . ASN C 3 155 ? 237.820 189.289 174.119 1.00 203.56 487 ASN G N 1
ATOM 3024 C CA . ASN C 3 155 ? 238.149 188.985 175.520 1.00 203.56 487 ASN G CA 1
ATOM 3025 C C . ASN C 3 155 ? 238.803 190.144 176.261 1.00 203.56 487 ASN G C 1
ATOM 3026 O O . ASN C 3 155 ? 239.148 189.991 177.435 1.00 203.56 487 ASN G O 1
ATOM 3031 N N . CYS C 3 156 ? 238.970 191.297 175.621 1.00 207.56 488 CYS G N 1
ATOM 3032 C CA . CYS C 3 156 ? 239.659 192.437 176.209 1.00 207.56 488 CYS G CA 1
ATOM 3033 C C . CYS C 3 156 ? 239.135 193.693 175.532 1.00 207.56 488 CYS G C 1
ATOM 3034 O O . CYS C 3 156 ? 238.180 193.649 174.753 1.00 207.56 488 CYS G O 1
ATOM 3037 N N . TYR C 3 157 ? 239.780 194.815 175.838 1.00 195.36 489 TYR G N 1
ATOM 3038 C CA . TYR C 3 157 ? 239.542 196.059 175.126 1.00 195.36 489 TYR G CA 1
ATOM 3039 C C . TYR C 3 157 ? 240.802 196.906 175.202 1.00 195.36 489 TYR G C 1
ATOM 3040 O O . TYR C 3 157 ? 241.531 196.867 176.195 1.00 195.36 489 TYR G O 1
ATOM 3049 N N . PHE C 3 158 ? 241.058 197.656 174.133 1.00 185.57 490 PHE G N 1
ATOM 3050 C CA . PHE C 3 158 ? 242.101 198.661 174.164 1.00 185.57 490 PHE G CA 1
ATOM 3051 C C . PHE C 3 158 ? 241.632 199.836 175.014 1.00 185.57 490 PHE G C 1
ATOM 3052 O O . PHE C 3 158 ? 240.570 200.408 174.762 1.00 185.57 490 PHE G O 1
ATOM 3060 N N . PRO C 3 159 ? 242.403 200.213 176.033 1.00 173.66 491 PRO G N 1
ATOM 3061 C CA . PRO C 3 159 ? 241.880 201.080 177.101 1.00 173.66 491 PRO G CA 1
ATOM 3062 C C . PRO C 3 159 ? 241.636 202.536 176.726 1.00 173.66 491 PRO G C 1
ATOM 3063 O O . PRO C 3 159 ? 240.965 203.232 177.493 1.00 173.66 491 PRO G O 1
ATOM 3067 N N . LEU C 3 160 ? 242.126 203.009 175.588 1.00 171.98 492 LEU G N 1
ATOM 3068 C CA . LEU C 3 160 ? 241.933 204.391 175.181 1.00 171.98 492 LEU G CA 1
ATOM 3069 C C . LEU C 3 160 ? 240.804 204.482 174.166 1.00 171.98 492 LEU G C 1
ATOM 3070 O O . LEU C 3 160 ? 240.292 203.464 173.692 1.00 171.98 492 LEU G O 1
ATOM 3075 N N . GLN C 3 161 ? 240.415 205.710 173.850 1.00 173.15 493 GLN G N 1
ATOM 3076 C CA . GLN C 3 161 ? 239.357 206.001 172.897 1.00 173.15 493 GLN G CA 1
ATOM 3077 C C . GLN C 3 161 ? 239.663 207.355 172.282 1.00 173.15 493 GLN G C 1
ATOM 3078 O O . GLN C 3 161 ? 240.383 208.154 172.880 1.00 173.15 493 GLN G O 1
ATOM 3084 N N . SER C 3 162 ? 239.135 207.618 171.097 1.00 170.95 494 SER G N 1
ATOM 3085 C CA . SER C 3 162 ? 239.434 208.871 170.424 1.00 170.95 494 SER G CA 1
ATOM 3086 C C . SER C 3 162 ? 238.208 209.768 170.356 1.00 170.95 494 SER G C 1
ATOM 3087 O O . SER C 3 162 ? 237.070 209.294 170.383 1.00 170.95 494 SER G O 1
ATOM 3090 N N . TYR C 3 163 ? 238.453 211.071 170.277 1.00 167.89 495 TYR G N 1
ATOM 3091 C CA . TYR C 3 163 ? 237.399 212.032 170.012 1.00 167.89 495 TYR G CA 1
ATOM 3092 C C . TYR C 3 163 ? 237.281 212.272 168.516 1.00 167.89 495 TYR G C 1
ATOM 3093 O O . TYR C 3 163 ? 238.228 212.058 167.757 1.00 167.89 495 TYR G O 1
ATOM 3102 N N . GLY C 3 164 ? 236.106 212.716 168.091 1.00 167.48 496 GLY G N 1
ATOM 3103 C CA . GLY C 3 164 ? 235.933 213.106 166.707 1.00 167.48 496 GLY G CA 1
ATOM 3104 C C . GLY C 3 164 ? 236.274 214.560 166.456 1.00 167.48 496 GLY G C 1
ATOM 3105 O O . GLY C 3 164 ? 237.167 214.866 165.660 1.00 167.48 496 GLY G O 1
ATOM 3106 N N . PHE C 3 165 ? 235.561 215.447 167.155 1.00 169.65 497 PHE G N 1
ATOM 3107 C CA . PHE C 3 165 ? 235.697 216.906 167.089 1.00 169.65 497 PHE G CA 1
ATOM 3108 C C . PHE C 3 165 ? 235.510 217.419 165.656 1.00 169.65 497 PHE G C 1
ATOM 3109 O O . PHE C 3 165 ? 236.411 217.979 165.035 1.00 169.65 497 PHE G O 1
ATOM 3117 N N . ARG C 3 166 ? 234.310 217.200 165.151 1.00 175.95 498 ARG G N 1
ATOM 3118 C CA . ARG C 3 166 ? 233.880 217.725 163.867 1.00 175.95 498 ARG G CA 1
ATOM 3119 C C . ARG C 3 166 ? 232.975 218.926 164.072 1.00 175.95 498 ARG G C 1
ATOM 3120 O O . ARG C 3 166 ? 232.228 2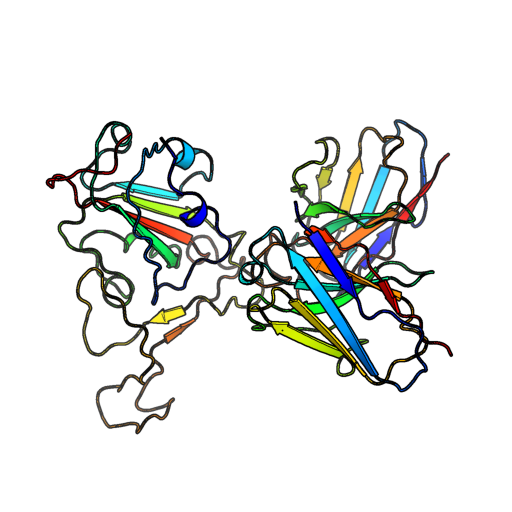18.998 165.050 1.00 175.95 498 ARG G O 1
ATOM 3128 N N . PRO C 3 167 ? 233.006 219.903 163.159 1.00 176.04 499 PRO G N 1
ATOM 3129 C CA . PRO C 3 167 ? 232.163 221.095 163.343 1.00 176.04 499 PRO G CA 1
ATOM 3130 C C . PRO C 3 167 ? 230.686 220.851 163.094 1.00 176.04 499 PRO G C 1
ATOM 3131 O O . PRO C 3 167 ? 229.871 221.723 163.418 1.00 176.04 499 PRO G O 1
ATOM 3135 N N . THR C 3 168 ? 230.310 219.708 162.528 1.00 180.01 500 THR G N 1
ATOM 3136 C CA . THR C 3 168 ? 228.911 219.372 162.311 1.00 180.01 500 THR G CA 1
ATOM 3137 C C . THR C 3 168 ? 228.291 218.645 163.493 1.00 180.01 500 THR G C 1
ATOM 3138 O O . THR C 3 168 ? 227.172 218.141 163.373 1.00 180.01 500 THR G O 1
ATOM 3142 N N . TYR C 3 169 ? 228.994 218.567 164.625 1.00 174.70 501 TYR G N 1
ATOM 3143 C CA . TYR C 3 169 ? 228.434 217.907 165.799 1.00 174.70 501 TYR G CA 1
ATOM 3144 C C . TYR C 3 169 ? 227.434 218.799 166.522 1.00 174.70 501 TYR G C 1
ATOM 3145 O O . TYR C 3 169 ? 226.272 218.419 166.707 1.00 174.70 501 TYR G O 1
ATOM 3154 N N . GLY C 3 170 ? 227.858 219.985 166.929 1.00 179.57 502 GLY G N 1
ATOM 3155 C CA . GLY C 3 170 ? 227.055 220.853 167.766 1.00 179.57 502 GLY G CA 1
ATOM 3156 C C . GLY C 3 170 ? 227.803 221.279 169.016 1.00 179.57 502 GLY G C 1
ATOM 3157 O O . GLY C 3 170 ? 228.998 221.039 169.179 1.00 179.57 502 GLY G O 1
ATOM 3158 N N . VAL C 3 171 ? 227.052 221.917 169.915 1.00 178.65 503 VAL G N 1
ATOM 3159 C CA . VAL C 3 171 ? 227.663 222.545 171.084 1.00 178.65 503 VAL G CA 1
ATOM 3160 C C . VAL C 3 171 ? 227.970 221.512 172.161 1.00 178.65 503 VAL G C 1
ATOM 3161 O O . VAL C 3 171 ? 228.718 221.785 173.108 1.00 178.65 503 VAL G O 1
ATOM 3165 N N . GLY C 3 172 ? 227.404 220.313 172.041 1.00 180.11 504 GLY G N 1
ATOM 3166 C CA . GLY C 3 172 ? 227.597 219.316 173.079 1.00 180.11 504 GLY G CA 1
ATOM 3167 C C . GLY C 3 172 ? 228.839 218.473 172.870 1.00 180.11 504 GLY G C 1
ATOM 3168 O O . GLY C 3 172 ? 229.286 217.773 173.781 1.00 180.11 504 GLY G O 1
ATOM 3169 N N . HIS C 3 173 ? 229.415 218.524 171.672 1.00 180.08 505 HIS G N 1
ATOM 3170 C CA . HIS C 3 173 ? 230.504 217.629 171.308 1.00 180.08 505 HIS G CA 1
ATOM 3171 C C . HIS C 3 173 ? 231.738 218.345 170.773 1.00 180.08 505 HIS G C 1
ATOM 3172 O O . HIS C 3 173 ? 232.780 217.703 170.612 1.00 180.08 505 HIS G O 1
ATOM 3179 N N . GLN C 3 174 ? 231.656 219.641 170.487 1.00 175.16 506 GLN G N 1
ATOM 3180 C CA . GLN C 3 174 ? 232.831 220.367 170.035 1.00 175.16 506 GLN G CA 1
ATOM 3181 C C . GLN C 3 174 ? 233.767 220.618 171.221 1.00 175.16 506 GLN G C 1
ATOM 3182 O O . GLN C 3 174 ? 233.308 220.744 172.358 1.00 175.16 506 GLN G O 1
ATOM 3188 N N . PRO C 3 175 ? 235.085 220.657 170.993 1.00 174.77 507 PRO G N 1
ATOM 3189 C CA . PRO C 3 175 ? 236.023 220.591 172.123 1.00 174.77 507 PRO G CA 1
ATOM 3190 C C . PRO C 3 175 ? 236.099 221.879 172.924 1.00 174.77 507 PRO G C 1
ATOM 3191 O O . PRO C 3 175 ? 236.034 222.983 172.381 1.00 174.77 507 PRO G O 1
ATOM 3195 N N . TYR C 3 176 ? 236.255 221.714 174.236 1.00 170.39 508 TYR G N 1
ATOM 3196 C CA . TYR C 3 176 ? 236.466 222.808 175.171 1.00 170.39 508 TYR G CA 1
ATOM 3197 C C . TYR C 3 176 ? 237.827 222.630 175.820 1.00 170.39 508 TYR G C 1
ATOM 3198 O O . TYR C 3 176 ? 238.156 221.533 176.279 1.00 170.39 508 TYR G O 1
ATOM 3207 N N . ARG C 3 177 ? 238.615 223.695 175.859 1.00 164.46 509 ARG G N 1
ATOM 3208 C CA . ARG C 3 177 ? 239.877 223.649 176.575 1.00 164.46 509 ARG G CA 1
ATOM 3209 C C . ARG C 3 177 ? 239.659 224.049 178.024 1.00 164.46 509 ARG G C 1
ATOM 3210 O O . ARG C 3 177 ? 238.845 224.921 178.327 1.00 164.46 509 ARG G O 1
ATOM 3218 N N . VAL C 3 178 ? 240.387 223.398 178.926 1.00 157.62 510 VAL G N 1
ATOM 3219 C CA . VAL C 3 178 ? 240.169 223.550 180.363 1.00 157.62 510 VAL G CA 1
ATOM 3220 C C . VAL C 3 178 ? 241.501 223.850 181.032 1.00 157.62 510 VAL G C 1
ATOM 3221 O O . VAL C 3 178 ? 242.460 223.087 180.885 1.00 157.62 510 VAL G O 1
ATOM 3225 N N . VAL C 3 179 ? 241.565 224.957 181.768 1.00 156.89 511 VAL G N 1
ATOM 3226 C CA . VAL C 3 179 ? 242.722 225.314 182.582 1.00 156.89 511 VAL G CA 1
ATOM 3227 C C . VAL C 3 179 ? 242.261 225.388 184.025 1.00 156.89 511 VAL G C 1
ATOM 3228 O O . VAL C 3 179 ? 241.357 226.166 184.349 1.00 156.89 511 VAL G O 1
ATOM 3232 N N . VAL C 3 180 ? 242.874 224.593 184.894 1.00 155.18 512 VAL G N 1
ATOM 3233 C CA . VAL C 3 180 ? 242.481 224.526 186.297 1.00 155.18 512 VAL G CA 1
ATOM 3234 C C . VAL C 3 180 ? 243.672 224.883 187.181 1.00 155.18 512 VAL G C 1
ATOM 3235 O O . VAL C 3 180 ? 244.649 224.131 187.293 1.00 155.18 512 VAL G O 1
ATOM 3239 N N . LEU C 3 181 ? 243.600 226.053 187.802 1.00 159.36 513 LEU G N 1
ATOM 3240 C CA . LEU C 3 181 ? 244.613 226.517 188.736 1.00 159.36 513 LEU G CA 1
ATOM 3241 C C . LEU C 3 181 ? 244.358 225.884 190.094 1.00 159.36 513 LEU G C 1
ATOM 3242 O O . LEU C 3 181 ? 243.204 225.705 190.491 1.00 159.36 513 LEU G O 1
ATOM 3247 N N . SER C 3 182 ? 245.431 225.543 190.802 1.00 168.47 514 SER G N 1
ATOM 3248 C CA . SER C 3 182 ? 245.334 224.863 192.094 1.00 168.47 514 SER G CA 1
ATOM 3249 C C . SER C 3 182 ? 246.159 225.617 193.132 1.00 168.47 514 SER G C 1
ATOM 3250 O O . SER C 3 182 ? 247.362 225.383 193.264 1.00 168.47 514 SER G O 1
ATOM 3253 N N . PHE C 3 183 ? 245.512 226.511 193.871 1.00 173.94 515 PHE G N 1
ATOM 3254 C CA . PHE C 3 183 ? 246.181 227.216 194.956 1.00 173.94 515 PHE G CA 1
ATOM 3255 C C . PHE C 3 183 ? 246.245 226.318 196.181 1.00 173.94 515 PHE G C 1
ATOM 3256 O O . PHE C 3 183 ? 245.238 225.719 196.565 1.00 173.94 515 PHE G O 1
ATOM 3264 N N . GLU C 3 184 ? 247.421 226.196 196.787 1.00 187.38 516 GLU G N 1
ATOM 3265 C CA . GLU C 3 184 ? 247.529 225.613 198.126 1.00 187.38 516 GLU G CA 1
ATOM 3266 C C . GLU C 3 184 ? 247.712 226.744 199.140 1.00 187.38 516 GLU G C 1
ATOM 3267 O O . GLU C 3 184 ? 248.796 227.002 199.659 1.00 187.38 516 GLU G O 1
ATOM 3273 N N . LEU C 3 185 ? 246.597 227.409 199.427 1.00 189.22 517 LEU G N 1
ATOM 3274 C CA . LEU C 3 185 ? 246.594 228.725 200.052 1.00 189.22 517 LEU G CA 1
ATOM 3275 C C . LEU C 3 185 ? 246.853 228.627 201.560 1.00 189.22 517 LEU G C 1
ATOM 3276 O O . LEU C 3 185 ? 246.575 227.611 202.204 1.00 189.22 517 LEU G O 1
ATOM 3281 N N . LEU C 3 186 ? 247.404 229.717 202.114 1.00 193.47 518 LEU G N 1
ATOM 3282 C CA . LEU C 3 186 ? 247.745 229.890 203.536 1.00 193.47 518 LEU G CA 1
ATOM 3283 C C . LEU C 3 186 ? 248.727 228.824 204.034 1.00 193.47 518 LEU G C 1
ATOM 3284 O O . LEU C 3 186 ? 248.418 227.982 204.880 1.00 193.47 518 LEU G O 1
ATOM 3289 N N . HIS C 3 187 ? 249.935 228.898 203.476 1.00 208.18 519 HIS G N 1
ATOM 3290 C CA . HIS C 3 187 ? 251.113 228.272 204.065 1.00 208.18 519 HIS G CA 1
ATOM 3291 C C . HIS C 3 187 ? 252.154 229.355 204.329 1.00 208.18 519 HIS G C 1
ATOM 3292 O O . HIS C 3 187 ? 251.875 230.552 204.221 1.00 208.18 519 HIS G O 1
ATOM 3299 N N . ALA C 3 188 ? 253.371 228.920 204.686 1.00 209.73 520 ALA G N 1
ATOM 3300 C CA . ALA C 3 188 ? 254.329 229.842 205.303 1.00 209.73 520 ALA G CA 1
ATOM 3301 C C . ALA C 3 188 ? 254.966 230.840 204.332 1.00 209.73 520 ALA G C 1
ATOM 3302 O O . ALA C 3 188 ? 254.835 232.055 204.565 1.00 209.73 520 ALA G O 1
ATOM 3304 N N . PRO C 3 189 ? 255.692 230.419 203.228 1.00 207.92 521 PRO G N 1
ATOM 3305 C CA . PRO C 3 189 ? 256.550 231.401 202.540 1.00 207.92 521 PRO G CA 1
ATOM 3306 C C . PRO C 3 189 ? 255.805 232.438 201.707 1.00 207.92 521 PRO G C 1
ATOM 3307 O O . PRO C 3 189 ? 256.186 233.613 201.730 1.00 207.92 521 PRO G O 1
ATOM 3311 N N . ALA C 3 190 ? 254.760 232.010 200.986 1.00 193.82 522 ALA G N 1
ATOM 3312 C CA . ALA C 3 190 ? 253.831 232.867 200.233 1.00 193.82 522 ALA G CA 1
ATOM 3313 C C . ALA C 3 190 ? 254.562 233.711 199.181 1.00 193.82 522 ALA G C 1
ATOM 3314 O O . ALA C 3 190 ? 254.626 234.938 199.251 1.00 193.82 522 ALA G O 1
ATOM 3316 N N . THR C 3 191 ? 255.123 233.007 198.200 1.00 183.42 523 THR G N 1
ATOM 3317 C CA . THR C 3 191 ? 256.015 233.656 197.248 1.00 183.42 523 THR G CA 1
ATOM 3318 C C . THR C 3 191 ? 255.254 234.413 196.161 1.00 183.42 523 THR G C 1
ATOM 3319 O O . THR C 3 191 ? 255.796 235.341 195.553 1.00 183.42 523 THR G O 1
ATOM 3323 N N . VAL C 3 192 ? 254.004 234.037 195.894 1.00 176.37 524 VAL G N 1
ATOM 3324 C CA . VAL C 3 192 ? 253.230 234.678 194.833 1.00 176.37 524 VAL G CA 1
ATOM 3325 C C . VAL C 3 192 ? 252.286 235.702 195.447 1.00 176.37 524 VAL G C 1
ATOM 3326 O O . VAL C 3 192 ? 251.563 235.399 196.401 1.00 176.37 524 VAL G O 1
ATOM 3330 N N . CYS C 3 193 ? 252.274 236.910 194.897 1.00 173.15 525 CYS G N 1
ATOM 3331 C CA . CYS C 3 193 ? 251.377 237.966 195.346 1.00 173.15 525 CYS G CA 1
ATOM 3332 C C . CYS C 3 193 ? 250.880 238.764 194.141 1.00 173.15 525 CYS G C 1
ATOM 3333 O O . CYS C 3 193 ? 251.036 238.351 192.988 1.00 173.15 525 CYS G O 1
ATOM 3336 N N . GLY C 3 194 ? 250.269 239.910 194.412 1.00 164.31 526 GLY G N 1
ATOM 3337 C CA . GLY C 3 194 ? 249.709 240.741 193.359 1.00 164.31 526 GLY G CA 1
ATOM 3338 C C . GLY C 3 194 ? 250.387 242.088 193.178 1.00 164.31 526 GLY G C 1
ATOM 3339 O O . GLY C 3 194 ? 249.761 243.064 192.762 1.00 164.31 526 GLY G O 1
#

Sequence (426 aa):
DIQLTQSPSFLSASVGDRVTITCRASQGIDKYLAWYQQKPGQAPKVLIYAASTLHSGVPSRFSGSGSGTDFTLTISSLQPEDFATYYCQQLYTFPVTFGPGTKVDVREVQLVESGGGLVQPGRSLRLSCAASGFKFDDYAMHWVRQAPGKGLEWVSGTSWNSGTTGYADSVRGRFTISRDNAKKSLYLQMNSLGVEDTAFYYCVKDSNYDSSGYLINNFDYWGQGILVTVSSTNLCPFDEVFNATRFASVYAWNRKRISNCVADYSVLYNFAPFFAFKCYGVSPTKLNDLCFTNVYADSFVIRGNEVSQIAPGQTGNIADYNYKLPDDFTGCVIAWNSNKLDSKVGGNYNYRYRLFRKSNLKPFERDISTEIYQAGNKPCNGVAGVNCYFPLQSYGFRPTYGVGHQPYRVVVLSFELLHAPATVCG

Radius of gyration: 25.19 Å; Cα contacts (8 Å, |Δi|>4): 1037; chains: 3; bounding box: 44×70×73 Å

Foldseek 3Di:
DKDKEKPDQEDADAFFAKDKIKMFIPFWQWQQKFKWWDAPPDDIDGAGGSQAHGDPDDDPQWGKDDHTTMIMTMGRGDDPVRQTKMKMWGDRDPPTDIYPIYGYHHD/DKAKDKDFADEAAAQDKTKIKIAIDDDQQLQWWWFKWWQDPPGGIDGAWTAASQRPDIDGDPVQPPQKDWHDDNPRNMTMIMGGRDDQVRFTWMKTFIWDHGGDDPDPPIDRPDTHPTDTHGYDD/DDAWDPCCQPVDQDFAAQLDKDKDFDFQHAYADPVVPPPDDFPDKFFDADDPVCVAFDFFPRKIKIKHKDFQQCLVQADAPRDDQRCFAGAPAHNPFGWIKTKHADLPRQADQFFSFRHKGFRDDDGTDDHPDGDDDFQWAAPPDDDPPRDDDPRTHRGMDGAGQHPVPDNGGHMMMMMIMTTPGDDDPRSYGD

Nearest PDB structures (foldseek):
  8ix3-assembly1_H  TM=1.008E+00  e=1.010E-24  Homo sapiens
  7qtk-assembly1_B  TM=9.877E-01  e=2.574E-19  Homo sapiens
  9bdg-assembly1_E  TM=9.425E-01  e=4.093E-18  Homo sapiens
  7yh7-assembly1_P  TM=9.323E-01  e=8.620E-18  Homo sapiens
  6phh-assembly2_A  TM=9.415E-01  e=8.955E-17  Homo sapiens